Protein AF-A0A7C1VP87-F1 (afdb_monomer_lite)

Sequence (593 aa):
MINNTTRQPWRQPDTRELQARLAALPGNQGNTYEANDWTFLDTRQKSHTISFENAAIALHTYSEWLQAQNIDPVSLIKQLFLSLAEQAAITNYLKTYRGLLLTVVAMAHNNVAKLTRKTLPEVLRFRLTHSVSASNVYPKRTLSGHGALTSPHLTRLHVVCEELGLPWFGRDVSNRSITNALRKLIPELTDAELTYRDWMQGKSYNLLTLDQGQYYVEHCLNVFEEHAPLALALRQTQLETVQIARSLSIEPSSVSQFIGRILEGNGPESINTKLPNSAHRIHKAVVDHFQSAYRKTRFEHELLQEEALREIANTLGLPQSTENVDRLRVIVWDWFQQGRQEETERLLDECQVSVPWSLFEQTLESLRRRCDDKPLSLPTPEFFAALGIKRAHNGGPGPVSQFISFVTKAGVTGVVALTGWRSSEFGFPWNSIQQSSNKDKLDNYAFPHRYQVDWYVFKTNGRIRTLREITFSTVTLIDRLRHLNGSSNEQPCLYRSTADKKDPFQSEGAIESAVTAPWPHYVQHYPSFRLLDNLEAWHALAKTEASQELLTMNQHREKERLLALRPAQEWDTIIVDENLRETWRHVRAELPR

Radius of gyration: 31.12 Å; chains: 1; bounding box: 70×67×100 Å

Foldseek 3Di:
DDPPPPQDAQPPDDLVVLQVLQVPFAQWPPDRLPDQKTWGADPVRDIDIHGLVQQCQACVVLVVLCVVSVDDRSNVLSQLLSLLRSPDHPVLSVLLSFLSSLLVSQCSVVVQLADALVCLLSSLLSSQQWGRDPRYIDGHPKGDAPVSNVRPPVVSSCVSCVVSSRNRYDPRDDPVSNLVSLQPNVCVSQVNPDGSVCRNVVNMDDDPDCLQVVLVLVVLVVLLLVCLLLLLLLLVLQVCLVVLCVVVVHDSVVLNQQLLVLLQVDDLCVRDVPDSVVSNSSSVSSLVSSLVSSLVSQLLSLQLDLVLLLVLCVLQVHPSDLLSSLLSNQLVVCCVVPVPPVVSQVSQCLGPHRGDPVSSVVSSVVSSVVSSPPDDDRHHPVNLVVLVQDQDPDPDDGSSLVSLLLSLLSLLLNLCVQQVAAQLFQLDFQVQKDKDADPDPVRCSSPRIWIWGQTWDQDPVGTDTDIHTDDPVSNVSLQSSQSSLVHDRRGRSSHHADPPDPDRSRRNVVNVCSNPVCLVSSLVPSVLLVLVVLLVLLVVLVVCVVVVHDDDPVSVVSVVVSCVVDNPVCSVPDDDDVSSVVSSVVSVSPPDD

pLDDT: mean 87.75, std 10.83, range [29.2, 97.81]

Structure (mmCIF, N/CA/C/O backbone):
data_AF-A0A7C1VP87-F1
#
_entry.id   AF-A0A7C1VP87-F1
#
loop_
_atom_site.group_PDB
_atom_site.id
_atom_site.type_symbol
_atom_site.label_atom_id
_atom_site.label_alt_id
_atom_site.label_comp_id
_atom_site.label_asym_id
_atom_site.label_entity_id
_atom_site.label_seq_id
_atom_site.pdbx_PDB_ins_code
_atom_site.Cartn_x
_atom_site.Cartn_y
_atom_site.Cartn_z
_atom_site.occupancy
_atom_site.B_iso_or_equiv
_atom_site.auth_seq_id
_atom_site.auth_comp_id
_atom_site.auth_asym_id
_atom_site.auth_atom_id
_atom_site.pdbx_PDB_model_num
ATOM 1 N N . MET A 1 1 ? 30.402 -21.104 -64.266 1.00 34.38 1 MET A N 1
ATOM 2 C CA . MET A 1 1 ? 30.521 -19.641 -64.100 1.00 34.38 1 MET A CA 1
ATOM 3 C C . MET A 1 1 ? 29.562 -19.227 -62.999 1.00 34.38 1 MET A C 1
ATOM 5 O O . MET A 1 1 ? 28.358 -19.229 -63.206 1.00 34.38 1 MET A O 1
ATOM 9 N N . ILE A 1 2 ? 30.098 -19.043 -61.794 1.00 31.47 2 ILE A N 1
ATOM 10 C CA . ILE A 1 2 ? 29.340 -18.706 -60.587 1.00 31.47 2 ILE A CA 1
ATOM 11 C C . ILE A 1 2 ? 29.209 -17.184 -60.574 1.00 31.47 2 ILE A C 1
ATOM 13 O O . ILE A 1 2 ? 30.217 -16.483 -60.535 1.00 31.47 2 ILE A O 1
ATOM 17 N N . ASN A 1 3 ? 27.977 -16.680 -60.659 1.00 29.20 3 ASN A N 1
ATOM 18 C CA . ASN A 1 3 ? 27.688 -15.259 -60.506 1.00 29.20 3 ASN A CA 1
ATOM 19 C C . ASN A 1 3 ? 28.009 -14.838 -59.067 1.00 29.20 3 ASN A C 1
ATOM 21 O O . ASN A 1 3 ? 27.187 -14.997 -58.165 1.00 29.20 3 ASN A O 1
ATOM 25 N N . ASN A 1 4 ? 29.205 -14.280 -58.874 1.00 30.09 4 ASN A N 1
ATOM 26 C CA . ASN A 1 4 ? 29.542 -13.447 -57.729 1.00 30.09 4 ASN A CA 1
ATOM 27 C C . ASN A 1 4 ? 28.617 -12.228 -57.744 1.00 30.09 4 ASN A C 1
ATOM 29 O O . ASN A 1 4 ? 28.878 -11.234 -58.417 1.00 30.09 4 ASN A O 1
ATOM 33 N N . THR A 1 5 ? 27.508 -12.317 -57.013 1.00 34.72 5 THR A N 1
ATOM 34 C CA . THR A 1 5 ? 26.724 -11.142 -56.644 1.00 34.72 5 THR A CA 1
ATOM 35 C C . THR A 1 5 ? 27.558 -10.383 -55.621 1.00 34.72 5 THR A C 1
ATOM 37 O O . THR A 1 5 ? 27.617 -10.747 -54.447 1.00 34.72 5 THR A O 1
ATOM 40 N N . THR A 1 6 ? 28.269 -9.365 -56.089 1.00 35.66 6 THR A N 1
ATOM 41 C CA . THR A 1 6 ? 28.936 -8.357 -55.271 1.00 35.66 6 THR A CA 1
ATOM 42 C C . THR A 1 6 ? 27.899 -7.788 -54.302 1.00 35.66 6 THR A C 1
ATOM 44 O O . THR A 1 6 ? 27.017 -7.026 -54.696 1.00 35.66 6 THR A O 1
ATOM 47 N N . ARG A 1 7 ? 27.947 -8.218 -53.033 1.00 40.94 7 ARG A N 1
ATOM 48 C CA . ARG A 1 7 ? 27.179 -7.596 -51.949 1.00 40.94 7 ARG A CA 1
ATOM 49 C C . ARG A 1 7 ? 27.605 -6.133 -51.911 1.00 40.94 7 ARG A C 1
ATOM 51 O O . ARG A 1 7 ? 28.784 -5.867 -51.694 1.00 40.94 7 ARG A O 1
ATOM 58 N N . GLN A 1 8 ? 26.685 -5.204 -52.175 1.00 40.00 8 GLN A N 1
ATOM 59 C CA . GLN A 1 8 ? 26.979 -3.789 -51.964 1.00 40.00 8 GLN A CA 1
ATOM 60 C C . GLN A 1 8 ? 27.364 -3.613 -50.489 1.00 40.00 8 GLN A C 1
ATOM 62 O O . GLN A 1 8 ? 26.583 -4.020 -49.624 1.00 40.00 8 GLN A O 1
ATOM 67 N N . PRO A 1 9 ? 28.561 -3.087 -50.184 1.00 51.22 9 PRO A N 1
ATOM 68 C CA . PRO A 1 9 ? 28.916 -2.778 -48.814 1.00 51.22 9 PRO A CA 1
ATOM 69 C C . PRO A 1 9 ? 27.975 -1.687 -48.298 1.00 51.22 9 PRO A C 1
ATOM 71 O O . PRO A 1 9 ? 27.523 -0.833 -49.064 1.00 51.22 9 PRO A O 1
ATOM 74 N N . TRP A 1 10 ? 27.687 -1.749 -46.997 1.00 57.22 10 TRP A N 1
ATOM 75 C CA . TRP A 1 10 ? 27.099 -0.662 -46.217 1.00 57.22 10 TRP A CA 1
ATOM 76 C C . TRP A 1 10 ? 27.607 0.689 -46.742 1.00 57.22 10 TRP A C 1
ATOM 78 O O . TRP A 1 10 ? 28.820 0.918 -46.778 1.00 57.22 10 TRP A O 1
ATOM 88 N N . ARG A 1 11 ? 26.702 1.543 -47.243 1.00 57.75 11 ARG A N 1
ATOM 89 C CA . ARG A 1 11 ? 27.093 2.851 -47.782 1.00 57.75 11 ARG A CA 1
ATOM 90 C C . ARG A 1 11 ? 27.661 3.662 -46.629 1.00 57.75 11 ARG A C 1
ATOM 92 O O . ARG A 1 11 ? 26.906 4.012 -45.729 1.00 57.75 11 ARG A O 1
ATOM 99 N N . GLN A 1 12 ? 28.960 3.959 -46.661 1.00 59.72 12 GLN A N 1
ATOM 100 C CA . GLN A 1 12 ? 29.520 4.960 -45.760 1.00 59.72 12 GLN A CA 1
ATOM 101 C C . GLN A 1 12 ? 28.802 6.284 -46.046 1.00 59.72 12 GLN A C 1
ATOM 103 O O . GLN A 1 12 ? 28.879 6.776 -47.175 1.00 59.72 12 GLN A O 1
ATOM 108 N N . PRO A 1 13 ? 28.030 6.810 -45.089 1.00 66.62 13 PRO A N 1
ATOM 109 C CA . PRO A 1 13 ? 27.202 7.974 -45.339 1.00 66.62 13 PRO A CA 1
ATOM 110 C C . PRO A 1 13 ? 28.024 9.253 -45.312 1.00 66.62 13 PRO A C 1
ATOM 112 O O . PRO A 1 13 ? 29.036 9.347 -44.617 1.00 66.62 13 PRO A O 1
ATOM 115 N N . ASP A 1 14 ? 27.543 10.257 -46.039 1.00 81.88 14 ASP A N 1
ATOM 116 C CA . ASP A 1 14 ? 28.081 11.607 -45.958 1.00 81.88 14 ASP A CA 1
ATOM 117 C C . ASP A 1 14 ? 27.743 12.203 -44.584 1.00 81.88 14 ASP A C 1
ATOM 119 O O . ASP A 1 14 ? 26.581 12.457 -44.254 1.00 81.88 14 ASP A O 1
ATOM 123 N N . THR A 1 15 ? 28.767 12.435 -43.762 1.00 83.69 15 THR A N 1
ATOM 124 C CA . THR A 1 15 ? 28.623 13.033 -42.429 1.00 83.69 15 THR A CA 1
ATOM 125 C C . THR A 1 15 ? 27.898 14.380 -42.481 1.00 83.69 15 THR A C 1
ATOM 127 O O . THR A 1 15 ? 27.151 14.708 -41.560 1.00 83.69 15 THR A O 1
ATOM 130 N N . ARG A 1 16 ? 28.043 15.150 -43.572 1.00 87.88 16 ARG A N 1
ATOM 131 C CA . ARG A 1 16 ? 27.333 16.428 -43.745 1.00 87.88 16 ARG A CA 1
ATOM 132 C C . ARG A 1 16 ? 25.836 16.221 -43.932 1.00 87.88 16 ARG A C 1
ATOM 134 O O . ARG A 1 16 ? 25.046 16.973 -43.365 1.00 87.88 16 ARG A O 1
ATOM 141 N N . GLU A 1 17 ? 25.446 15.195 -44.682 1.00 89.69 17 GLU A N 1
ATOM 142 C CA . GLU A 1 17 ? 24.044 14.816 -44.863 1.00 89.69 17 GLU A CA 1
ATOM 143 C C . GLU A 1 17 ? 23.430 14.376 -43.528 1.00 89.69 17 GLU A C 1
ATOM 145 O O . GLU A 1 17 ? 22.364 14.855 -43.140 1.00 89.69 17 GLU A O 1
ATOM 150 N N . LEU A 1 18 ? 24.128 13.523 -42.773 1.00 90.44 18 LEU A N 1
ATOM 151 C CA . LEU A 1 18 ? 23.659 13.064 -41.464 1.00 90.44 18 LEU A CA 1
ATOM 152 C C . LEU A 1 18 ? 23.560 14.197 -40.440 1.00 90.44 18 LEU A C 1
ATOM 154 O O . LEU A 1 18 ? 22.595 14.248 -39.678 1.00 90.44 18 LEU A O 1
ATOM 158 N N . GLN A 1 19 ? 24.508 15.135 -40.453 1.00 94.69 19 GLN A N 1
ATOM 159 C CA . GLN A 1 19 ? 24.450 16.334 -39.622 1.00 94.69 19 GLN A CA 1
ATOM 160 C C . GLN A 1 19 ? 23.256 17.22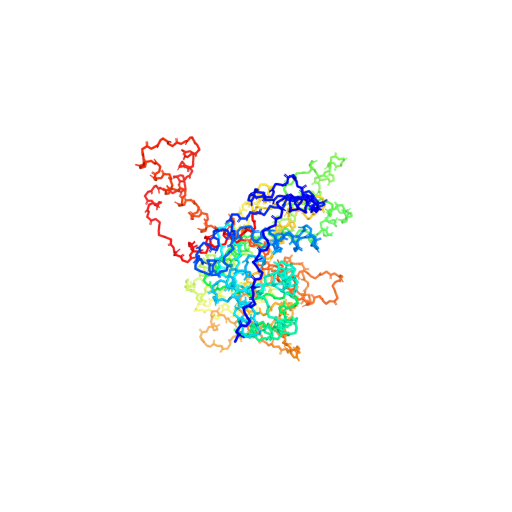6 -39.989 1.00 94.69 19 GLN A C 1
ATOM 162 O O . GLN A 1 19 ? 22.595 17.755 -39.094 1.00 94.69 19 GLN A O 1
ATOM 167 N N . ALA A 1 20 ? 22.946 17.383 -41.281 1.00 92.12 20 ALA A N 1
ATOM 168 C CA . ALA A 1 20 ? 21.778 18.139 -41.731 1.00 92.12 20 ALA A CA 1
ATOM 169 C C . ALA A 1 20 ? 20.465 17.473 -41.285 1.00 92.12 20 ALA A C 1
ATOM 171 O O . ALA A 1 20 ? 19.566 18.154 -40.790 1.00 92.12 20 ALA A O 1
ATOM 172 N N . ARG A 1 21 ? 20.378 16.139 -41.381 1.00 93.50 21 ARG A N 1
ATOM 173 C CA . ARG A 1 21 ? 19.231 15.353 -40.894 1.00 93.50 21 ARG A CA 1
ATOM 174 C C . ARG A 1 21 ? 19.055 15.475 -39.379 1.00 93.50 21 ARG A C 1
ATOM 176 O O . ARG A 1 21 ? 17.947 15.724 -38.914 1.00 93.50 21 ARG A O 1
ATOM 183 N N . LEU A 1 22 ? 20.144 15.387 -38.610 1.00 94.56 22 LEU A N 1
ATOM 184 C CA . LEU A 1 22 ? 20.134 15.614 -37.160 1.00 94.56 22 LEU A CA 1
ATOM 185 C C . LEU A 1 22 ? 19.662 17.031 -36.809 1.00 94.56 22 LEU A C 1
ATOM 187 O O . LEU A 1 22 ? 18.836 17.201 -35.914 1.00 94.56 22 LEU A O 1
ATOM 191 N N . ALA A 1 23 ? 20.154 18.042 -37.528 1.00 93.31 23 ALA A N 1
ATOM 192 C CA . ALA A 1 23 ? 19.763 19.431 -37.310 1.00 93.31 23 ALA A CA 1
ATOM 193 C C . ALA A 1 23 ? 18.275 19.683 -37.602 1.00 93.31 23 ALA A C 1
ATOM 195 O O . ALA A 1 23 ? 17.664 20.529 -36.949 1.00 93.31 23 ALA A O 1
ATOM 196 N N . ALA A 1 24 ? 17.696 18.934 -38.545 1.00 93.44 24 ALA A N 1
ATOM 197 C CA . ALA A 1 24 ? 16.284 19.006 -38.905 1.00 93.44 24 ALA A CA 1
ATOM 198 C C . ALA A 1 24 ? 15.350 18.295 -37.909 1.00 93.44 24 ALA A C 1
ATOM 200 O O . ALA A 1 24 ? 14.136 18.507 -37.965 1.00 93.44 24 ALA A O 1
ATOM 201 N N . LEU A 1 25 ? 15.873 17.464 -36.995 1.00 94.62 25 LEU A N 1
ATOM 202 C CA . LEU A 1 25 ? 15.034 16.783 -36.013 1.00 94.62 25 LEU A CA 1
ATOM 203 C C . LEU A 1 25 ? 14.387 17.784 -35.037 1.00 94.62 25 LEU A C 1
ATOM 205 O O . LEU A 1 25 ? 15.074 18.629 -34.453 1.00 94.62 25 LEU A O 1
ATOM 209 N N . PRO A 1 26 ? 13.073 17.653 -34.773 1.00 91.94 26 PRO A N 1
ATOM 210 C CA . PRO A 1 26 ? 12.382 18.467 -33.783 1.00 91.94 26 PRO A CA 1
ATOM 211 C C . PRO A 1 26 ? 13.065 18.458 -32.407 1.00 91.94 26 PRO A C 1
ATOM 213 O O . PRO A 1 26 ? 13.456 17.406 -31.897 1.00 91.94 26 PRO A O 1
ATOM 216 N N . GLY A 1 27 ? 13.177 19.640 -31.795 1.00 89.00 27 GLY A N 1
ATOM 217 C CA . GLY A 1 27 ? 13.734 19.817 -30.451 1.00 89.00 27 GLY A CA 1
ATOM 218 C C . GLY A 1 27 ? 15.261 19.857 -30.365 1.00 89.00 27 GLY A C 1
ATOM 219 O O . GLY A 1 27 ? 15.774 20.027 -29.262 1.00 89.00 27 GLY A O 1
ATOM 220 N N . ASN A 1 28 ? 15.988 19.719 -31.480 1.00 91.94 28 ASN A N 1
ATOM 221 C CA . ASN A 1 28 ? 17.454 19.734 -31.515 1.00 91.94 28 ASN A CA 1
ATOM 222 C C . ASN A 1 28 ? 18.058 20.960 -30.792 1.00 91.94 28 ASN A C 1
ATOM 224 O O . ASN A 1 28 ? 17.660 22.093 -31.054 1.00 91.94 28 ASN A O 1
ATOM 228 N N . GLN A 1 29 ? 19.039 20.731 -29.912 1.00 88.62 29 GLN A N 1
ATOM 229 C CA . GLN A 1 29 ? 19.754 21.770 -29.152 1.00 88.62 29 GLN A CA 1
ATOM 230 C C . GLN A 1 29 ? 21.209 21.920 -29.617 1.00 88.62 29 GLN A C 1
ATOM 232 O O . GLN A 1 29 ? 22.136 21.887 -28.816 1.00 88.62 29 GLN A O 1
ATOM 237 N N . GLY A 1 30 ? 21.422 22.046 -30.931 1.00 88.44 30 GLY A N 1
ATOM 238 C CA . GLY A 1 30 ? 22.771 22.200 -31.487 1.00 88.44 30 GLY A CA 1
ATOM 239 C C . GLY A 1 30 ? 23.622 20.929 -31.407 1.00 88.44 30 GLY A C 1
ATOM 240 O O . GLY A 1 30 ? 24.836 21.018 -31.253 1.00 88.44 30 GLY A O 1
ATOM 241 N N . ASN A 1 31 ? 22.998 19.750 -31.505 1.00 94.31 31 ASN A N 1
ATOM 242 C CA . ASN A 1 31 ? 23.720 18.479 -31.481 1.00 94.31 31 ASN A CA 1
ATOM 243 C C . ASN A 1 31 ? 24.666 18.347 -32.683 1.00 94.31 31 ASN A C 1
ATOM 245 O O . ASN A 1 31 ? 24.289 18.650 -33.821 1.00 94.31 31 ASN A O 1
ATOM 249 N N . THR A 1 32 ? 25.864 17.820 -32.436 1.00 93.81 32 THR A N 1
ATOM 250 C CA . THR A 1 32 ? 26.816 17.418 -33.477 1.00 93.81 32 THR A CA 1
ATOM 251 C C . THR A 1 32 ? 26.768 15.908 -33.675 1.00 93.81 32 THR A C 1
ATOM 253 O O . THR A 1 32 ? 26.668 15.139 -32.717 1.00 93.81 32 THR A O 1
ATOM 256 N N . TYR A 1 33 ? 26.809 15.457 -34.925 1.00 92.00 33 TYR A N 1
ATOM 257 C CA . TYR A 1 33 ? 26.671 14.048 -35.275 1.00 92.00 33 TYR A CA 1
ATOM 258 C C . TYR A 1 33 ? 27.805 13.205 -34.672 1.00 92.00 33 TYR A C 1
ATOM 260 O O . TYR A 1 33 ? 27.589 12.066 -34.249 1.00 92.00 33 TYR A O 1
ATOM 268 N N . GLU A 1 34 ? 29.002 13.774 -34.568 1.00 90.00 34 GLU A N 1
ATOM 269 C CA . GLU A 1 34 ? 30.174 13.137 -33.977 1.00 90.00 34 GLU A CA 1
ATOM 270 C C . GLU A 1 34 ? 30.038 12.960 -32.459 1.00 90.00 34 GLU A C 1
ATOM 272 O O . GLU A 1 34 ? 30.542 11.972 -31.927 1.00 90.00 34 GLU A O 1
ATOM 277 N N . ALA A 1 35 ? 29.312 13.840 -31.758 1.00 92.25 35 ALA A N 1
ATOM 278 C CA . ALA A 1 35 ? 29.124 13.726 -30.313 1.00 92.25 35 ALA A CA 1
ATOM 279 C C . ALA A 1 35 ? 28.362 12.449 -29.933 1.00 92.25 35 ALA A C 1
ATOM 281 O O . ALA A 1 35 ? 27.453 12.007 -30.640 1.00 92.25 35 ALA A O 1
ATOM 282 N N . ASN A 1 36 ? 28.727 11.848 -28.800 1.00 91.19 36 ASN A N 1
ATOM 283 C CA . ASN A 1 36 ? 28.037 10.666 -28.275 1.00 91.19 36 ASN A CA 1
ATOM 284 C C . ASN A 1 36 ? 26.740 11.014 -27.546 1.00 91.19 36 ASN A C 1
ATOM 286 O O . ASN A 1 36 ? 25.893 10.139 -27.418 1.00 91.19 36 ASN A O 1
ATOM 290 N N . ASP A 1 37 ? 26.547 12.267 -27.145 1.00 93.12 37 ASP A N 1
ATOM 291 C CA . ASP A 1 37 ? 25.348 12.699 -26.437 1.00 93.12 37 ASP A CA 1
ATOM 292 C C . ASP A 1 37 ? 24.553 13.690 -27.283 1.00 93.12 37 ASP A C 1
ATOM 294 O O . ASP A 1 37 ? 25.048 14.760 -27.638 1.00 93.12 37 ASP A O 1
ATOM 298 N N . TRP A 1 38 ? 23.304 13.340 -27.595 1.00 95.06 38 TRP A N 1
ATOM 299 C CA . TRP A 1 38 ? 22.364 14.213 -28.300 1.00 95.06 38 TRP A CA 1
ATOM 300 C C . TRP A 1 38 ? 21.200 14.592 -27.389 1.00 95.06 38 TRP A C 1
ATOM 302 O O . TRP A 1 38 ? 20.541 13.722 -26.820 1.00 95.06 38 TRP A O 1
ATOM 312 N N . THR A 1 39 ? 20.920 15.888 -27.273 1.00 94.62 39 THR A N 1
ATOM 313 C CA . THR A 1 39 ? 19.879 16.449 -26.408 1.00 94.62 39 THR A CA 1
ATOM 314 C C . THR A 1 39 ? 18.769 17.116 -27.216 1.00 94.62 39 THR A C 1
ATOM 316 O O . THR A 1 39 ? 19.022 17.897 -28.137 1.00 94.62 39 THR A O 1
ATOM 319 N N . PHE A 1 40 ? 17.522 16.820 -26.848 1.00 94.06 40 PHE A N 1
ATOM 320 C CA . PHE A 1 40 ? 16.319 17.344 -27.490 1.00 94.06 40 PHE A CA 1
ATOM 321 C C . PHE A 1 40 ? 15.366 17.947 -26.450 1.00 94.06 40 PHE A C 1
ATOM 323 O O . PHE A 1 40 ? 15.136 17.343 -25.404 1.00 94.06 40 PHE A O 1
ATOM 330 N N . LEU A 1 41 ? 14.774 19.107 -26.742 1.00 91.88 41 LEU A N 1
ATOM 331 C CA . LEU A 1 41 ? 13.729 19.726 -25.918 1.00 91.88 41 LEU A CA 1
ATOM 332 C C . LEU A 1 41 ? 12.350 19.478 -26.524 1.00 91.88 41 LEU A C 1
ATOM 334 O O . LEU A 1 41 ? 12.126 19.733 -27.708 1.00 91.88 41 LEU A O 1
ATOM 338 N N . ASP A 1 42 ? 11.409 19.003 -25.710 1.00 88.44 42 ASP A N 1
ATOM 339 C CA . ASP A 1 42 ? 10.010 18.913 -26.127 1.00 88.44 42 ASP A CA 1
ATOM 340 C C . ASP A 1 42 ? 9.258 20.247 -25.974 1.00 88.44 42 ASP A C 1
ATOM 342 O O . ASP A 1 42 ? 9.774 21.246 -25.469 1.00 88.44 42 ASP A O 1
ATOM 346 N N . THR A 1 43 ? 7.989 20.269 -26.391 1.00 85.94 43 THR A N 1
ATOM 347 C CA . THR A 1 43 ? 7.129 21.464 -26.330 1.00 85.94 43 THR A CA 1
ATOM 348 C C . THR A 1 43 ? 6.877 21.975 -24.907 1.00 85.94 43 THR A C 1
ATOM 350 O O . THR A 1 43 ? 6.338 23.066 -24.744 1.00 85.94 43 THR A O 1
ATOM 353 N N . ARG A 1 44 ? 7.220 21.197 -23.872 1.00 86.25 44 ARG A N 1
ATOM 354 C CA . ARG A 1 44 ? 7.113 21.558 -22.451 1.00 86.25 44 ARG A CA 1
ATOM 355 C C . ARG A 1 44 ? 8.469 21.930 -21.844 1.00 86.25 44 ARG A C 1
ATOM 357 O O . ARG A 1 44 ? 8.564 22.001 -20.623 1.00 86.25 44 ARG A O 1
ATOM 364 N N . GLN A 1 45 ? 9.498 22.152 -22.667 1.00 84.75 45 GLN A N 1
ATOM 365 C CA . GLN A 1 45 ? 10.873 22.428 -22.232 1.00 84.75 45 GLN A CA 1
ATOM 366 C C . GLN A 1 45 ? 11.498 21.286 -21.415 1.00 84.75 45 GLN A C 1
ATOM 368 O O . GLN A 1 45 ? 12.465 21.493 -20.683 1.00 84.75 45 GLN A O 1
ATOM 373 N N . LYS A 1 46 ? 10.972 20.059 -21.527 1.00 85.75 46 LYS A N 1
ATOM 374 C CA . LYS A 1 46 ? 11.601 18.896 -20.903 1.00 85.75 46 LYS A CA 1
ATOM 375 C C . LYS A 1 46 ? 12.716 18.379 -21.808 1.00 85.75 46 LYS A C 1
ATOM 377 O O . LYS A 1 46 ? 12.502 18.160 -23.000 1.00 85.75 46 LYS A O 1
ATOM 382 N N . SER A 1 47 ? 13.884 18.161 -21.210 1.00 88.88 47 SER A N 1
ATOM 383 C CA . SER A 1 47 ? 15.062 17.626 -21.889 1.00 88.88 47 SER A CA 1
ATOM 384 C C . SER A 1 47 ? 15.019 16.103 -22.018 1.00 88.88 47 SER A C 1
ATOM 386 O O . SER A 1 47 ? 14.685 15.392 -21.066 1.00 88.88 47 SER A O 1
ATOM 388 N N . HIS A 1 48 ? 15.373 15.614 -23.205 1.00 87.19 48 HIS A N 1
ATOM 389 C CA . HIS A 1 48 ? 15.539 14.207 -23.550 1.00 87.19 48 HIS A CA 1
ATOM 390 C C . HIS A 1 48 ? 16.944 14.013 -24.129 1.00 87.19 48 HIS A C 1
ATOM 392 O O . HIS A 1 48 ? 17.207 14.424 -25.258 1.00 87.19 48 HIS A O 1
ATOM 398 N N . THR A 1 49 ? 17.839 13.380 -23.369 1.00 90.88 49 THR A N 1
ATOM 399 C CA . THR A 1 49 ? 19.222 13.111 -23.795 1.00 90.88 49 THR A CA 1
ATOM 400 C C . THR A 1 49 ? 19.402 11.641 -24.172 1.00 90.88 49 THR A C 1
ATOM 402 O O . THR A 1 49 ? 18.955 10.740 -23.455 1.00 90.88 49 THR A O 1
ATOM 405 N N . ILE A 1 50 ? 20.055 11.397 -25.306 1.00 91.69 50 ILE A N 1
ATOM 406 C CA . ILE A 1 50 ? 20.421 10.076 -25.818 1.00 91.69 50 ILE A CA 1
ATOM 407 C C . ILE A 1 50 ? 21.940 9.979 -25.822 1.00 91.69 50 ILE A C 1
ATOM 409 O O . ILE A 1 50 ? 22.587 10.747 -26.527 1.00 91.69 50 ILE A O 1
ATOM 413 N N . SER A 1 51 ? 22.476 9.015 -25.072 1.00 90.94 51 SER A N 1
ATOM 414 C CA . SER A 1 51 ? 23.904 8.695 -25.074 1.00 90.94 51 SER A CA 1
ATOM 415 C C . SER A 1 51 ? 24.171 7.436 -25.894 1.00 90.94 51 SER A C 1
ATOM 417 O O . SER A 1 51 ? 23.680 6.350 -25.561 1.00 90.94 51 SER A O 1
ATOM 419 N N . PHE A 1 52 ? 24.932 7.585 -26.975 1.00 91.00 52 PHE A N 1
ATOM 420 C CA . PHE A 1 52 ? 25.377 6.511 -27.864 1.00 91.00 52 PHE A CA 1
ATOM 421 C C . PHE A 1 52 ? 26.590 5.748 -27.320 1.00 91.00 52 PHE A C 1
ATOM 423 O O . PHE A 1 52 ? 26.871 4.656 -27.809 1.00 91.00 52 PHE A O 1
ATOM 430 N N . GLU A 1 53 ? 27.238 6.246 -26.262 1.00 87.81 53 GLU A N 1
ATOM 431 C CA . GLU A 1 53 ? 28.243 5.490 -25.499 1.00 87.81 53 GLU A CA 1
ATOM 432 C C . GLU A 1 53 ? 27.657 4.154 -25.008 1.00 87.81 53 GLU A C 1
ATOM 434 O O . GLU A 1 53 ? 28.281 3.098 -25.098 1.00 87.81 53 GLU A O 1
ATOM 439 N N . ASN A 1 54 ? 26.379 4.168 -24.617 1.00 84.75 54 ASN A N 1
ATOM 440 C CA . ASN A 1 54 ? 25.653 2.977 -24.180 1.00 84.75 54 ASN A CA 1
ATOM 441 C C . ASN A 1 54 ? 25.589 1.890 -25.264 1.00 84.75 54 ASN A C 1
ATOM 443 O O . ASN A 1 54 ? 25.528 0.707 -24.936 1.00 84.75 54 ASN A O 1
ATOM 447 N N . ALA A 1 55 ? 25.583 2.267 -26.548 1.00 86.56 55 ALA A N 1
ATOM 448 C CA . ALA A 1 55 ? 25.591 1.305 -27.643 1.00 86.56 55 ALA A CA 1
ATOM 449 C C . ALA A 1 55 ? 26.953 0.611 -27.770 1.00 86.56 55 ALA A C 1
ATOM 451 O O . ALA A 1 55 ? 26.991 -0.601 -27.982 1.00 86.56 55 ALA A O 1
ATOM 452 N N . ALA A 1 56 ? 28.049 1.355 -27.591 1.00 84.81 56 ALA A N 1
ATOM 453 C CA . ALA A 1 56 ? 29.395 0.791 -27.563 1.00 84.81 56 ALA A CA 1
ATOM 454 C C . ALA A 1 56 ? 29.544 -0.195 -26.398 1.00 84.81 56 ALA A C 1
ATOM 456 O O . ALA A 1 56 ? 29.926 -1.344 -26.613 1.00 84.81 56 ALA A O 1
ATOM 457 N N . ILE A 1 57 ? 29.147 0.215 -25.189 1.00 85.12 57 ILE A N 1
ATOM 458 C CA . ILE A 1 57 ? 29.234 -0.619 -23.983 1.00 85.12 57 ILE A CA 1
ATOM 459 C C . ILE A 1 57 ? 28.399 -1.898 -24.135 1.00 85.12 57 ILE A C 1
ATOM 461 O O . ILE A 1 57 ? 28.905 -2.997 -23.916 1.00 85.12 57 ILE A O 1
ATOM 465 N N . ALA A 1 58 ? 27.134 -1.776 -24.551 1.00 85.25 58 ALA A N 1
ATOM 466 C CA . ALA A 1 58 ? 26.222 -2.917 -24.647 1.00 85.25 58 ALA A CA 1
ATOM 467 C C . ALA A 1 58 ? 26.625 -3.936 -25.725 1.00 85.25 58 ALA A C 1
ATOM 469 O O . ALA A 1 58 ? 26.310 -5.121 -25.601 1.00 85.25 58 ALA A O 1
ATOM 470 N N . LEU A 1 59 ? 27.286 -3.489 -26.797 1.00 86.00 59 LEU A N 1
ATOM 471 C CA . LEU A 1 59 ? 27.683 -4.352 -27.910 1.00 86.00 59 LEU A CA 1
ATOM 472 C C . LEU A 1 59 ? 29.139 -4.832 -27.825 1.00 86.00 59 LEU A C 1
ATOM 474 O O . LEU A 1 59 ? 29.489 -5.776 -28.530 1.00 86.00 59 LEU A O 1
ATOM 478 N N . HIS A 1 60 ? 29.965 -4.264 -26.939 1.00 83.62 60 HIS A N 1
ATOM 479 C CA . HIS A 1 60 ? 31.363 -4.671 -26.745 1.00 83.62 60 HIS A CA 1
ATOM 480 C C . HIS A 1 60 ? 31.506 -6.169 -26.426 1.00 83.62 60 HIS A C 1
ATOM 482 O O . HIS A 1 60 ? 32.419 -6.830 -26.918 1.00 83.62 60 HIS A O 1
ATOM 488 N N . THR A 1 61 ? 30.572 -6.735 -25.653 1.00 82.31 61 THR A N 1
ATOM 489 C CA . THR A 1 61 ? 30.538 -8.169 -25.309 1.00 82.31 61 THR A CA 1
ATOM 490 C C . THR A 1 61 ? 30.296 -9.082 -26.521 1.00 82.31 61 THR A C 1
ATOM 492 O O . THR A 1 61 ? 30.537 -10.281 -26.437 1.00 82.31 61 THR A O 1
ATOM 495 N N . TYR A 1 62 ? 29.860 -8.533 -27.659 1.00 86.44 62 TYR A N 1
ATOM 496 C CA . TYR A 1 62 ? 29.511 -9.271 -28.877 1.00 86.44 62 TYR A CA 1
ATOM 497 C C . TYR A 1 62 ? 30.408 -8.885 -30.067 1.00 86.44 62 TYR A C 1
ATOM 499 O O . TYR A 1 62 ? 29.945 -8.758 -31.204 1.00 86.44 62 TYR A O 1
ATOM 507 N N . SER A 1 63 ? 31.702 -8.687 -29.807 1.00 79.44 63 SER A N 1
ATOM 508 C CA . SER A 1 63 ? 32.690 -8.234 -30.795 1.00 79.44 63 SER A CA 1
ATOM 509 C C . SER A 1 63 ? 32.787 -9.139 -32.031 1.00 79.44 63 SER A C 1
ATOM 511 O O . SER A 1 63 ? 32.863 -8.624 -33.144 1.00 79.44 63 SER A O 1
ATOM 513 N N . GLU A 1 64 ? 32.701 -10.462 -31.875 1.00 82.81 64 GLU A N 1
ATOM 514 C CA . GLU A 1 64 ? 32.718 -11.417 -32.998 1.00 82.81 64 GLU A CA 1
ATOM 515 C C . GLU A 1 64 ? 31.517 -11.237 -33.937 1.00 82.81 64 GLU A C 1
ATOM 517 O O . GLU A 1 64 ? 31.662 -11.258 -35.162 1.00 82.81 64 GLU A O 1
ATOM 522 N N . TRP A 1 65 ? 30.328 -10.998 -33.374 1.00 86.25 65 TRP A N 1
ATOM 523 C CA . TRP A 1 65 ? 29.120 -10.747 -34.159 1.00 86.25 65 TRP A CA 1
ATOM 524 C C . TRP A 1 65 ? 29.243 -9.435 -34.940 1.00 86.25 65 TRP A C 1
ATOM 526 O O . TRP A 1 65 ? 28.929 -9.398 -36.128 1.00 86.25 65 TRP A O 1
ATOM 536 N N . LEU A 1 66 ? 29.766 -8.377 -34.307 1.00 80.25 66 LEU A N 1
ATOM 537 C CA . LEU A 1 66 ? 30.015 -7.087 -34.960 1.00 80.25 66 LEU A CA 1
ATOM 538 C C . LEU A 1 66 ? 31.050 -7.193 -36.088 1.00 80.25 66 LEU A C 1
ATOM 540 O O . LEU A 1 66 ? 30.821 -6.678 -37.184 1.00 80.25 66 LEU A O 1
ATOM 544 N N . GLN A 1 67 ? 32.160 -7.897 -35.847 1.00 79.62 67 GLN A N 1
ATOM 545 C CA . GLN A 1 67 ? 33.202 -8.136 -36.850 1.00 79.62 67 GLN A CA 1
ATOM 546 C C . GLN A 1 67 ? 32.648 -8.893 -38.062 1.00 79.62 67 GLN A C 1
ATOM 548 O O . GLN A 1 67 ? 32.934 -8.520 -39.198 1.00 79.62 67 GLN A O 1
ATOM 553 N N . ALA A 1 68 ? 31.786 -9.890 -37.839 1.00 77.62 68 ALA A N 1
ATOM 554 C CA . ALA A 1 68 ? 31.121 -10.624 -38.914 1.00 77.62 68 ALA A CA 1
ATOM 555 C C . ALA A 1 68 ? 30.172 -9.749 -39.758 1.00 77.62 68 ALA A C 1
ATOM 557 O O . ALA A 1 68 ? 29.925 -10.065 -40.925 1.00 77.62 68 ALA A O 1
ATOM 558 N N . GLN A 1 69 ? 29.643 -8.657 -39.194 1.00 73.88 69 GLN A N 1
ATOM 559 C CA . GLN A 1 69 ? 28.825 -7.684 -39.925 1.00 73.88 69 GLN A CA 1
ATOM 560 C C . GLN A 1 69 ? 29.652 -6.581 -40.608 1.00 73.88 69 GLN A C 1
ATOM 562 O O . GLN A 1 69 ? 29.129 -5.936 -41.513 1.00 73.88 69 GLN A O 1
ATOM 567 N N . ASN A 1 70 ? 30.925 -6.391 -40.231 1.00 74.19 70 ASN A N 1
ATOM 568 C CA . ASN A 1 70 ? 31.836 -5.361 -40.750 1.00 74.19 70 ASN A CA 1
ATOM 569 C C . ASN A 1 70 ? 31.304 -3.917 -40.595 1.00 74.19 70 ASN A C 1
ATOM 571 O O . ASN A 1 70 ? 31.368 -3.121 -41.533 1.00 74.19 70 ASN A O 1
ATOM 575 N N . ILE A 1 71 ? 30.725 -3.586 -39.431 1.00 73.12 71 ILE A N 1
ATOM 576 C CA . ILE A 1 71 ? 30.093 -2.281 -39.169 1.00 73.12 71 ILE A CA 1
ATOM 577 C C . ILE A 1 71 ? 30.502 -1.733 -37.789 1.00 73.12 71 ILE A C 1
ATOM 579 O O . ILE A 1 71 ? 30.524 -2.476 -36.809 1.00 73.12 71 ILE A O 1
ATOM 583 N N . ASP A 1 72 ? 30.761 -0.422 -37.707 1.00 83.19 72 ASP A N 1
ATOM 584 C CA . ASP A 1 72 ? 30.930 0.297 -36.437 1.00 83.19 72 ASP A CA 1
ATOM 585 C C . ASP A 1 72 ? 29.583 0.421 -35.686 1.00 83.19 72 ASP A C 1
ATOM 587 O O . ASP A 1 72 ? 28.639 1.022 -36.219 1.00 83.19 72 ASP A O 1
ATOM 591 N N . PRO A 1 73 ? 29.455 -0.123 -34.458 1.00 81.31 73 PRO A N 1
ATOM 592 C CA . PRO A 1 73 ? 28.181 -0.185 -33.741 1.00 81.31 73 PRO A CA 1
ATOM 593 C C . PRO A 1 73 ? 27.592 1.194 -33.431 1.00 81.31 73 PRO A C 1
ATOM 595 O O . PRO A 1 73 ? 26.377 1.376 -33.532 1.00 81.31 73 PRO A O 1
ATOM 598 N N . VAL A 1 74 ? 28.424 2.180 -33.083 1.00 88.31 74 VAL A N 1
ATOM 599 C CA . VAL A 1 74 ? 27.955 3.525 -32.715 1.00 88.31 74 VAL A CA 1
ATOM 600 C C . VAL A 1 74 ? 27.402 4.247 -33.939 1.00 88.31 74 VAL A C 1
ATOM 602 O O . VAL A 1 74 ? 26.263 4.723 -33.918 1.00 88.31 74 VAL A O 1
ATOM 605 N N . SER A 1 75 ? 28.165 4.275 -35.032 1.00 87.75 75 SER A N 1
ATOM 606 C CA . SER A 1 75 ? 27.755 4.905 -36.290 1.00 87.75 75 SER A CA 1
ATOM 607 C C . SER A 1 75 ? 26.488 4.275 -36.859 1.00 87.75 75 SER A C 1
ATOM 609 O O . SER A 1 75 ? 25.603 4.985 -37.341 1.00 87.75 75 SER A O 1
ATOM 611 N N . LEU A 1 76 ? 26.357 2.951 -36.765 1.00 86.81 76 LEU A N 1
ATOM 612 C CA . LEU A 1 76 ? 25.165 2.240 -37.213 1.00 86.81 76 LEU A CA 1
ATOM 613 C C . LEU A 1 76 ? 23.922 2.625 -36.415 1.00 86.81 76 LEU A C 1
ATOM 615 O O . LEU A 1 76 ? 22.882 2.946 -36.994 1.00 86.81 76 LEU A O 1
ATOM 619 N N . ILE A 1 77 ? 24.018 2.591 -35.084 1.00 91.50 77 ILE A N 1
ATOM 620 C CA . ILE A 1 77 ? 22.889 2.913 -34.211 1.00 91.50 77 ILE A CA 1
ATOM 621 C C . ILE A 1 77 ? 22.469 4.373 -34.398 1.00 91.50 77 ILE A C 1
ATOM 623 O O . ILE A 1 77 ? 21.268 4.635 -34.454 1.00 91.50 77 ILE A O 1
ATOM 627 N N . LYS A 1 78 ? 23.415 5.306 -34.583 1.00 93.25 78 LYS A N 1
ATOM 628 C CA . LYS A 1 78 ? 23.125 6.712 -34.916 1.00 93.25 78 LYS A CA 1
ATOM 629 C C . LYS A 1 78 ? 22.298 6.840 -36.200 1.00 93.25 78 LYS A C 1
ATOM 631 O O . LYS A 1 78 ? 21.273 7.517 -36.199 1.00 93.25 78 LYS A O 1
ATOM 636 N N . GLN A 1 79 ? 22.679 6.154 -37.276 1.00 91.12 79 GLN A N 1
ATOM 637 C CA . GLN A 1 79 ? 21.972 6.227 -38.565 1.00 91.12 79 GLN A CA 1
ATOM 638 C C . GLN A 1 79 ? 20.584 5.585 -38.542 1.00 91.12 79 GLN A C 1
ATOM 640 O O . GLN A 1 79 ? 19.618 6.151 -39.068 1.00 91.12 79 GLN A O 1
ATOM 645 N N . LEU A 1 80 ? 20.477 4.407 -37.921 1.00 92.56 80 LEU A N 1
ATOM 646 C CA . LEU A 1 80 ? 19.199 3.729 -37.721 1.00 92.56 80 LEU A CA 1
ATOM 647 C C . LEU A 1 80 ? 18.275 4.591 -36.859 1.00 92.56 80 LEU A C 1
ATOM 649 O O . LEU A 1 80 ? 17.102 4.753 -37.189 1.00 92.56 80 LEU A O 1
ATOM 653 N N . PHE A 1 81 ? 18.805 5.185 -35.787 1.00 94.94 81 PHE A N 1
ATOM 654 C CA . PHE A 1 81 ? 18.050 6.089 -34.932 1.00 94.94 81 PHE A CA 1
ATOM 655 C C . PHE A 1 81 ? 17.561 7.323 -35.696 1.00 94.94 81 PHE A C 1
ATOM 657 O O . PHE A 1 81 ? 16.368 7.593 -35.633 1.00 94.94 81 PHE A O 1
ATOM 664 N N . LEU A 1 82 ? 18.421 8.026 -36.445 1.00 94.00 82 LEU A N 1
ATOM 665 C CA . LEU A 1 82 ? 18.027 9.205 -37.233 1.00 94.00 82 LEU A CA 1
ATOM 666 C C . LEU A 1 82 ? 16.849 8.891 -38.165 1.00 94.00 82 LEU A C 1
ATOM 668 O O . LEU A 1 82 ? 15.824 9.566 -38.121 1.00 94.00 82 LEU A O 1
ATOM 672 N N . SER A 1 83 ? 16.952 7.802 -38.926 1.00 92.75 83 SER A N 1
ATOM 673 C CA . SER A 1 83 ? 15.923 7.394 -39.896 1.00 92.75 83 SER A CA 1
ATOM 674 C C . SER A 1 83 ? 14.602 6.955 -39.241 1.00 92.75 83 SER A C 1
ATOM 676 O O . SER A 1 83 ? 13.526 7.045 -39.838 1.00 92.75 83 SER A O 1
ATOM 678 N N . LEU A 1 84 ? 14.657 6.473 -37.995 1.00 93.00 84 LEU A N 1
ATOM 679 C CA . LEU A 1 84 ? 13.468 6.180 -37.193 1.00 93.00 84 LEU A CA 1
ATOM 680 C C . LEU A 1 84 ? 12.885 7.442 -36.538 1.00 93.00 84 LEU A C 1
ATOM 682 O O . LEU A 1 84 ? 11.664 7.566 -36.437 1.00 93.00 84 LEU A O 1
ATOM 686 N N . ALA A 1 85 ? 13.741 8.360 -36.087 1.00 92.56 85 ALA A N 1
ATOM 687 C CA . ALA A 1 85 ? 13.372 9.569 -35.358 1.00 92.56 85 ALA A CA 1
ATOM 688 C C . ALA A 1 85 ? 12.684 10.609 -36.251 1.00 92.56 85 ALA A C 1
ATOM 690 O O . ALA A 1 85 ? 11.771 11.281 -35.784 1.00 92.56 85 ALA A O 1
ATOM 691 N N . GLU A 1 86 ? 13.035 10.680 -37.538 1.00 89.88 86 GLU A N 1
ATOM 692 C CA . GLU A 1 86 ? 12.415 11.580 -38.530 1.00 89.88 86 GLU A CA 1
ATOM 693 C C . GLU A 1 86 ? 10.889 11.448 -38.636 1.00 89.88 86 GLU A C 1
ATOM 695 O O . GLU A 1 86 ? 10.207 12.383 -39.045 1.00 89.88 86 GLU A O 1
ATOM 700 N N . GLN A 1 87 ? 10.341 10.291 -38.260 1.00 83.75 87 GLN A N 1
ATOM 701 C CA . GLN A 1 87 ? 8.903 10.010 -38.296 1.00 83.75 87 GLN A CA 1
ATOM 702 C C . GLN A 1 87 ? 8.296 9.832 -36.897 1.00 83.75 87 GLN A C 1
ATOM 704 O O . GLN A 1 87 ? 7.138 9.433 -36.765 1.00 83.75 87 GLN A O 1
ATOM 709 N N . ALA A 1 88 ? 9.067 10.093 -35.840 1.00 86.06 88 ALA A N 1
ATOM 710 C CA . ALA A 1 88 ? 8.638 9.940 -34.459 1.00 86.06 88 ALA A CA 1
ATOM 711 C C . ALA A 1 88 ? 8.412 11.304 -33.794 1.00 86.06 88 ALA A C 1
ATOM 713 O O . ALA A 1 88 ? 9.072 12.292 -34.089 1.00 86.06 88 ALA A O 1
ATOM 714 N N . ALA A 1 89 ? 7.496 11.354 -32.827 1.00 88.00 89 ALA A N 1
ATOM 715 C CA . ALA A 1 89 ? 7.411 12.500 -31.927 1.00 88.00 89 ALA A CA 1
ATOM 716 C C . ALA A 1 89 ? 8.622 12.527 -30.977 1.00 88.00 89 ALA A C 1
ATOM 718 O O . ALA A 1 89 ? 9.072 11.468 -30.532 1.00 88.00 89 ALA A O 1
ATOM 719 N N . ILE A 1 90 ? 9.071 13.726 -30.582 1.00 89.44 90 ILE A N 1
ATOM 720 C CA . ILE A 1 90 ? 10.191 13.941 -29.637 1.00 89.44 90 ILE A CA 1
ATOM 721 C C . ILE A 1 90 ? 10.020 13.098 -28.365 1.00 89.44 90 ILE A C 1
ATOM 723 O O . ILE A 1 90 ? 10.953 12.452 -27.895 1.00 89.44 90 ILE A O 1
ATOM 727 N N . THR A 1 91 ? 8.789 13.016 -27.850 1.00 87.19 91 THR A N 1
ATOM 728 C CA . THR A 1 91 ? 8.436 12.241 -26.648 1.00 87.19 91 THR A CA 1
ATOM 729 C C . THR A 1 91 ? 8.698 10.733 -26.773 1.00 87.19 91 THR A C 1
ATOM 731 O O . THR A 1 91 ? 8.730 10.029 -25.762 1.00 87.19 91 THR A O 1
ATOM 734 N N . ASN A 1 92 ? 8.910 10.226 -27.991 1.00 88.31 92 ASN A N 1
ATOM 735 C CA . ASN A 1 92 ? 9.205 8.827 -28.288 1.00 88.31 92 ASN A CA 1
ATOM 736 C C . ASN A 1 92 ? 10.669 8.574 -28.679 1.00 88.31 92 ASN A C 1
ATOM 738 O O . ASN A 1 92 ? 11.027 7.409 -28.863 1.00 88.31 92 ASN A O 1
ATOM 742 N N . TYR A 1 93 ? 11.528 9.594 -28.778 1.00 92.12 93 TYR A N 1
ATOM 743 C CA . TYR A 1 93 ? 12.928 9.421 -29.191 1.00 92.12 93 TYR A CA 1
ATOM 744 C C . TYR A 1 93 ? 13.680 8.457 -28.274 1.00 92.12 93 TYR A C 1
ATOM 746 O O . TYR A 1 93 ? 14.232 7.461 -28.738 1.00 92.12 93 TYR A O 1
ATOM 754 N N . LEU A 1 94 ? 13.609 8.668 -26.958 1.00 89.00 94 LEU A N 1
ATOM 755 C CA . LEU A 1 94 ? 14.291 7.801 -25.996 1.00 89.00 94 LEU A CA 1
ATOM 756 C C . LEU A 1 94 ? 13.773 6.352 -26.040 1.00 89.00 94 LEU A C 1
ATOM 758 O O . LEU A 1 94 ? 14.556 5.407 -25.948 1.00 89.00 94 LEU A O 1
ATOM 762 N N . LYS A 1 95 ? 12.458 6.160 -26.212 1.00 87.88 95 LYS A N 1
ATOM 763 C CA . LYS A 1 95 ? 11.853 4.822 -26.355 1.00 87.88 95 LYS A CA 1
ATOM 764 C C . LYS A 1 95 ? 12.327 4.134 -27.635 1.00 87.88 95 LYS A C 1
ATOM 766 O O . LYS A 1 95 ? 12.670 2.958 -27.600 1.00 87.88 95 LYS A O 1
ATOM 771 N N . THR A 1 96 ? 12.383 4.883 -28.733 1.00 91.62 96 THR A N 1
ATOM 772 C CA . THR A 1 96 ? 12.854 4.416 -30.042 1.00 91.62 96 THR A CA 1
ATOM 773 C C . THR A 1 96 ? 14.317 3.998 -29.976 1.00 91.62 96 THR A C 1
ATOM 775 O O . THR A 1 96 ? 14.651 2.891 -30.387 1.00 91.62 96 THR A O 1
ATOM 778 N N . TYR A 1 97 ? 15.177 4.828 -29.384 1.00 92.25 97 TYR A N 1
ATOM 779 C CA . TYR A 1 97 ? 16.588 4.507 -29.178 1.00 92.25 97 TYR A CA 1
ATOM 780 C C . TYR A 1 97 ? 16.774 3.230 -28.348 1.00 92.25 97 TYR A C 1
ATOM 782 O O . TYR A 1 97 ? 17.437 2.290 -28.787 1.00 92.25 97 TYR A O 1
ATOM 790 N N . ARG A 1 98 ? 16.129 3.148 -27.176 1.00 90.50 98 ARG A N 1
ATOM 791 C CA . ARG A 1 98 ? 16.240 1.976 -26.291 1.00 90.50 98 ARG A CA 1
ATOM 792 C C . ARG A 1 98 ? 15.743 0.699 -26.964 1.00 90.50 98 ARG A C 1
ATOM 794 O O . ARG A 1 98 ? 16.386 -0.338 -26.851 1.00 90.50 98 ARG A O 1
ATOM 801 N N . GLY A 1 99 ? 14.618 0.761 -27.673 1.00 91.06 99 GLY A N 1
ATOM 802 C CA . GLY A 1 99 ? 14.076 -0.399 -28.372 1.00 91.06 99 GLY A CA 1
ATOM 803 C C . GLY A 1 99 ? 14.910 -0.841 -29.573 1.00 91.06 99 GLY A C 1
ATOM 804 O O . GLY A 1 99 ? 14.998 -2.044 -29.827 1.00 91.06 99 GLY A O 1
ATOM 805 N N . LEU A 1 100 ? 15.538 0.103 -30.282 1.00 93.38 100 LEU A N 1
ATOM 806 C CA . LEU A 1 100 ? 16.509 -0.179 -31.338 1.00 93.38 100 LEU A CA 1
ATOM 807 C C . LEU A 1 100 ? 17.719 -0.916 -30.758 1.00 93.38 100 LEU A C 1
ATOM 809 O O . LEU A 1 100 ? 18.006 -2.029 -31.194 1.00 93.38 100 LEU A O 1
ATOM 813 N N . LEU A 1 101 ? 18.370 -0.341 -29.741 1.00 92.44 101 LEU A N 1
ATOM 814 C CA . LEU A 1 101 ? 19.544 -0.941 -29.106 1.00 92.44 101 LEU A CA 1
ATOM 815 C C . LEU A 1 101 ? 19.234 -2.350 -28.586 1.00 92.44 101 LEU A C 1
ATOM 817 O O . LEU A 1 101 ? 19.969 -3.290 -28.873 1.00 92.44 101 LEU A O 1
ATOM 821 N N . LEU A 1 102 ? 18.092 -2.523 -27.914 1.00 92.62 102 LEU A N 1
ATOM 822 C CA . LEU A 1 102 ? 17.660 -3.826 -27.411 1.00 92.62 102 LEU A CA 1
ATOM 823 C C . LEU A 1 102 ? 17.431 -4.849 -28.533 1.00 92.62 102 LEU A C 1
ATOM 825 O O . LEU A 1 102 ? 17.668 -6.034 -28.332 1.00 92.62 102 LEU A O 1
ATOM 829 N N . THR A 1 103 ? 16.984 -4.413 -29.715 1.00 93.31 103 THR A N 1
ATOM 830 C CA . THR A 1 103 ? 16.807 -5.301 -30.875 1.00 93.31 103 THR A CA 1
ATOM 831 C C . THR A 1 103 ? 18.151 -5.773 -31.421 1.00 93.31 103 THR A C 1
ATOM 833 O O . THR A 1 103 ? 18.308 -6.961 -31.686 1.00 93.31 103 THR A O 1
ATOM 836 N N . VAL A 1 104 ? 19.125 -4.869 -31.554 1.00 91.56 104 VAL A N 1
ATOM 837 C CA . VAL A 1 104 ? 20.464 -5.216 -32.056 1.00 91.56 104 VAL A CA 1
ATOM 838 C C . VAL A 1 104 ? 21.192 -6.124 -31.068 1.00 91.56 104 VAL A C 1
ATOM 840 O O . VAL A 1 104 ? 21.716 -7.160 -31.467 1.00 91.56 104 VAL A O 1
ATOM 843 N N . VAL A 1 105 ? 21.136 -5.809 -29.771 1.00 92.50 105 VAL A N 1
ATOM 844 C CA . VAL A 1 105 ? 21.708 -6.665 -28.722 1.00 92.50 105 VAL A CA 1
ATOM 845 C C . VAL A 1 105 ? 21.021 -8.032 -28.688 1.00 92.50 105 VAL A C 1
ATOM 847 O O . VAL A 1 105 ? 21.704 -9.041 -28.581 1.00 92.50 105 VAL A O 1
ATOM 850 N N . ALA A 1 106 ? 19.695 -8.105 -28.851 1.00 93.94 106 ALA A N 1
ATOM 851 C CA . ALA A 1 106 ? 18.982 -9.381 -28.931 1.00 93.94 106 ALA A CA 1
ATOM 852 C C . ALA A 1 106 ? 19.442 -10.237 -30.120 1.00 93.94 106 ALA A C 1
ATOM 854 O O . ALA A 1 106 ? 19.579 -11.453 -29.990 1.00 93.94 106 ALA A O 1
ATOM 855 N N . MET A 1 107 ? 19.665 -9.616 -31.281 1.00 92.81 107 MET A N 1
ATOM 856 C CA . MET A 1 107 ? 20.193 -10.313 -32.453 1.00 92.81 107 MET A CA 1
ATOM 857 C C . MET A 1 107 ? 21.617 -10.813 -32.202 1.00 92.81 107 MET A C 1
ATOM 859 O O . MET A 1 107 ? 21.892 -11.977 -32.477 1.00 92.81 107 MET A O 1
ATOM 863 N N . ALA A 1 108 ? 22.484 -9.984 -31.620 1.00 91.06 108 ALA A N 1
ATOM 864 C CA . ALA A 1 108 ? 23.854 -10.361 -31.282 1.00 91.06 108 ALA A CA 1
ATOM 865 C C . ALA A 1 108 ? 23.910 -11.495 -30.241 1.00 91.06 108 ALA A C 1
ATOM 867 O O . ALA A 1 108 ? 24.593 -12.493 -30.452 1.00 91.06 108 ALA A O 1
ATOM 868 N N . HIS A 1 109 ? 23.114 -11.395 -29.173 1.00 92.19 109 HIS A N 1
ATOM 869 C CA . HIS A 1 109 ? 23.029 -12.388 -28.100 1.00 92.19 109 HIS A CA 1
ATOM 870 C C . HIS A 1 109 ? 22.603 -13.773 -28.599 1.00 92.19 109 HIS A C 1
ATOM 872 O O . HIS A 1 109 ? 23.146 -14.783 -28.167 1.00 92.19 109 HIS A O 1
ATOM 878 N N . ASN A 1 110 ? 21.657 -13.825 -29.541 1.00 91.88 110 ASN A N 1
ATOM 879 C CA . ASN A 1 110 ? 21.181 -15.080 -30.130 1.00 91.88 110 ASN A CA 1
ATOM 880 C C . ASN A 1 110 ? 21.973 -15.486 -31.393 1.00 91.88 110 ASN A C 1
ATOM 882 O O . ASN A 1 110 ? 21.554 -16.387 -32.116 1.00 91.88 110 ASN A O 1
ATOM 886 N N . ASN A 1 111 ? 23.087 -14.806 -31.698 1.00 89.94 111 ASN A N 1
ATOM 887 C CA . ASN A 1 111 ? 23.896 -15.002 -32.906 1.00 89.94 111 ASN A CA 1
ATOM 888 C C . ASN A 1 111 ? 23.075 -14.984 -34.218 1.00 89.94 111 ASN A C 1
ATOM 890 O O . ASN A 1 111 ? 23.289 -15.755 -35.156 1.00 89.94 111 ASN A O 1
ATOM 894 N N . VAL A 1 112 ? 22.086 -14.090 -34.288 1.00 91.38 112 VAL A N 1
ATOM 895 C CA . VAL A 1 112 ? 21.165 -13.941 -35.417 1.00 91.38 112 VAL A CA 1
ATOM 896 C C . VAL A 1 112 ? 21.701 -12.874 -36.366 1.00 91.38 112 VAL A C 1
ATOM 898 O O . VAL A 1 112 ? 21.548 -11.682 -36.128 1.00 91.38 112 VAL A O 1
ATOM 901 N N . ALA A 1 113 ? 22.292 -13.290 -37.486 1.00 87.06 113 ALA A N 1
ATOM 902 C CA . ALA A 1 113 ? 22.702 -12.362 -38.549 1.00 87.06 113 ALA A CA 1
ATOM 903 C C . ALA A 1 113 ? 21.508 -11.817 -39.360 1.00 87.06 113 ALA A C 1
ATOM 905 O O . ALA A 1 113 ? 21.555 -10.714 -39.899 1.00 87.06 113 ALA A O 1
ATOM 906 N N . LYS A 1 114 ? 20.428 -12.604 -39.464 1.00 91.19 114 LYS A N 1
ATOM 907 C CA . LYS A 1 114 ? 19.202 -12.237 -40.180 1.00 91.19 114 LYS A CA 1
ATOM 908 C C . LYS A 1 114 ? 17.964 -12.710 -39.426 1.00 91.19 114 LYS A C 1
ATOM 910 O O . LYS A 1 114 ? 17.781 -13.906 -39.191 1.00 91.19 114 LYS A O 1
ATOM 915 N N . LEU A 1 115 ? 17.092 -11.773 -39.078 1.00 93.06 115 LEU A N 1
ATOM 916 C CA . LEU A 1 115 ? 15.811 -12.032 -38.443 1.00 93.06 115 LEU A CA 1
ATOM 917 C C . LEU A 1 115 ? 14.852 -12.673 -39.448 1.00 93.06 115 LEU A C 1
ATOM 919 O O . LEU A 1 115 ? 14.515 -12.080 -40.468 1.00 93.06 115 LEU A O 1
ATOM 923 N N . THR A 1 116 ? 14.392 -13.880 -39.149 1.00 93.88 116 THR A N 1
ATOM 924 C CA . THR A 1 116 ? 13.429 -14.640 -39.960 1.00 93.88 116 THR A CA 1
ATOM 925 C C . THR A 1 116 ? 12.272 -15.077 -39.078 1.00 93.88 116 THR A C 1
ATOM 927 O O . THR A 1 116 ? 12.334 -14.960 -37.854 1.00 93.88 116 THR A O 1
ATOM 930 N N . ARG A 1 117 ? 11.224 -15.666 -39.652 1.00 91.56 117 ARG A N 1
ATOM 931 C CA . ARG A 1 117 ? 10.119 -16.248 -38.881 1.00 91.56 117 ARG A CA 1
ATOM 932 C C . ARG A 1 117 ? 10.587 -17.303 -37.869 1.00 91.56 117 ARG A C 1
ATOM 934 O O . ARG A 1 117 ? 9.916 -17.475 -36.854 1.00 91.56 117 ARG A O 1
ATOM 941 N N . LYS A 1 118 ? 11.711 -17.986 -38.130 1.00 92.00 118 LYS A N 1
ATOM 942 C CA . LYS A 1 118 ? 12.294 -18.997 -37.233 1.00 92.00 118 LYS A CA 1
ATOM 943 C C . LYS A 1 118 ? 12.994 -18.369 -36.024 1.00 92.00 118 LYS A C 1
ATOM 945 O O . LYS A 1 118 ? 12.787 -18.850 -34.921 1.00 92.00 118 LYS A O 1
ATOM 950 N N . THR A 1 119 ? 13.773 -17.306 -36.226 1.00 93.81 119 THR A N 1
ATOM 951 C CA . THR A 1 119 ? 14.558 -16.633 -35.166 1.00 93.81 119 THR A CA 1
ATOM 952 C C . THR A 1 119 ? 13.785 -15.516 -34.454 1.00 93.81 119 THR A C 1
ATOM 954 O O . THR A 1 119 ? 14.175 -15.050 -33.387 1.00 93.81 119 THR A O 1
ATOM 957 N N . LEU A 1 120 ? 12.644 -15.098 -35.012 1.00 94.62 120 LEU A N 1
ATOM 958 C CA . LEU A 1 120 ? 11.775 -14.065 -34.448 1.00 94.62 120 LEU A CA 1
ATOM 959 C C . LEU A 1 120 ? 11.355 -14.327 -32.988 1.00 94.62 120 LEU A C 1
ATOM 961 O O . LEU A 1 120 ? 11.386 -13.370 -32.213 1.00 94.62 120 LEU A O 1
ATOM 965 N N . PRO A 1 121 ? 10.973 -15.553 -32.568 1.00 95.69 121 PRO A N 1
ATOM 966 C CA . PRO A 1 121 ? 10.581 -15.795 -31.184 1.00 95.69 121 PRO A CA 1
ATOM 967 C C . PRO A 1 121 ? 11.699 -15.537 -30.165 1.00 95.69 121 PRO A C 1
ATOM 969 O O . PRO A 1 121 ? 11.416 -15.003 -29.099 1.00 95.69 121 PRO A O 1
ATOM 972 N N . GLU A 1 122 ? 12.952 -15.859 -30.489 1.00 95.12 122 GLU A N 1
ATOM 973 C CA . GLU A 1 122 ? 14.111 -15.668 -29.600 1.00 95.12 122 GLU A CA 1
ATOM 974 C C . GLU A 1 122 ? 14.407 -14.178 -29.393 1.00 95.12 122 GLU A C 1
ATOM 976 O O . GLU A 1 122 ? 14.521 -13.700 -28.264 1.00 95.12 122 GLU A O 1
ATOM 981 N N . VAL A 1 123 ? 14.405 -13.408 -30.485 1.00 94.81 123 VAL A N 1
ATOM 982 C CA . VAL A 1 123 ? 14.598 -11.952 -30.434 1.00 94.81 123 VAL A CA 1
ATOM 983 C C . VAL A 1 123 ? 13.436 -11.260 -29.716 1.00 94.81 123 VAL A C 1
ATOM 985 O O . VAL A 1 123 ? 13.657 -10.348 -28.918 1.00 94.81 123 VAL A O 1
ATOM 988 N N . LEU A 1 124 ? 12.190 -11.692 -29.948 1.00 95.19 124 LEU A N 1
ATOM 989 C CA . LEU A 1 124 ? 11.031 -11.157 -29.228 1.00 95.19 124 LEU A CA 1
ATOM 990 C C . LEU A 1 124 ? 11.060 -11.518 -27.742 1.00 95.19 124 LEU A C 1
ATOM 992 O O . LEU A 1 124 ? 10.754 -10.649 -26.931 1.00 95.19 124 LEU A O 1
ATOM 996 N N . ARG A 1 125 ? 11.453 -12.747 -27.379 1.00 95.25 125 ARG A N 1
ATOM 997 C CA . ARG A 1 125 ? 11.640 -13.164 -25.981 1.00 95.25 125 ARG A CA 1
ATOM 998 C C . ARG A 1 125 ? 12.642 -12.249 -25.291 1.00 95.25 125 ARG A C 1
ATOM 1000 O O . ARG A 1 125 ? 12.312 -11.682 -24.259 1.00 95.25 125 ARG A O 1
ATOM 1007 N N . PHE A 1 126 ? 13.809 -12.035 -25.894 1.00 94.25 126 PHE A N 1
ATOM 1008 C CA . PHE A 1 126 ? 14.829 -11.158 -25.327 1.00 94.25 126 PHE A CA 1
ATOM 1009 C C . PHE A 1 126 ? 14.307 -9.729 -25.130 1.00 94.25 126 PHE A C 1
ATOM 1011 O O . PHE A 1 126 ? 14.421 -9.169 -24.043 1.00 94.25 126 PHE A O 1
ATOM 1018 N N . ARG A 1 127 ? 13.653 -9.143 -26.144 1.00 92.94 127 ARG A N 1
ATOM 1019 C CA . ARG A 1 127 ? 13.066 -7.795 -26.028 1.00 92.94 127 ARG A CA 1
ATOM 1020 C C . ARG A 1 127 ? 11.957 -7.711 -24.973 1.00 92.94 127 ARG A C 1
ATOM 1022 O O . ARG A 1 127 ? 11.765 -6.655 -24.375 1.00 92.94 127 ARG A O 1
ATOM 1029 N N . LEU A 1 128 ? 11.218 -8.797 -24.761 1.00 91.38 128 LEU A N 1
ATOM 1030 C CA . LEU A 1 128 ? 10.190 -8.893 -23.730 1.00 91.38 128 LEU A CA 1
ATOM 1031 C C . LEU A 1 128 ? 10.801 -8.954 -22.325 1.00 91.38 128 LEU A C 1
ATOM 1033 O O . LEU A 1 128 ? 10.277 -8.295 -21.431 1.00 91.38 128 LEU A O 1
ATOM 1037 N N . THR A 1 129 ? 11.906 -9.680 -22.146 1.00 89.94 129 THR A N 1
ATOM 1038 C CA . THR A 1 129 ? 12.494 -9.985 -20.832 1.00 89.94 129 THR A CA 1
ATOM 1039 C C . THR A 1 129 ? 13.718 -9.150 -20.467 1.00 89.94 129 THR A C 1
ATOM 1041 O O . THR A 1 129 ? 14.312 -9.405 -19.432 1.00 89.94 129 THR A O 1
ATOM 1044 N N . HIS A 1 130 ? 14.128 -8.167 -21.271 1.00 90.44 130 HIS A N 1
ATOM 1045 C CA . HIS A 1 130 ? 15.308 -7.339 -20.987 1.00 90.44 130 HIS A CA 1
ATOM 1046 C C . HIS A 1 130 ? 15.008 -5.834 -21.039 1.00 90.44 130 HIS A C 1
ATOM 1048 O O . HIS A 1 130 ? 13.956 -5.366 -21.491 1.00 90.44 130 HIS A O 1
ATOM 1054 N N . SER A 1 131 ? 15.941 -5.036 -20.527 1.00 88.06 131 SER A N 1
ATOM 1055 C CA . SER A 1 131 ? 15.913 -3.574 -20.564 1.00 88.06 131 SER A CA 1
ATOM 1056 C C . SER A 1 131 ? 17.281 -2.997 -20.879 1.00 88.06 131 SER A C 1
ATOM 1058 O O . SER A 1 131 ? 18.288 -3.687 -20.791 1.00 88.06 131 SER A O 1
ATOM 1060 N N . VAL A 1 132 ? 17.298 -1.700 -21.169 1.00 84.00 132 VAL A N 1
ATOM 1061 C CA . VAL A 1 132 ? 18.512 -0.902 -21.344 1.00 84.00 132 VAL A CA 1
ATOM 1062 C C . VAL A 1 132 ? 18.613 0.079 -20.172 1.00 84.00 132 VAL A C 1
ATOM 1064 O O . VAL A 1 132 ? 17.697 0.889 -19.985 1.00 84.00 132 VAL A O 1
ATOM 1067 N N . SER A 1 133 ? 19.697 0.014 -19.394 1.00 76.75 133 SER A N 1
ATOM 1068 C CA . SER A 1 133 ? 20.077 1.041 -18.411 1.00 76.75 133 SER A CA 1
ATOM 1069 C C . SER A 1 133 ? 21.094 2.021 -19.014 1.00 76.75 133 SER A C 1
ATOM 1071 O O . SER A 1 133 ? 21.445 1.929 -20.189 1.00 76.75 133 SER A O 1
ATOM 1073 N N . ALA A 1 134 ? 21.568 2.980 -18.213 1.00 65.00 134 ALA A N 1
ATOM 1074 C CA . ALA A 1 134 ? 22.669 3.859 -18.607 1.00 65.00 134 ALA A CA 1
ATOM 1075 C C . ALA A 1 134 ? 24.021 3.128 -18.725 1.00 65.00 134 ALA A C 1
ATOM 1077 O O . ALA A 1 134 ? 24.948 3.691 -19.283 1.00 65.00 134 ALA A O 1
ATOM 1078 N N . SER A 1 135 ? 24.148 1.906 -18.197 1.00 60.75 135 SER A N 1
ATOM 1079 C CA . SER A 1 135 ? 25.422 1.183 -18.129 1.00 60.75 135 SER A CA 1
ATOM 1080 C C . SER A 1 135 ? 25.430 -0.155 -18.867 1.00 60.75 135 SER A C 1
ATOM 1082 O O . SER A 1 135 ? 26.502 -0.577 -19.283 1.00 60.75 135 SER A O 1
ATOM 1084 N N . ASN A 1 136 ? 24.290 -0.843 -19.043 1.00 77.00 136 ASN A N 1
ATOM 1085 C CA . ASN A 1 136 ? 24.231 -2.089 -19.822 1.00 77.00 136 ASN A CA 1
ATOM 1086 C C . ASN A 1 136 ? 22.792 -2.538 -20.168 1.00 77.00 136 ASN A C 1
ATOM 1088 O O . ASN A 1 136 ? 21.799 -1.958 -19.716 1.00 77.00 136 ASN A O 1
ATOM 1092 N N . VAL A 1 137 ? 22.680 -3.620 -20.942 1.00 84.62 137 VAL A N 1
ATOM 1093 C CA . VAL A 1 137 ? 21.463 -4.426 -21.083 1.00 84.62 137 VAL A CA 1
ATOM 1094 C C . VAL A 1 137 ? 21.382 -5.439 -19.944 1.00 84.62 137 VAL A C 1
ATOM 1096 O O . VAL A 1 137 ? 22.359 -6.120 -19.647 1.00 84.62 137 VAL A O 1
ATOM 1099 N N . TYR A 1 138 ? 20.216 -5.550 -19.311 1.00 82.88 138 TYR A N 1
ATOM 1100 C CA . TYR A 1 138 ? 20.003 -6.440 -18.168 1.00 82.88 138 TYR A CA 1
ATOM 1101 C C . TYR A 1 138 ? 18.646 -7.158 -18.255 1.00 82.88 138 TYR A C 1
ATOM 1103 O O . TYR A 1 138 ? 17.704 -6.610 -18.848 1.00 82.88 138 TYR A O 1
ATOM 1111 N N . PRO A 1 139 ? 18.528 -8.379 -17.699 1.00 83.38 139 PRO A N 1
ATOM 1112 C CA . PRO A 1 139 ? 17.263 -9.100 -17.628 1.00 83.38 139 PRO A CA 1
ATOM 1113 C C . PRO A 1 139 ? 16.296 -8.420 -16.650 1.00 83.38 139 PRO A C 1
ATOM 1115 O O . PRO A 1 139 ? 16.685 -7.935 -15.592 1.00 83.38 139 PRO A O 1
ATOM 1118 N N . LYS A 1 140 ? 15.013 -8.402 -17.003 1.00 77.00 140 LYS A N 1
ATOM 1119 C CA . LYS A 1 140 ? 13.894 -7.955 -16.174 1.00 77.00 140 LYS A CA 1
ATOM 1120 C C . LYS A 1 140 ? 13.154 -9.161 -15.610 1.00 77.00 140 LYS A C 1
ATOM 1122 O O . LYS A 1 140 ? 12.937 -10.142 -16.317 1.00 77.00 140 LYS A O 1
ATOM 1127 N N . ARG A 1 141 ? 12.658 -9.025 -14.378 1.00 65.38 141 ARG A N 1
ATOM 1128 C CA . ARG A 1 141 ? 11.691 -9.965 -13.779 1.00 65.38 141 ARG A CA 1
ATOM 1129 C C . ARG A 1 141 ? 10.262 -9.766 -14.306 1.00 65.38 141 ARG A C 1
ATOM 1131 O O . ARG A 1 141 ? 9.401 -10.605 -14.082 1.00 65.38 141 ARG A O 1
ATOM 1138 N N . THR A 1 142 ? 10.016 -8.666 -15.021 1.00 72.31 142 THR A N 1
ATOM 1139 C CA . THR A 1 142 ? 8.710 -8.298 -15.575 1.00 72.31 142 THR A CA 1
ATOM 1140 C C . THR A 1 142 ? 8.736 -8.258 -17.098 1.00 72.31 142 THR A C 1
ATOM 1142 O O . THR A 1 142 ? 9.759 -7.972 -17.730 1.00 72.31 142 THR A O 1
ATOM 1145 N N . LEU A 1 143 ? 7.583 -8.527 -17.708 1.00 82.75 143 LEU A N 1
ATOM 1146 C CA . LEU A 1 143 ? 7.423 -8.430 -19.155 1.00 82.75 143 LEU A CA 1
ATOM 1147 C C . LEU A 1 143 ? 7.314 -6.975 -19.602 1.00 82.75 143 LEU A C 1
ATOM 1149 O O . LEU A 1 143 ? 6.489 -6.208 -19.104 1.00 82.75 143 LEU A O 1
ATOM 1153 N N . SER A 1 144 ? 8.088 -6.611 -20.624 1.00 83.88 144 SER A N 1
ATOM 1154 C CA . SER A 1 144 ? 7.962 -5.307 -21.273 1.00 83.88 144 SER A CA 1
ATOM 1155 C C . SER A 1 144 ? 6.543 -5.110 -21.811 1.00 83.88 144 SER A C 1
ATOM 1157 O O . SER A 1 144 ? 6.040 -5.920 -22.590 1.00 83.88 144 SER A O 1
ATOM 1159 N N . GLY A 1 145 ? 5.901 -4.011 -21.413 1.00 81.69 145 GLY A N 1
ATOM 1160 C CA . GLY A 1 145 ? 4.551 -3.674 -21.862 1.00 81.69 145 GLY A CA 1
ATOM 1161 C C . GLY A 1 145 ? 4.466 -3.431 -23.372 1.00 81.69 145 GLY A C 1
ATOM 1162 O O . GLY A 1 145 ? 5.458 -3.078 -24.020 1.00 81.69 145 GLY A O 1
ATOM 1163 N N . HIS A 1 146 ? 3.257 -3.564 -23.926 1.00 84.94 146 HIS A N 1
ATOM 1164 C CA . HIS A 1 146 ? 2.990 -3.448 -25.364 1.00 84.94 146 HIS A CA 1
ATOM 1165 C C . HIS A 1 146 ? 3.637 -2.212 -26.005 1.00 84.94 146 HIS A C 1
ATOM 1167 O O . HIS A 1 146 ? 4.410 -2.350 -26.950 1.00 84.94 146 HIS A O 1
ATOM 1173 N N . GLY A 1 147 ? 3.416 -1.020 -25.440 1.00 79.62 147 GLY A N 1
ATOM 1174 C CA . GLY A 1 147 ? 3.947 0.228 -26.002 1.00 79.62 147 GLY A CA 1
ATOM 1175 C C . GLY A 1 147 ? 5.481 0.322 -26.027 1.00 79.62 147 GLY A C 1
ATOM 1176 O O . GLY A 1 147 ? 6.047 0.975 -26.907 1.00 79.62 147 GLY A O 1
ATOM 1177 N N . ALA A 1 148 ? 6.166 -0.333 -25.083 1.00 79.06 148 ALA A N 1
ATOM 1178 C CA . ALA A 1 148 ? 7.627 -0.371 -25.044 1.00 79.06 148 ALA A CA 1
ATOM 1179 C C . ALA A 1 148 ? 8.180 -1.335 -26.103 1.00 79.06 148 ALA A C 1
ATOM 1181 O O . ALA A 1 148 ? 9.134 -1.000 -26.801 1.00 79.06 148 ALA A O 1
ATOM 1182 N N . LEU A 1 149 ? 7.544 -2.498 -26.281 1.00 85.31 149 LEU A N 1
ATOM 1183 C CA . LEU A 1 149 ? 7.954 -3.482 -27.285 1.00 85.31 149 LEU A CA 1
ATOM 1184 C C . LEU A 1 149 ? 7.724 -2.986 -28.723 1.00 85.31 149 LEU A C 1
ATOM 1186 O O . LEU A 1 149 ? 8.488 -3.308 -29.635 1.00 85.31 149 LEU A O 1
ATOM 1190 N N . THR A 1 150 ? 6.675 -2.198 -28.948 1.00 81.25 150 THR A N 1
ATOM 1191 C CA . THR A 1 150 ? 6.331 -1.678 -30.278 1.00 81.25 150 THR A CA 1
ATOM 1192 C C . THR A 1 150 ? 7.180 -0.491 -30.721 1.00 81.25 150 THR A C 1
ATOM 1194 O O . THR A 1 150 ? 7.017 -0.037 -31.845 1.00 81.25 150 THR A O 1
ATOM 1197 N N . SER A 1 151 ? 8.078 0.023 -29.877 1.00 84.94 151 SER A N 1
ATOM 1198 C CA . SER A 1 151 ? 8.914 1.188 -30.190 1.00 84.94 151 SER A CA 1
ATOM 1199 C C . SER A 1 151 ? 10.385 0.768 -30.317 1.00 84.94 151 SER A C 1
ATOM 1201 O O . SER A 1 151 ? 10.957 0.376 -29.304 1.00 84.94 151 SER A O 1
ATOM 1203 N N . PRO A 1 152 ? 11.018 0.830 -31.505 1.00 87.56 152 PRO A N 1
ATOM 1204 C CA . PRO A 1 152 ? 10.399 0.980 -32.820 1.00 87.56 152 PRO A CA 1
ATOM 1205 C C . PRO A 1 152 ? 9.638 -0.288 -33.234 1.00 87.56 152 PRO A C 1
ATOM 1207 O O . PRO A 1 152 ? 9.921 -1.397 -32.767 1.00 87.56 152 PRO A O 1
ATOM 1210 N N . HIS A 1 153 ? 8.688 -0.138 -34.159 1.00 89.00 153 HIS A N 1
ATOM 1211 C CA . HIS A 1 153 ? 8.012 -1.286 -34.753 1.00 89.00 153 HIS A CA 1
ATOM 1212 C C . HIS A 1 153 ? 9.019 -2.057 -35.610 1.00 89.00 153 HIS A C 1
ATOM 1214 O O . HIS A 1 153 ? 9.666 -1.468 -36.475 1.00 89.00 153 HIS A O 1
ATOM 1220 N N . LEU A 1 154 ? 9.125 -3.379 -35.424 1.00 90.50 154 LEU A N 1
ATOM 1221 C CA . LEU A 1 154 ? 10.080 -4.204 -36.180 1.00 90.50 154 LEU A CA 1
ATOM 1222 C C . LEU A 1 154 ? 9.865 -4.120 -37.697 1.00 90.50 154 LEU A C 1
ATOM 1224 O O . LEU A 1 154 ? 10.827 -4.180 -38.450 1.00 90.50 154 LEU A O 1
ATOM 1228 N N . THR A 1 155 ? 8.626 -3.930 -38.156 1.00 90.12 155 THR A N 1
ATOM 1229 C CA . THR A 1 155 ? 8.334 -3.709 -39.579 1.00 90.12 155 THR A CA 1
ATOM 1230 C C . THR A 1 155 ? 8.861 -2.371 -40.088 1.00 90.12 155 THR A C 1
ATOM 1232 O O . THR A 1 155 ? 9.274 -2.288 -41.236 1.00 90.12 155 THR A O 1
ATOM 1235 N N . ARG A 1 156 ? 8.879 -1.322 -39.255 1.00 90.38 156 ARG A N 1
ATOM 1236 C CA . ARG A 1 156 ? 9.483 -0.036 -39.629 1.00 90.38 156 ARG A CA 1
ATOM 1237 C C . ARG A 1 156 ? 11.003 -0.133 -39.626 1.00 90.38 156 ARG A C 1
ATOM 1239 O O . ARG A 1 156 ? 11.632 0.363 -40.551 1.00 90.38 156 ARG A O 1
ATOM 1246 N N . LEU A 1 157 ? 11.573 -0.811 -38.630 1.00 91.88 157 LEU A N 1
ATOM 1247 C CA . LEU A 1 157 ? 13.006 -1.089 -38.588 1.00 91.88 157 LEU A CA 1
ATOM 1248 C C . LEU A 1 157 ? 13.453 -1.903 -39.812 1.00 91.88 157 LEU A C 1
ATOM 1250 O O . LEU A 1 157 ? 14.476 -1.578 -40.392 1.00 91.88 157 LEU A O 1
ATOM 1254 N N . HIS A 1 158 ? 12.657 -2.880 -40.258 1.00 92.06 158 HIS A N 1
ATOM 1255 C CA . HIS A 1 158 ? 12.901 -3.611 -41.505 1.00 92.06 158 HIS A CA 1
ATOM 1256 C C . HIS A 1 158 ? 13.024 -2.665 -42.708 1.00 92.06 158 HIS A C 1
ATOM 1258 O O . HIS A 1 158 ? 14.024 -2.731 -43.413 1.00 92.06 158 HIS A O 1
ATOM 1264 N N . VAL A 1 159 ? 12.066 -1.751 -42.898 1.00 90.50 159 VAL A N 1
ATOM 1265 C CA . VAL A 1 159 ? 12.100 -0.775 -44.004 1.00 90.50 159 VAL A CA 1
ATOM 1266 C C . VAL A 1 159 ? 13.350 0.105 -43.935 1.00 90.50 159 VAL A C 1
ATOM 1268 O O . VAL A 1 159 ? 14.052 0.239 -44.928 1.00 90.50 159 VAL A O 1
ATOM 1271 N N . VAL A 1 160 ? 13.675 0.643 -42.755 1.00 91.56 160 VAL A N 1
ATOM 1272 C CA . VAL A 1 160 ? 14.877 1.474 -42.563 1.00 91.56 160 VAL A CA 1
ATOM 1273 C C . VAL A 1 160 ? 16.159 0.676 -42.836 1.00 91.56 160 VAL A C 1
ATOM 1275 O O . VAL A 1 160 ? 17.093 1.185 -43.449 1.00 91.56 160 VAL A O 1
ATOM 1278 N N . CYS A 1 161 ? 16.220 -0.589 -42.417 1.00 90.06 161 CYS A N 1
ATOM 1279 C CA . CYS A 1 161 ? 17.347 -1.459 -42.734 1.00 90.06 161 CYS A CA 1
ATOM 1280 C C . CYS A 1 161 ? 17.463 -1.707 -44.246 1.00 90.06 161 CYS A C 1
ATOM 1282 O O . CYS A 1 161 ? 18.572 -1.641 -44.766 1.00 90.06 161 CYS A O 1
ATOM 1284 N N . GLU A 1 162 ? 16.358 -1.943 -44.963 1.00 89.25 162 GLU A N 1
ATOM 1285 C CA . GLU A 1 162 ? 16.376 -2.092 -46.427 1.00 89.25 162 GLU A CA 1
ATOM 1286 C C . GLU A 1 162 ? 16.839 -0.807 -47.134 1.00 89.25 162 GLU A C 1
ATOM 1288 O O . GLU A 1 162 ? 17.682 -0.888 -48.028 1.00 89.25 162 GLU A O 1
ATOM 1293 N N . GLU A 1 163 ? 16.364 0.367 -46.702 1.00 88.25 163 GLU A N 1
ATOM 1294 C CA . GLU A 1 163 ? 16.786 1.684 -47.215 1.00 88.25 163 GLU A CA 1
ATOM 1295 C C . GLU A 1 163 ? 18.303 1.906 -47.056 1.00 88.25 163 GLU A C 1
ATOM 1297 O O . GLU A 1 163 ? 18.952 2.457 -47.946 1.00 88.25 163 GLU A O 1
ATOM 1302 N N . LEU A 1 164 ? 18.885 1.421 -45.954 1.00 85.94 164 LEU A N 1
ATOM 1303 C CA . LEU A 1 164 ? 20.324 1.487 -45.672 1.00 85.94 164 LEU A CA 1
ATOM 1304 C C . LEU A 1 164 ? 21.133 0.321 -46.274 1.00 85.94 164 LEU A C 1
ATOM 1306 O O . LEU A 1 164 ? 22.346 0.242 -46.071 1.00 85.94 164 LEU A O 1
ATOM 1310 N N . GLY A 1 165 ? 20.493 -0.596 -47.006 1.00 84.94 165 GLY A N 1
ATOM 1311 C CA . GLY A 1 165 ? 21.155 -1.751 -47.620 1.00 84.94 165 GLY A CA 1
ATOM 1312 C C . GLY A 1 165 ? 21.570 -2.851 -46.632 1.00 84.94 165 GLY A C 1
ATOM 1313 O O . GLY A 1 165 ? 22.453 -3.649 -46.940 1.00 84.94 165 GLY A O 1
ATOM 1314 N N . LEU A 1 166 ? 20.947 -2.916 -45.453 1.00 85.88 166 LEU A N 1
ATOM 1315 C CA . LEU A 1 166 ? 21.204 -3.904 -44.403 1.00 85.88 166 LEU A CA 1
ATOM 1316 C C . LEU A 1 166 ? 20.218 -5.085 -44.515 1.00 85.88 166 LEU A C 1
ATOM 1318 O O . LEU A 1 166 ? 19.050 -4.952 -44.142 1.00 85.88 166 LEU A O 1
ATOM 1322 N N . PRO A 1 167 ? 20.649 -6.287 -44.951 1.00 84.69 167 PRO A N 1
ATOM 1323 C CA . PRO A 1 167 ? 19.767 -7.442 -45.164 1.00 84.69 167 PRO A CA 1
ATOM 1324 C C . PRO A 1 167 ? 19.417 -8.190 -43.861 1.00 84.69 167 PRO A C 1
ATOM 1326 O O . PRO A 1 167 ? 19.312 -9.420 -43.845 1.00 84.69 167 PRO A O 1
ATOM 1329 N N . TRP A 1 168 ? 19.252 -7.456 -42.761 1.00 88.75 168 TRP A N 1
ATOM 1330 C CA . TRP A 1 168 ? 19.038 -7.976 -41.408 1.00 88.75 168 TRP A CA 1
ATOM 1331 C C . TRP A 1 168 ? 17.655 -8.573 -41.183 1.00 88.75 168 TRP A C 1
ATOM 1333 O O . TRP A 1 168 ? 17.469 -9.332 -40.240 1.00 88.75 168 TRP A O 1
ATOM 1343 N N . PHE A 1 169 ? 16.687 -8.275 -42.044 1.00 90.31 169 PHE A N 1
ATOM 1344 C CA . PHE A 1 169 ? 15.319 -8.762 -41.923 1.00 90.31 169 PHE A CA 1
ATOM 1345 C C . PHE A 1 169 ? 14.951 -9.628 -43.131 1.00 90.31 169 PHE A C 1
ATOM 1347 O O . PHE A 1 169 ? 15.301 -9.357 -44.280 1.00 90.31 169 PHE A O 1
ATOM 1354 N N . GLY A 1 170 ? 14.290 -10.748 -42.862 1.00 88.56 170 GLY A N 1
ATOM 1355 C CA . GLY A 1 170 ? 13.671 -11.593 -43.868 1.00 88.56 170 GLY A CA 1
ATOM 1356 C C . GLY A 1 170 ? 12.313 -11.043 -44.293 1.00 88.56 170 GLY A C 1
ATOM 1357 O O . GLY A 1 170 ? 11.562 -10.499 -43.485 1.00 88.56 170 GLY A O 1
ATOM 1358 N N . ARG A 1 171 ? 11.958 -11.255 -45.566 1.00 85.88 171 ARG A N 1
ATOM 1359 C CA . ARG A 1 171 ? 10.638 -10.894 -46.122 1.00 85.88 171 ARG A CA 1
ATOM 1360 C C . ARG A 1 171 ? 9.472 -11.612 -45.432 1.00 85.88 171 ARG A C 1
ATOM 1362 O O . ARG A 1 171 ? 8.324 -11.206 -45.564 1.00 85.88 171 ARG A O 1
ATOM 1369 N N . ASP A 1 172 ? 9.762 -12.688 -44.710 1.00 87.50 172 ASP A N 1
ATOM 1370 C CA . ASP A 1 172 ? 8.818 -13.483 -43.930 1.00 87.50 172 ASP A CA 1
ATOM 1371 C C . ASP A 1 172 ? 8.485 -12.874 -42.553 1.00 87.50 172 ASP A C 1
ATOM 1373 O O . ASP A 1 172 ? 7.566 -13.352 -41.878 1.00 87.50 172 ASP A O 1
ATOM 1377 N N . VAL A 1 173 ? 9.177 -11.804 -42.144 1.00 90.06 173 VAL A N 1
ATOM 1378 C CA . VAL A 1 173 ? 8.874 -11.035 -40.931 1.00 90.06 173 VAL A CA 1
ATOM 1379 C C . VAL A 1 173 ? 7.794 -9.993 -41.240 1.00 90.06 173 VAL A C 1
ATOM 1381 O O . VAL A 1 173 ? 8.040 -8.960 -41.854 1.00 90.06 173 VAL A O 1
ATOM 1384 N N . SER A 1 174 ? 6.572 -10.258 -40.781 1.00 90.19 174 SER A N 1
ATOM 1385 C CA . SER A 1 174 ? 5.393 -9.401 -40.954 1.00 90.19 174 SER A CA 1
ATOM 1386 C C . SER A 1 174 ? 4.703 -9.119 -39.618 1.00 90.19 174 SER A C 1
ATOM 1388 O O . SER A 1 174 ? 4.898 -9.841 -38.639 1.00 90.19 174 SER A O 1
ATOM 1390 N N . ASN A 1 175 ? 3.803 -8.131 -39.578 1.00 90.56 175 ASN A N 1
ATOM 1391 C CA . ASN A 1 175 ? 2.961 -7.894 -38.395 1.00 90.56 175 ASN A CA 1
ATOM 1392 C C . ASN A 1 175 ? 2.214 -9.165 -37.960 1.00 90.56 175 ASN A C 1
ATOM 1394 O O . ASN A 1 175 ? 2.152 -9.473 -36.774 1.00 90.56 175 ASN A O 1
ATOM 1398 N N . ARG A 1 176 ? 1.729 -9.968 -38.916 1.00 92.12 176 ARG A N 1
ATOM 1399 C CA . ARG A 1 176 ? 1.047 -11.235 -38.624 1.00 92.12 176 ARG A CA 1
ATOM 1400 C C . ARG A 1 176 ? 1.974 -12.260 -37.968 1.00 92.12 176 ARG A C 1
ATOM 1402 O O . ARG A 1 176 ? 1.550 -12.940 -37.035 1.00 92.12 176 ARG A O 1
ATOM 1409 N N . SER A 1 177 ? 3.220 -12.396 -38.433 1.00 92.69 177 SER A N 1
ATOM 1410 C CA . SER A 1 177 ? 4.176 -13.329 -37.819 1.00 92.69 177 SER A CA 1
ATOM 1411 C C . SER A 1 177 ? 4.604 -12.865 -36.426 1.00 92.69 177 SER A C 1
ATOM 1413 O O . SER A 1 177 ? 4.695 -13.700 -35.531 1.00 92.69 177 SER A O 1
ATOM 1415 N N . ILE A 1 178 ? 4.777 -11.553 -36.223 1.00 93.12 178 ILE A N 1
ATOM 1416 C CA . ILE A 1 178 ? 5.062 -10.947 -34.913 1.00 93.12 178 ILE A CA 1
ATOM 1417 C C . ILE A 1 178 ? 3.908 -11.215 -33.941 1.00 93.12 178 ILE A C 1
ATOM 1419 O O . ILE A 1 178 ? 4.130 -11.777 -32.872 1.00 93.12 178 ILE A O 1
ATOM 1423 N N . THR A 1 179 ? 2.664 -10.908 -34.325 1.00 93.75 179 THR A N 1
ATOM 1424 C CA . THR A 1 179 ? 1.476 -11.172 -33.496 1.00 93.75 179 THR A CA 1
ATOM 1425 C C . THR A 1 179 ? 1.347 -12.650 -33.136 1.00 93.75 179 THR A C 1
ATOM 1427 O O . THR A 1 179 ? 1.073 -12.979 -31.985 1.00 93.75 179 THR A O 1
ATOM 1430 N N . ASN A 1 180 ? 1.560 -13.558 -34.090 1.00 94.25 180 ASN A N 1
ATOM 1431 C CA . ASN A 1 180 ? 1.477 -14.994 -33.827 1.00 94.25 180 ASN A CA 1
ATOM 1432 C C . ASN A 1 180 ? 2.577 -15.489 -32.880 1.00 94.25 180 ASN A C 1
ATOM 1434 O O . ASN A 1 180 ? 2.308 -16.373 -32.070 1.00 94.25 180 ASN A O 1
ATOM 1438 N N . ALA A 1 181 ? 3.789 -14.935 -32.968 1.00 95.00 181 ALA A N 1
ATOM 1439 C CA . ALA A 1 181 ? 4.862 -15.244 -32.029 1.00 95.00 181 ALA A CA 1
ATOM 1440 C C . ALA A 1 181 ? 4.517 -14.742 -30.617 1.00 95.00 181 ALA A C 1
ATOM 1442 O O . ALA A 1 181 ? 4.581 -15.514 -29.666 1.00 95.00 181 ALA A O 1
ATOM 1443 N N . LEU A 1 182 ? 4.045 -13.498 -30.485 1.00 94.44 182 LEU A N 1
ATOM 1444 C CA . LEU A 1 182 ? 3.654 -12.916 -29.193 1.00 94.44 182 LEU A CA 1
ATOM 1445 C C . LEU A 1 182 ? 2.469 -13.638 -28.539 1.00 94.44 182 LEU A C 1
ATOM 1447 O O . LEU A 1 182 ? 2.463 -13.820 -27.326 1.00 94.44 182 LEU A O 1
ATOM 1451 N N . ARG A 1 183 ? 1.492 -14.104 -29.330 1.00 95.12 183 ARG A N 1
ATOM 1452 C CA . ARG A 1 183 ? 0.364 -14.913 -28.832 1.00 95.12 183 ARG A CA 1
ATOM 1453 C C . ARG A 1 183 ? 0.790 -16.211 -28.155 1.00 95.12 183 ARG A C 1
ATOM 1455 O O . ARG A 1 183 ? 0.048 -16.694 -27.310 1.00 95.12 183 ARG A O 1
ATOM 1462 N N . LYS A 1 184 ? 1.941 -16.764 -28.542 1.00 94.44 184 LYS A N 1
ATOM 1463 C CA . LYS A 1 184 ? 2.521 -17.959 -27.922 1.00 94.44 184 LYS A CA 1
ATOM 1464 C C . LYS A 1 184 ? 3.437 -17.592 -26.758 1.00 94.44 184 LYS A C 1
ATOM 1466 O O . LYS A 1 184 ? 3.272 -18.131 -25.675 1.00 94.44 184 LYS A O 1
ATOM 1471 N N . LEU A 1 185 ? 4.339 -16.635 -26.980 1.00 94.38 185 LEU A N 1
ATOM 1472 C CA . LEU A 1 185 ? 5.371 -16.263 -26.014 1.00 94.38 185 LEU A CA 1
ATOM 1473 C C . LEU A 1 185 ? 4.816 -15.655 -24.728 1.00 94.38 185 LEU A C 1
ATOM 1475 O O . LEU A 1 185 ? 5.358 -15.931 -23.673 1.00 94.38 185 LEU A O 1
ATOM 1479 N N . ILE A 1 186 ? 3.779 -14.814 -24.791 1.00 91.56 186 ILE A N 1
ATOM 1480 C CA . ILE A 1 186 ? 3.300 -14.121 -23.584 1.00 91.56 186 ILE A CA 1
ATOM 1481 C C . ILE A 1 186 ? 2.734 -15.115 -22.564 1.00 91.56 186 ILE A C 1
ATOM 1483 O O . ILE A 1 186 ? 3.257 -15.124 -21.457 1.00 91.56 186 ILE A O 1
ATOM 1487 N N . PRO A 1 187 ? 1.770 -15.995 -22.913 1.00 88.50 187 PRO A N 1
ATOM 1488 C CA . PRO A 1 187 ? 1.316 -17.019 -21.975 1.00 88.50 187 PRO A CA 1
ATOM 1489 C C . PRO A 1 187 ? 2.441 -17.948 -21.509 1.00 88.50 187 PRO A C 1
ATOM 1491 O O . PRO A 1 187 ? 2.455 -18.332 -20.349 1.00 88.50 187 PRO A O 1
ATOM 1494 N N . GLU A 1 188 ? 3.384 -18.297 -22.391 1.00 90.62 188 GLU A N 1
ATOM 1495 C CA . GLU A 1 188 ? 4.532 -19.147 -22.046 1.00 90.62 188 GLU A CA 1
ATOM 1496 C C . GLU A 1 188 ? 5.459 -18.490 -21.012 1.00 90.62 188 GLU A C 1
ATOM 1498 O O . GLU A 1 188 ? 5.958 -19.163 -20.122 1.00 90.62 188 GLU A O 1
ATOM 1503 N N . LEU A 1 189 ? 5.684 -17.178 -21.111 1.00 86.31 189 LEU A N 1
ATOM 1504 C CA . LEU A 1 189 ? 6.568 -16.426 -20.215 1.00 86.31 189 LEU A CA 1
ATOM 1505 C C . LEU A 1 189 ? 5.911 -16.033 -18.885 1.00 86.31 189 LEU A C 1
ATOM 1507 O O . LEU A 1 189 ? 6.599 -15.502 -18.019 1.00 86.31 189 LEU A O 1
ATOM 1511 N N . THR A 1 190 ? 4.601 -16.237 -18.735 1.00 80.12 190 THR A N 1
ATOM 1512 C CA . THR A 1 190 ? 3.845 -15.887 -17.520 1.00 80.12 190 THR A CA 1
ATOM 1513 C C . THR A 1 190 ? 3.124 -17.070 -16.899 1.00 80.12 190 THR A C 1
ATOM 1515 O O . THR A 1 190 ? 2.154 -16.853 -16.180 1.00 80.12 190 THR A O 1
ATOM 1518 N N . ASP A 1 191 ? 3.465 -18.303 -17.271 1.00 79.62 191 ASP A N 1
ATOM 1519 C CA . ASP A 1 191 ? 2.753 -19.504 -16.813 1.00 79.62 191 ASP A CA 1
ATOM 1520 C C . ASP A 1 191 ? 1.221 -19.399 -16.990 1.00 79.62 191 ASP A C 1
ATOM 1522 O O . ASP A 1 191 ? 0.428 -19.781 -16.136 1.00 79.62 191 ASP A O 1
ATOM 1526 N N . ALA A 1 192 ? 0.799 -18.838 -18.128 1.00 79.06 192 ALA A N 1
ATOM 1527 C CA . ALA A 1 192 ? -0.587 -18.548 -18.509 1.00 79.06 192 ALA A CA 1
ATOM 1528 C C . ALA A 1 192 ? -1.355 -17.508 -17.658 1.00 79.06 192 ALA A C 1
ATOM 1530 O O . ALA A 1 192 ? -2.536 -17.278 -17.930 1.00 79.06 192 ALA A O 1
ATOM 1531 N N . GLU A 1 193 ? -0.707 -16.809 -16.719 1.00 71.69 193 GLU A N 1
ATOM 1532 C CA . GLU A 1 193 ? -1.322 -15.723 -15.929 1.00 71.69 193 GLU A CA 1
ATOM 1533 C C . GLU A 1 193 ? -1.654 -14.472 -16.762 1.00 71.69 193 GLU A C 1
ATOM 1535 O O . GLU A 1 193 ? -2.609 -13.751 -16.467 1.00 71.69 193 GLU A O 1
ATOM 1540 N N . LEU A 1 194 ? -0.899 -14.211 -17.835 1.00 81.81 194 LEU A N 1
ATOM 1541 C CA . LEU A 1 194 ? -1.143 -13.103 -18.755 1.00 81.81 194 LEU A CA 1
ATOM 1542 C C . LEU A 1 194 ? -1.443 -13.623 -20.163 1.00 81.81 194 LEU A C 1
ATOM 1544 O O . LEU A 1 194 ? -0.637 -14.308 -20.792 1.00 81.81 194 LEU A O 1
ATOM 1548 N N . THR A 1 195 ? -2.594 -13.244 -20.723 1.00 87.31 195 THR A N 1
ATOM 1549 C CA . THR A 1 195 ? -2.880 -13.516 -22.138 1.00 87.31 195 THR A CA 1
ATOM 1550 C C . THR A 1 195 ? -2.307 -12.422 -23.043 1.00 87.31 195 THR A C 1
ATOM 1552 O O . THR A 1 195 ? -2.105 -11.279 -22.636 1.00 87.31 195 THR A O 1
ATOM 1555 N N . TYR A 1 196 ? -2.123 -12.715 -24.336 1.00 87.81 196 TYR A N 1
ATOM 1556 C CA . TYR A 1 196 ? -1.758 -11.686 -25.325 1.00 87.81 196 TYR A CA 1
ATOM 1557 C C . TYR A 1 196 ? -2.752 -10.515 -25.366 1.00 87.81 196 TYR A C 1
ATOM 1559 O O . TYR A 1 196 ? -2.356 -9.372 -25.595 1.00 87.81 196 TYR A O 1
ATOM 1567 N N . ARG A 1 197 ? -4.048 -10.787 -25.153 1.00 86.75 197 ARG A N 1
ATOM 1568 C CA . ARG A 1 197 ? -5.084 -9.747 -25.144 1.00 86.75 197 ARG A CA 1
ATOM 1569 C C . ARG A 1 197 ? -4.941 -8.846 -23.921 1.00 86.75 197 ARG A C 1
ATOM 1571 O O . ARG A 1 197 ? -5.012 -7.632 -24.076 1.00 86.75 197 ARG A O 1
ATOM 1578 N N . ASP A 1 198 ? -4.704 -9.441 -22.756 1.00 79.56 198 ASP A N 1
ATOM 1579 C CA . ASP A 1 198 ? -4.450 -8.724 -21.506 1.00 79.56 198 ASP A CA 1
ATOM 1580 C C . ASP A 1 198 ? -3.219 -7.818 -21.630 1.00 79.56 198 ASP A C 1
ATOM 1582 O O . ASP A 1 198 ? -3.298 -6.617 -21.374 1.00 79.56 198 ASP A O 1
ATOM 1586 N N . TRP A 1 199 ? -2.112 -8.369 -22.128 1.00 86.31 199 TRP A N 1
ATOM 1587 C CA . TRP A 1 199 ? -0.875 -7.625 -22.353 1.00 86.31 199 TRP A CA 1
ATOM 1588 C C . TRP A 1 199 ? -1.037 -6.471 -23.354 1.00 86.31 199 TRP A C 1
ATOM 1590 O O . TRP A 1 199 ? -0.554 -5.363 -23.115 1.00 86.31 199 TRP A O 1
ATOM 1600 N N . MET A 1 200 ? -1.758 -6.688 -24.463 1.00 84.94 200 MET A N 1
ATOM 1601 C CA . MET A 1 200 ? -2.066 -5.613 -25.419 1.00 84.94 200 MET A CA 1
ATOM 1602 C C . MET A 1 200 ? -2.884 -4.483 -24.793 1.00 84.94 200 MET A C 1
ATOM 1604 O O . MET A 1 200 ? -2.709 -3.327 -25.170 1.00 84.94 200 MET A O 1
ATOM 1608 N N . GLN A 1 201 ? -3.777 -4.806 -23.857 1.00 79.69 201 GLN A N 1
ATOM 1609 C CA . GLN A 1 201 ? -4.590 -3.826 -23.133 1.00 79.69 201 GLN A CA 1
ATOM 1610 C C . GLN A 1 201 ? -3.803 -3.086 -22.042 1.00 79.69 201 GLN A C 1
ATOM 1612 O O . GLN A 1 201 ? -4.366 -2.230 -21.367 1.00 79.69 201 GLN A O 1
ATOM 1617 N N . GLY A 1 202 ? -2.508 -3.377 -21.892 1.00 67.94 202 GLY A N 1
ATOM 1618 C CA . GLY A 1 202 ? -1.632 -2.718 -20.931 1.00 67.94 202 GLY A CA 1
ATOM 1619 C C . GLY A 1 202 ? -1.584 -3.393 -19.565 1.00 67.94 202 GLY A C 1
ATOM 1620 O O . GLY A 1 202 ? -0.930 -2.852 -18.679 1.00 67.94 202 GLY A O 1
ATOM 1621 N N . LYS A 1 203 ? -2.208 -4.568 -19.388 1.00 66.81 203 LYS A N 1
ATOM 1622 C CA . LYS A 1 203 ? -2.004 -5.356 -18.168 1.00 66.81 203 LYS A CA 1
ATOM 1623 C C . LYS A 1 203 ? -0.561 -5.856 -18.128 1.00 66.81 203 LYS A C 1
ATOM 1625 O O . LYS A 1 203 ? -0.023 -6.308 -19.143 1.00 66.81 203 LYS A O 1
ATOM 1630 N N . SER A 1 204 ? 0.064 -5.768 -16.962 1.00 64.06 204 SER A N 1
ATOM 1631 C CA . SER A 1 204 ? 1.431 -6.226 -16.735 1.00 64.06 204 SER A CA 1
ATOM 1632 C C . SER A 1 204 ? 1.453 -7.524 -15.935 1.00 64.06 204 SER A C 1
ATOM 1634 O O . SER A 1 204 ? 0.527 -7.841 -15.191 1.00 64.06 204 SER A O 1
ATOM 1636 N N . TYR A 1 205 ? 2.540 -8.273 -16.096 1.00 62.38 205 TYR A N 1
ATOM 1637 C CA . TYR A 1 205 ? 2.903 -9.371 -15.209 1.00 62.38 205 TYR A CA 1
ATOM 1638 C C . TYR A 1 205 ? 4.024 -8.864 -14.302 1.00 62.38 205 TYR A C 1
ATOM 1640 O O . TYR A 1 205 ? 5.207 -8.971 -14.631 1.00 62.38 205 TYR A O 1
ATOM 1648 N N . ASN A 1 206 ? 3.617 -8.196 -13.222 1.00 56.84 206 ASN A N 1
ATOM 1649 C CA . ASN A 1 206 ? 4.506 -7.644 -12.209 1.00 56.84 206 ASN A CA 1
ATOM 1650 C C . ASN A 1 206 ? 4.294 -8.425 -10.915 1.00 56.84 206 ASN A C 1
ATOM 1652 O O . ASN A 1 206 ? 3.469 -8.046 -10.085 1.00 56.84 206 ASN A O 1
ATOM 1656 N N . LEU A 1 207 ? 5.017 -9.529 -10.759 1.00 57.81 207 LEU A N 1
ATOM 1657 C CA . LEU A 1 207 ? 5.091 -10.205 -9.474 1.00 57.81 207 LEU A CA 1
ATOM 1658 C C . LEU A 1 207 ? 6.138 -9.483 -8.626 1.00 57.81 207 LEU A C 1
ATOM 1660 O O . LEU A 1 207 ? 7.334 -9.576 -8.895 1.00 57.81 207 LEU A O 1
ATOM 1664 N N . LEU A 1 208 ? 5.692 -8.769 -7.592 1.00 55.16 208 LEU A N 1
ATOM 1665 C CA . LEU A 1 208 ? 6.523 -8.616 -6.402 1.00 55.16 208 LEU A CA 1
ATOM 1666 C C . LEU A 1 208 ? 6.617 -10.020 -5.803 1.00 55.16 208 LEU A C 1
ATOM 1668 O O . LEU A 1 208 ? 5.652 -10.506 -5.216 1.00 55.16 208 LEU A O 1
ATOM 1672 N N . THR A 1 209 ? 7.727 -10.718 -6.052 1.00 59.09 209 THR A N 1
ATOM 1673 C CA . THR A 1 209 ? 7.958 -12.031 -5.439 1.00 59.09 209 THR A CA 1
ATOM 1674 C C . THR A 1 209 ? 8.005 -11.865 -3.924 1.00 59.09 209 THR A C 1
ATOM 1676 O O . THR A 1 209 ? 8.335 -10.781 -3.440 1.00 59.09 209 THR A O 1
ATOM 1679 N N . LEU A 1 210 ? 7.671 -12.914 -3.166 1.00 60.81 210 LEU A N 1
ATOM 1680 C CA . LEU A 1 210 ? 7.656 -12.862 -1.696 1.00 60.81 210 LEU A CA 1
ATOM 1681 C C . LEU A 1 210 ? 8.968 -12.292 -1.128 1.00 60.81 210 LEU A C 1
ATOM 1683 O O . LEU A 1 210 ? 8.926 -11.453 -0.234 1.00 60.81 210 LEU A O 1
ATOM 1687 N N . ASP A 1 211 ? 10.102 -12.640 -1.741 1.00 62.94 211 ASP A N 1
ATOM 1688 C CA . ASP A 1 211 ? 11.445 -12.228 -1.310 1.00 62.94 211 ASP A CA 1
ATOM 1689 C C . ASP A 1 211 ? 11.654 -10.705 -1.299 1.00 62.94 211 ASP A C 1
ATOM 1691 O O . ASP A 1 211 ? 12.364 -10.180 -0.445 1.00 62.94 211 ASP A O 1
ATOM 1695 N N . GLN A 1 212 ? 11.027 -9.984 -2.236 1.00 69.00 212 GLN A N 1
ATOM 1696 C CA . GLN A 1 212 ? 11.189 -8.531 -2.402 1.00 69.00 212 GLN A CA 1
ATOM 1697 C C . GLN A 1 212 ? 9.943 -7.759 -1.952 1.00 69.00 212 GLN A C 1
ATOM 1699 O O . GLN A 1 212 ? 10.035 -6.654 -1.417 1.00 69.00 212 GLN A O 1
ATOM 1704 N N . GLY A 1 213 ? 8.764 -8.348 -2.154 1.00 79.50 213 GLY A N 1
ATOM 1705 C CA . GLY A 1 213 ? 7.474 -7.773 -1.797 1.00 79.50 213 GLY A CA 1
ATOM 1706 C C . GLY A 1 213 ? 7.241 -7.691 -0.296 1.00 79.50 213 GLY A C 1
ATOM 1707 O O . GLY A 1 213 ? 6.569 -6.758 0.139 1.00 79.50 213 GLY A O 1
ATOM 1708 N N . GLN A 1 214 ? 7.824 -8.599 0.496 1.00 86.88 214 GLN A N 1
ATOM 1709 C CA . GLN A 1 214 ? 7.636 -8.620 1.950 1.00 86.88 214 GLN A CA 1
ATOM 1710 C C . GLN A 1 214 ? 8.003 -7.287 2.610 1.00 86.88 214 GLN A C 1
ATOM 1712 O O . GLN A 1 214 ? 7.204 -6.757 3.370 1.00 86.88 214 GLN A O 1
ATOM 1717 N N . TYR A 1 215 ? 9.137 -6.684 2.244 1.00 91.44 215 TYR A N 1
ATOM 1718 C CA . TYR A 1 215 ? 9.600 -5.425 2.833 1.00 91.44 215 TYR A CA 1
ATOM 1719 C C . TYR A 1 215 ? 8.694 -4.249 2.449 1.00 91.44 215 TYR A C 1
ATOM 1721 O O . TYR A 1 215 ? 8.483 -3.329 3.236 1.00 91.44 215 TYR A O 1
ATOM 1729 N N . TYR A 1 216 ? 8.138 -4.275 1.233 1.00 92.06 216 TYR A N 1
ATOM 1730 C CA . TYR A 1 216 ? 7.178 -3.268 0.792 1.00 92.06 216 TYR A CA 1
ATOM 1731 C C . TYR A 1 216 ? 5.845 -3.389 1.541 1.00 92.06 216 TYR A C 1
ATOM 1733 O O . TYR A 1 216 ? 5.279 -2.381 1.971 1.00 92.06 216 TYR A O 1
ATOM 1741 N N . VAL A 1 217 ? 5.354 -4.617 1.714 1.00 93.06 217 VAL A N 1
ATOM 1742 C CA . VAL A 1 217 ? 4.127 -4.906 2.466 1.00 93.06 217 VAL A CA 1
ATOM 1743 C C . VAL A 1 217 ? 4.307 -4.551 3.938 1.00 93.06 217 VAL A C 1
ATOM 1745 O O . VAL A 1 217 ? 3.460 -3.851 4.486 1.00 93.06 217 VAL A O 1
ATOM 1748 N N . GLU A 1 218 ? 5.420 -4.954 4.549 1.00 94.31 218 GLU A N 1
ATOM 1749 C CA . GLU A 1 218 ? 5.791 -4.606 5.921 1.00 94.31 218 GLU A CA 1
ATOM 1750 C C . GLU A 1 218 ? 5.821 -3.086 6.106 1.00 94.31 218 GLU A C 1
ATOM 1752 O O . GLU A 1 218 ? 5.166 -2.560 7.000 1.00 94.31 218 GLU A O 1
ATOM 1757 N N . HIS A 1 219 ? 6.490 -2.355 5.206 1.00 95.19 219 HIS A N 1
ATOM 1758 C CA . HIS A 1 219 ? 6.495 -0.891 5.228 1.00 95.19 219 HIS A CA 1
ATOM 1759 C C . HIS A 1 219 ? 5.081 -0.306 5.194 1.00 95.19 219 HIS A C 1
ATOM 1761 O O . HIS A 1 219 ? 4.770 0.609 5.953 1.00 95.19 219 HIS A O 1
ATOM 1767 N N . CYS A 1 220 ? 4.214 -0.816 4.317 1.00 96.31 220 CYS A N 1
ATOM 1768 C CA . CYS A 1 220 ? 2.840 -0.330 4.205 1.00 96.31 220 CYS A CA 1
ATOM 1769 C C . CYS A 1 220 ? 2.005 -0.642 5.454 1.00 96.31 220 CYS A C 1
ATOM 1771 O O . CYS A 1 220 ? 1.244 0.218 5.893 1.00 96.31 220 CYS A O 1
ATOM 1773 N N . LEU A 1 221 ? 2.152 -1.834 6.035 1.00 95.56 221 LEU A N 1
ATOM 1774 C CA . LEU A 1 221 ? 1.468 -2.215 7.270 1.00 95.56 221 LEU A CA 1
ATOM 1775 C C . LEU A 1 221 ? 1.949 -1.372 8.454 1.00 95.56 221 LEU A C 1
ATOM 1777 O O . LEU A 1 221 ? 1.113 -0.854 9.184 1.00 95.56 221 LEU A O 1
ATOM 1781 N N . ASN A 1 222 ? 3.258 -1.140 8.582 1.00 95.56 222 ASN A N 1
ATOM 1782 C CA . ASN A 1 222 ? 3.824 -0.290 9.632 1.00 95.56 222 ASN A CA 1
ATOM 1783 C C . ASN A 1 222 ? 3.315 1.152 9.516 1.00 95.56 222 ASN A C 1
ATOM 1785 O O . ASN A 1 222 ? 2.827 1.715 10.490 1.00 95.56 222 ASN A O 1
ATOM 1789 N N . VAL A 1 223 ? 3.346 1.726 8.306 1.00 96.00 223 VAL A N 1
ATOM 1790 C CA . VAL A 1 223 ? 2.771 3.056 8.035 1.00 96.00 223 VAL A CA 1
ATOM 1791 C C . VAL A 1 223 ? 1.290 3.103 8.399 1.00 96.00 223 VAL A C 1
ATOM 1793 O O . VAL A 1 223 ? 0.823 4.098 8.950 1.00 96.00 223 VAL A O 1
ATOM 1796 N N . PHE A 1 224 ? 0.530 2.062 8.053 1.00 97.06 224 PHE A N 1
ATOM 1797 C CA . PHE A 1 224 ? -0.891 2.019 8.360 1.00 97.06 224 PHE A CA 1
ATOM 1798 C C . PHE A 1 224 ? -1.138 1.941 9.865 1.00 97.06 224 PHE A C 1
ATOM 1800 O O . PHE A 1 224 ? -1.886 2.766 10.379 1.00 97.06 224 PHE A O 1
ATOM 1807 N N . GLU A 1 225 ? -0.505 1.007 10.574 1.00 94.69 225 GLU A N 1
ATOM 1808 C CA . GLU A 1 225 ? -0.690 0.847 12.018 1.00 94.69 225 GLU A CA 1
ATOM 1809 C C . GLU A 1 225 ? -0.256 2.099 12.787 1.00 94.69 225 GLU A C 1
ATOM 1811 O O . GLU A 1 225 ? -1.023 2.592 13.611 1.00 94.69 225 GLU A O 1
ATOM 1816 N N . GLU A 1 226 ? 0.894 2.693 12.457 1.00 94.56 226 GLU A N 1
ATOM 1817 C CA . GLU A 1 226 ? 1.396 3.893 13.137 1.00 94.56 226 GLU A CA 1
ATOM 1818 C C . GLU A 1 226 ? 0.466 5.107 12.958 1.00 94.56 226 GLU A C 1
ATOM 1820 O O . GLU A 1 226 ? 0.285 5.920 13.868 1.00 94.56 226 GLU A O 1
ATOM 1825 N N . HIS A 1 227 ? -0.128 5.266 11.773 1.00 96.38 227 HIS A N 1
ATOM 1826 C CA . HIS A 1 227 ? -0.799 6.511 11.395 1.00 96.38 227 HIS A CA 1
ATOM 1827 C C . HIS A 1 227 ? -2.323 6.413 11.265 1.00 96.38 227 HIS A C 1
ATOM 1829 O O . HIS A 1 227 ? -2.988 7.454 11.169 1.00 96.38 227 HIS A O 1
ATOM 1835 N N . ALA A 1 228 ? -2.908 5.212 11.287 1.00 96.75 228 ALA A N 1
ATOM 1836 C CA . ALA A 1 228 ? -4.353 5.014 11.175 1.00 96.75 228 ALA A CA 1
ATOM 1837 C C . ALA A 1 228 ? -5.164 5.797 12.223 1.00 96.75 228 ALA A C 1
ATOM 1839 O O . ALA A 1 228 ? -6.134 6.440 11.814 1.00 96.75 228 ALA A O 1
ATOM 1840 N N . PRO A 1 229 ? -4.798 5.840 13.523 1.00 95.75 229 PRO A N 1
ATOM 1841 C CA . PRO A 1 229 ? -5.594 6.557 14.524 1.00 95.75 229 PRO A CA 1
ATOM 1842 C C . PRO A 1 229 ? -5.726 8.052 14.217 1.00 95.75 229 PRO A C 1
ATOM 1844 O O . PRO A 1 229 ? -6.824 8.613 14.280 1.00 95.75 229 PRO A O 1
ATOM 1847 N N . LEU A 1 230 ? -4.617 8.686 13.820 1.00 97.00 230 LEU A N 1
ATOM 1848 C CA . LEU A 1 230 ? -4.588 10.094 13.436 1.00 97.00 230 LEU A CA 1
ATOM 1849 C C . LEU A 1 230 ? -5.360 10.327 12.132 1.00 97.00 230 LEU A C 1
ATOM 1851 O O . LEU A 1 230 ? -6.166 11.253 12.048 1.00 97.00 230 LEU A O 1
ATOM 1855 N N . ALA A 1 231 ? -5.151 9.485 11.116 1.00 97.81 231 ALA A N 1
ATOM 1856 C CA . ALA A 1 231 ? -5.846 9.603 9.836 1.00 97.81 231 ALA A CA 1
ATOM 1857 C C . ALA A 1 231 ? -7.369 9.446 9.990 1.00 97.81 231 ALA A C 1
ATOM 1859 O O . ALA A 1 231 ? -8.125 10.210 9.386 1.00 97.81 231 ALA A O 1
ATOM 1860 N N . LEU A 1 232 ? -7.815 8.507 10.830 1.00 97.44 232 LEU A N 1
ATOM 1861 C CA . LEU A 1 232 ? -9.224 8.299 11.165 1.00 97.44 232 LEU A CA 1
ATOM 1862 C C . LEU A 1 232 ? -9.812 9.518 11.870 1.00 97.44 232 LEU A C 1
ATOM 1864 O O . LEU A 1 232 ? -10.867 9.992 11.459 1.00 97.44 232 LEU A O 1
ATOM 1868 N N . ALA A 1 233 ? -9.112 10.075 12.861 1.00 97.31 233 ALA A N 1
ATOM 1869 C CA . ALA A 1 233 ? -9.566 11.267 13.570 1.00 97.31 233 ALA A CA 1
ATOM 1870 C C . ALA A 1 233 ? -9.720 12.464 12.624 1.00 97.31 233 ALA A C 1
ATOM 1872 O O . ALA A 1 233 ? -10.780 13.084 12.571 1.00 97.31 233 ALA A O 1
ATOM 1873 N N . LEU A 1 234 ? -8.699 12.736 11.802 1.00 97.19 234 LEU A N 1
ATOM 1874 C CA . LEU A 1 234 ? -8.734 13.794 10.789 1.00 97.19 234 LEU A CA 1
ATOM 1875 C C . LEU A 1 234 ? -9.903 13.600 9.815 1.00 97.19 234 LEU A C 1
ATOM 1877 O O . LEU A 1 234 ? -10.624 14.549 9.501 1.00 97.19 234 LEU A O 1
ATOM 1881 N N . ARG A 1 235 ? -10.104 12.366 9.339 1.00 96.50 235 ARG A N 1
ATOM 1882 C CA . ARG A 1 235 ? -11.189 12.030 8.418 1.00 96.50 235 ARG A CA 1
ATOM 1883 C C . ARG A 1 235 ? -12.558 12.205 9.063 1.00 96.50 235 ARG A C 1
ATOM 1885 O O . ARG A 1 235 ? -13.440 12.790 8.438 1.00 96.50 235 ARG A O 1
ATOM 1892 N N . GLN A 1 236 ? -12.735 11.724 10.287 1.00 95.94 236 GLN A N 1
ATOM 1893 C CA . GLN A 1 236 ? -13.984 11.842 11.026 1.00 95.94 236 GLN A CA 1
ATOM 1894 C C . GLN A 1 236 ? -14.338 13.315 11.245 1.00 95.94 236 GLN A C 1
ATOM 1896 O O . GLN A 1 236 ? -15.445 13.724 10.904 1.00 95.94 236 GLN A O 1
ATOM 1901 N N . THR A 1 237 ? -13.381 14.143 11.677 1.00 96.62 237 THR A N 1
ATOM 1902 C CA . THR A 1 237 ? -13.604 15.587 11.832 1.00 96.62 237 THR A CA 1
ATOM 1903 C C . THR A 1 237 ? -14.008 16.244 10.509 1.00 96.62 237 THR A C 1
ATOM 1905 O O . THR A 1 237 ? -14.924 17.062 10.490 1.00 96.62 237 THR A O 1
ATOM 1908 N N . GLN A 1 238 ? -13.402 15.855 9.378 1.00 94.56 238 GLN A N 1
ATOM 1909 C CA . GLN A 1 238 ? -13.820 16.338 8.054 1.00 94.56 238 GLN A CA 1
ATOM 1910 C C . GLN A 1 238 ? -15.262 15.941 7.701 1.00 94.56 238 GLN A C 1
ATOM 1912 O O . GLN A 1 238 ? -16.003 16.754 7.143 1.00 94.56 238 GLN A O 1
ATOM 1917 N N . LEU A 1 239 ? -15.671 14.706 8.002 1.00 93.12 239 LEU A N 1
ATOM 1918 C CA . LEU A 1 239 ? -17.029 14.223 7.730 1.00 93.12 239 LEU A CA 1
ATOM 1919 C C . LEU A 1 239 ? -18.074 14.881 8.648 1.00 93.12 239 LEU A C 1
ATOM 1921 O O . LEU A 1 239 ? -19.206 15.096 8.221 1.00 93.12 239 LEU A O 1
ATOM 1925 N N . GLU A 1 240 ? -17.681 15.285 9.856 1.00 94.31 240 GLU A N 1
ATOM 1926 C CA . GLU A 1 240 ? -18.531 15.963 10.844 1.00 94.31 240 GLU A CA 1
ATOM 1927 C C . GLU A 1 240 ? -18.718 17.473 10.595 1.00 94.31 240 GLU A C 1
ATOM 1929 O O . GLU A 1 240 ? -19.260 18.191 11.437 1.00 94.31 240 GLU A O 1
ATOM 1934 N N . THR A 1 241 ? -18.314 17.986 9.428 1.00 94.19 241 THR A N 1
ATOM 1935 C CA . THR A 1 241 ? -18.399 19.421 9.099 1.00 94.19 241 THR A CA 1
ATOM 1936 C C . THR A 1 241 ? -19.797 20.009 9.334 1.00 94.19 241 THR A C 1
ATOM 1938 O O . THR A 1 241 ? -19.929 21.132 9.822 1.00 94.19 241 THR A O 1
ATOM 1941 N N . VAL A 1 242 ? -20.857 19.257 9.020 1.00 94.38 242 VAL A N 1
ATOM 1942 C CA . VAL A 1 242 ? -22.246 19.703 9.216 1.00 94.38 242 VAL A CA 1
ATOM 1943 C C . VAL A 1 242 ? -22.595 19.795 10.705 1.00 94.38 242 VAL A C 1
ATOM 1945 O O . VAL A 1 242 ? -23.255 20.742 11.125 1.00 94.38 242 VAL A O 1
ATOM 1948 N N . GLN A 1 243 ? -22.148 18.838 11.513 1.00 95.06 243 GLN A N 1
ATOM 1949 C CA . GLN A 1 243 ? -22.366 18.785 12.957 1.00 95.06 243 GLN A CA 1
ATOM 1950 C C . GLN A 1 243 ? -21.628 19.931 13.659 1.00 95.06 243 GLN A C 1
ATOM 1952 O O . GLN A 1 243 ? -22.225 20.622 14.484 1.00 95.06 243 GLN A O 1
ATOM 1957 N N . ILE A 1 244 ? -20.378 20.191 13.266 1.00 94.38 244 ILE A N 1
ATOM 1958 C CA . ILE A 1 244 ? -19.573 21.317 13.762 1.00 94.38 244 ILE A CA 1
ATOM 1959 C C . ILE A 1 244 ? -20.239 22.654 13.407 1.00 94.38 244 ILE A C 1
ATOM 1961 O O . ILE A 1 244 ? -20.319 23.566 14.226 1.00 94.38 244 ILE A O 1
ATOM 1965 N N . ALA A 1 245 ? -20.758 22.789 12.186 1.00 93.94 245 ALA A N 1
ATOM 1966 C CA . ALA A 1 245 ? -21.456 24.003 11.774 1.00 93.94 245 ALA A CA 1
ATOM 1967 C C . ALA A 1 245 ? -22.749 24.228 12.578 1.00 93.94 245 ALA A C 1
ATOM 1969 O O . ALA A 1 245 ? -23.020 25.349 13.015 1.00 93.94 245 ALA A O 1
ATOM 1970 N N . ARG A 1 246 ? -23.505 23.153 12.850 1.00 94.12 246 ARG A N 1
ATOM 1971 C CA . ARG A 1 246 ? -24.705 23.191 13.700 1.00 94.12 246 ARG A CA 1
ATOM 1972 C C . ARG A 1 246 ? -24.393 23.590 15.142 1.00 94.12 246 ARG A C 1
ATOM 1974 O O . ARG A 1 246 ? -25.134 24.399 15.686 1.00 94.12 246 ARG A O 1
ATOM 1981 N N . SER A 1 247 ? -23.313 23.085 15.748 1.00 93.12 247 SER A N 1
ATOM 1982 C CA . SER A 1 247 ? -22.940 23.446 17.131 1.00 93.12 247 SER A CA 1
ATOM 1983 C C . SER A 1 247 ? -22.554 24.924 17.281 1.00 93.12 247 SER A C 1
ATOM 1985 O O . SER A 1 247 ? -22.640 25.491 18.369 1.00 93.12 247 SER A O 1
ATOM 1987 N N . LEU A 1 248 ? -22.177 25.568 16.175 1.00 91.88 248 LEU A N 1
ATOM 1988 C CA . LEU A 1 248 ? -21.837 26.987 16.108 1.00 91.88 248 LEU A CA 1
ATOM 1989 C C . LEU A 1 248 ? -22.973 27.884 15.591 1.00 91.88 248 LEU A C 1
ATOM 1991 O O . LEU A 1 248 ? -22.814 29.109 15.625 1.00 91.88 248 LEU A O 1
ATOM 1995 N N . SER A 1 249 ? -24.085 27.300 15.131 1.00 92.94 249 SER A N 1
ATOM 1996 C CA . SER A 1 249 ? -25.187 27.982 14.437 1.00 92.94 249 SER A CA 1
ATOM 1997 C C . SER A 1 249 ? -24.729 28.777 13.204 1.00 92.94 249 SER A C 1
ATOM 1999 O O . SER A 1 249 ? -25.107 29.935 13.027 1.00 92.94 249 SER A O 1
ATOM 2001 N N . ILE A 1 250 ? -23.883 28.171 12.363 1.00 91.75 250 ILE A N 1
ATOM 2002 C CA . ILE A 1 250 ? -23.373 28.764 11.114 1.00 91.75 250 ILE A CA 1
ATOM 2003 C C . ILE A 1 250 ? -23.577 27.831 9.916 1.00 91.75 250 ILE A C 1
ATOM 2005 O O . ILE A 1 250 ? -23.840 26.640 10.068 1.00 91.75 250 ILE A O 1
ATOM 2009 N N . GLU A 1 251 ? -23.400 28.369 8.709 1.00 91.19 251 GLU A N 1
ATOM 2010 C CA . GLU A 1 251 ? -23.463 27.594 7.467 1.00 91.19 251 GLU A CA 1
ATOM 2011 C C . GLU A 1 251 ? -22.293 26.591 7.340 1.00 91.19 251 GLU A C 1
ATOM 2013 O O . GLU A 1 251 ? -21.134 26.979 7.544 1.00 91.19 251 GLU A O 1
ATOM 2018 N N . PRO A 1 252 ? -22.531 25.330 6.916 1.00 92.19 252 PRO A N 1
ATOM 2019 C CA . PRO A 1 252 ? -21.481 24.318 6.728 1.00 92.19 252 PRO A CA 1
ATOM 2020 C C . PRO A 1 252 ? -20.363 24.713 5.759 1.00 92.19 252 PRO A C 1
ATOM 2022 O O . PRO A 1 252 ? -19.226 24.257 5.904 1.00 92.19 252 PRO A O 1
ATOM 2025 N N . SER A 1 253 ? -20.657 25.584 4.791 1.00 90.50 253 SER A N 1
ATOM 2026 C CA . SER A 1 253 ? -19.667 26.138 3.860 1.00 90.50 253 SER A CA 1
ATOM 2027 C C . SER A 1 253 ? -18.590 26.954 4.581 1.00 90.50 253 SER A C 1
ATOM 2029 O O . SER A 1 253 ? -17.418 26.888 4.209 1.00 90.50 253 SER A O 1
ATOM 2031 N N . SER A 1 254 ? -18.963 27.646 5.664 1.00 88.62 254 SER A N 1
ATOM 2032 C CA . SER A 1 254 ? -18.043 28.452 6.474 1.00 88.62 254 SER A CA 1
ATOM 2033 C C . SER A 1 254 ? -17.015 27.578 7.189 1.00 88.62 254 SER A C 1
ATOM 2035 O O . SER A 1 254 ? -15.841 27.927 7.250 1.00 88.62 254 SER A O 1
ATOM 2037 N N . VAL A 1 255 ? -17.430 26.413 7.695 1.00 91.06 255 VAL A N 1
ATOM 2038 C CA . VAL A 1 255 ? -16.518 25.445 8.326 1.00 91.06 255 VAL A CA 1
ATOM 2039 C C . VAL A 1 255 ? -15.686 24.724 7.265 1.00 91.06 255 VAL A C 1
ATOM 2041 O O . VAL A 1 255 ? -14.465 24.650 7.394 1.00 91.06 255 VAL A O 1
ATOM 2044 N N . SER A 1 256 ? -16.323 24.269 6.178 1.00 90.19 256 SER A N 1
ATOM 2045 C CA . SER A 1 256 ? -15.672 23.572 5.052 1.00 90.19 256 SER A CA 1
ATOM 2046 C C . SER A 1 256 ? -14.476 24.341 4.486 1.00 90.19 256 SER A C 1
ATOM 2048 O O . SER A 1 256 ? -13.463 23.742 4.130 1.00 90.19 256 SER A O 1
ATOM 2050 N N . GLN A 1 257 ? -14.571 25.672 4.423 1.00 87.31 257 GLN A N 1
ATOM 2051 C CA . GLN A 1 257 ? -13.509 26.531 3.903 1.00 87.31 257 GLN A CA 1
ATOM 2052 C C . GLN A 1 257 ? -12.221 26.473 4.743 1.00 87.31 257 GLN A C 1
ATOM 2054 O O . GLN A 1 257 ? -11.123 26.643 4.208 1.00 87.31 257 GLN A O 1
ATOM 2059 N N . PHE A 1 258 ? -12.343 26.250 6.053 1.00 89.25 258 PHE A N 1
ATOM 2060 C CA . PHE A 1 258 ? -11.244 26.417 7.005 1.00 89.25 258 PHE A CA 1
ATOM 2061 C C . PHE A 1 258 ? -10.792 25.119 7.668 1.00 89.25 258 PHE A C 1
ATOM 2063 O O . PHE A 1 258 ? -9.638 25.039 8.088 1.00 89.25 258 PHE A O 1
ATOM 2070 N N . ILE A 1 259 ? -11.651 24.099 7.722 1.00 91.81 259 ILE A N 1
ATOM 2071 C CA . ILE A 1 259 ? -11.396 22.845 8.438 1.00 91.81 259 ILE A CA 1
ATOM 2072 C C . ILE A 1 259 ? -10.074 22.191 8.030 1.00 91.81 259 ILE A C 1
ATOM 2074 O O . ILE A 1 259 ? -9.291 21.812 8.892 1.00 91.81 259 ILE A O 1
ATOM 2078 N N . GLY A 1 260 ? -9.763 22.151 6.729 1.00 89.56 260 GLY A N 1
ATOM 2079 C CA . GLY A 1 260 ? -8.496 21.604 6.241 1.00 89.56 260 GLY A CA 1
ATOM 2080 C C . GLY A 1 260 ? -7.279 22.350 6.791 1.00 89.56 260 GLY A C 1
ATOM 2081 O O . GLY A 1 260 ? -6.342 21.717 7.255 1.00 89.56 260 GLY A O 1
ATOM 2082 N N . ARG A 1 261 ? -7.320 23.690 6.822 1.00 88.50 261 ARG A N 1
ATOM 2083 C CA . ARG A 1 261 ? -6.216 24.510 7.347 1.00 88.50 261 ARG A CA 1
ATOM 2084 C C . ARG A 1 261 ? -6.071 24.373 8.859 1.00 88.50 261 ARG A C 1
ATOM 2086 O O . ARG A 1 261 ? -4.947 24.286 9.335 1.00 88.50 261 ARG A O 1
ATOM 2093 N N . ILE A 1 262 ? -7.177 24.320 9.600 1.00 92.56 262 ILE A N 1
ATOM 2094 C CA . ILE A 1 262 ? -7.144 24.106 11.056 1.00 92.56 262 ILE A CA 1
ATOM 2095 C C . ILE A 1 262 ? -6.490 22.757 11.366 1.00 92.56 262 ILE A C 1
ATOM 2097 O O . ILE A 1 262 ? -5.571 22.683 12.173 1.00 92.56 262 ILE A O 1
ATOM 2101 N N . LEU A 1 263 ? -6.905 21.702 10.659 1.00 93.62 263 LEU A N 1
ATOM 2102 C CA . LEU A 1 263 ? -6.358 20.355 10.825 1.00 93.62 263 LEU A CA 1
ATOM 2103 C C . LEU A 1 263 ? -4.908 20.207 10.329 1.00 93.62 263 LEU A C 1
ATOM 2105 O O . LEU A 1 263 ? -4.262 19.219 10.650 1.00 93.62 263 LEU A O 1
ATOM 2109 N N . GLU A 1 264 ? -4.387 21.177 9.573 1.00 90.25 264 GLU A N 1
ATOM 2110 C CA . GLU A 1 264 ? -2.961 21.299 9.222 1.00 90.25 264 GLU A CA 1
ATOM 2111 C C . GLU A 1 264 ? -2.123 21.957 10.344 1.00 90.25 264 GLU A C 1
ATOM 2113 O O . GLU A 1 264 ? -0.933 22.198 10.149 1.00 90.25 264 GLU A O 1
ATOM 2118 N N . GLY A 1 265 ? -2.734 22.300 11.486 1.00 88.94 265 GLY A N 1
ATOM 2119 C CA . GLY A 1 265 ? -2.063 22.958 12.612 1.00 88.94 265 GLY A CA 1
ATOM 2120 C C . GLY A 1 265 ? -2.020 24.487 12.516 1.00 88.94 265 GLY A C 1
ATOM 2121 O O . GLY A 1 265 ? -1.324 25.134 13.295 1.00 88.94 265 GLY A O 1
ATOM 2122 N N . ASN A 1 266 ? -2.744 25.090 11.566 1.00 87.12 266 ASN A N 1
ATOM 2123 C CA . ASN A 1 266 ? -2.742 26.541 11.388 1.00 87.12 266 ASN A CA 1
ATOM 2124 C C . ASN A 1 266 ? -3.616 27.238 12.444 1.00 87.12 266 ASN A C 1
ATOM 2126 O O . ASN A 1 266 ? -4.792 26.910 12.603 1.00 87.12 266 ASN A O 1
ATOM 2130 N N . GLY A 1 267 ? -3.061 28.258 13.106 1.00 86.12 267 GLY A N 1
ATOM 2131 C CA . GLY A 1 267 ? -3.768 29.035 14.125 1.00 86.12 267 GLY A CA 1
A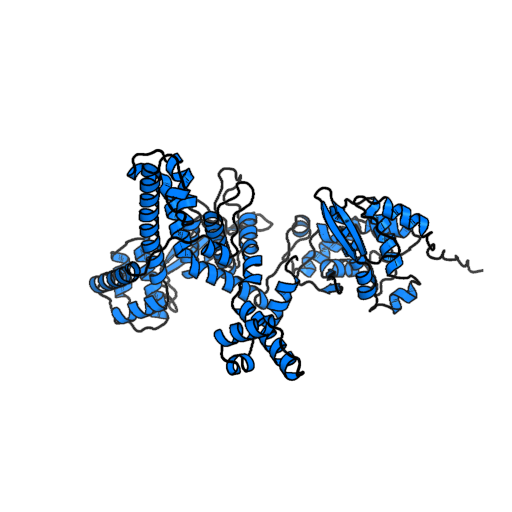TOM 2132 C C . GLY A 1 267 ? -4.879 29.943 13.568 1.00 86.12 267 GLY A C 1
ATOM 2133 O O . GLY A 1 267 ? -4.897 30.250 12.370 1.00 86.12 267 GLY A O 1
ATOM 2134 N N . PRO A 1 268 ? -5.786 30.444 14.428 1.00 84.25 268 PRO A N 1
ATOM 2135 C CA . PRO A 1 268 ? -6.977 31.209 14.030 1.00 84.25 268 PRO A CA 1
ATOM 2136 C C . PRO A 1 268 ? -6.664 32.465 13.202 1.00 84.25 268 PRO A C 1
ATOM 2138 O O . PRO A 1 268 ? -7.409 32.795 12.277 1.00 84.25 268 PRO A O 1
ATOM 2141 N N . GLU A 1 269 ? -5.540 33.130 13.472 1.00 81.12 269 GLU A N 1
ATOM 2142 C CA . GLU A 1 269 ? -5.114 34.352 12.773 1.00 81.12 269 GLU A CA 1
ATOM 2143 C C . GLU A 1 269 ? -4.771 34.114 11.296 1.00 81.12 269 GLU A C 1
ATOM 2145 O O . GLU A 1 269 ? -5.041 34.950 10.436 1.00 81.12 269 GLU A O 1
ATOM 2150 N N . SER A 1 270 ? -4.232 32.937 10.981 1.00 75.69 270 SER A N 1
ATOM 2151 C CA . SER A 1 270 ? -3.834 32.560 9.619 1.00 75.69 270 SER A CA 1
ATOM 2152 C C . SER A 1 270 ? -5.011 32.122 8.732 1.00 75.69 270 SER A C 1
ATOM 2154 O O . SER A 1 270 ? -4.876 31.966 7.514 1.00 75.69 270 SER A O 1
ATOM 2156 N N . ILE A 1 271 ? -6.182 31.914 9.339 1.00 75.38 271 ILE A N 1
ATOM 2157 C CA . ILE A 1 271 ? -7.362 31.336 8.695 1.00 75.38 271 ILE A CA 1
ATOM 2158 C C . ILE A 1 271 ? -8.276 32.434 8.148 1.00 75.38 271 ILE A C 1
ATOM 2160 O O . ILE A 1 271 ? -8.699 32.356 6.992 1.00 75.38 271 ILE A O 1
ATOM 2164 N N . ASN A 1 272 ? -8.562 33.469 8.944 1.00 72.94 272 ASN A N 1
ATOM 2165 C CA . ASN A 1 272 ? -9.340 34.625 8.501 1.00 72.94 272 ASN A CA 1
ATOM 2166 C C . ASN A 1 272 ? -8.970 35.890 9.290 1.00 72.94 272 ASN A C 1
ATOM 2168 O O . ASN A 1 272 ? -9.410 36.088 10.421 1.00 72.94 272 ASN A O 1
ATOM 2172 N N . THR A 1 273 ? -8.226 36.785 8.642 1.00 65.75 273 THR A N 1
ATOM 2173 C CA . THR A 1 273 ? -7.775 38.060 9.221 1.00 65.75 273 THR A CA 1
ATOM 2174 C C . THR A 1 273 ? -8.882 39.112 9.330 1.00 65.75 273 THR A C 1
ATOM 2176 O O . THR A 1 273 ? -8.730 40.081 10.066 1.00 65.75 273 THR A O 1
ATOM 2179 N N . LYS A 1 274 ? -10.005 38.945 8.616 1.00 71.94 274 LYS A N 1
ATOM 2180 C CA . LYS A 1 274 ? -11.089 39.942 8.550 1.00 71.94 274 LYS A CA 1
ATOM 2181 C C . LYS A 1 274 ? -12.141 39.774 9.652 1.00 71.94 274 LYS A C 1
ATOM 2183 O O . LYS A 1 274 ? -12.806 40.744 9.996 1.00 71.94 274 LYS A O 1
ATOM 2188 N N . LEU A 1 275 ? -12.315 38.561 10.188 1.00 74.25 275 LEU A N 1
ATOM 2189 C CA . LEU A 1 275 ? -13.311 38.236 11.223 1.00 74.25 275 LEU A CA 1
ATOM 2190 C C . LEU A 1 275 ? -12.699 37.323 12.305 1.00 74.25 275 LEU A C 1
ATOM 2192 O O . LEU A 1 275 ? -13.005 36.126 12.351 1.00 74.25 275 LEU A O 1
ATOM 2196 N N . PRO A 1 276 ? -11.845 37.870 13.190 1.00 76.75 276 PRO A N 1
ATOM 2197 C CA . PRO A 1 276 ? -11.058 37.075 14.131 1.00 76.75 276 PRO A CA 1
ATOM 2198 C C . PRO A 1 276 ? -11.929 36.280 15.110 1.00 76.75 276 PRO A C 1
ATOM 2200 O O . PRO A 1 276 ? -11.665 35.102 15.333 1.00 76.75 276 PRO A O 1
ATOM 2203 N N . ASN A 1 277 ? -13.012 36.852 15.643 1.00 83.31 277 ASN A N 1
ATOM 2204 C CA . ASN A 1 277 ? -13.860 36.160 16.626 1.00 83.31 277 ASN A CA 1
ATOM 2205 C C . ASN A 1 277 ? -14.534 34.906 16.045 1.00 83.31 277 ASN A C 1
ATOM 2207 O O . ASN A 1 277 ? -14.581 33.861 16.694 1.00 83.31 277 ASN A O 1
ATOM 2211 N N . SER A 1 278 ? -15.021 34.983 14.805 1.00 83.00 278 SER A N 1
ATOM 2212 C CA . SER A 1 278 ? -15.610 33.835 14.109 1.00 83.00 278 SER A CA 1
ATOM 2213 C C . SER A 1 278 ? -14.554 32.775 13.795 1.00 83.00 278 SER A C 1
ATOM 2215 O O . SER A 1 278 ? -14.811 31.588 13.984 1.00 83.00 278 SER A O 1
ATOM 2217 N N . ALA A 1 279 ? -13.351 33.195 13.389 1.00 85.94 279 ALA A N 1
ATOM 2218 C CA . ALA A 1 279 ? -12.228 32.293 13.139 1.00 85.94 279 ALA A CA 1
ATOM 2219 C C . ALA A 1 279 ? -11.821 31.518 14.402 1.00 85.94 279 ALA A C 1
ATOM 2221 O O . ALA A 1 279 ? -11.658 30.304 14.339 1.00 85.94 279 ALA A O 1
ATOM 2222 N N . HIS A 1 280 ? -11.743 32.186 15.557 1.00 90.69 280 HIS A N 1
ATOM 2223 C CA . HIS A 1 280 ? -11.435 31.546 16.840 1.00 90.69 280 HIS A CA 1
ATOM 2224 C C . HIS A 1 280 ? -12.512 30.542 17.265 1.00 90.69 280 HIS A C 1
ATOM 2226 O O . HIS A 1 280 ? -12.180 29.451 17.726 1.00 90.69 280 HIS A O 1
ATOM 2232 N N . ARG A 1 281 ? -13.798 30.872 17.082 1.00 92.00 281 ARG A N 1
ATOM 2233 C CA . ARG A 1 281 ? -14.910 29.956 17.395 1.00 92.00 281 ARG A CA 1
ATOM 2234 C C . ARG A 1 281 ? -14.880 28.699 16.526 1.00 92.00 281 ARG A C 1
ATOM 2236 O O . ARG A 1 281 ? -15.002 27.602 17.062 1.00 92.00 281 ARG A O 1
ATOM 2243 N N . ILE A 1 282 ? -14.687 28.857 15.213 1.00 92.06 282 ILE A N 1
ATOM 2244 C CA . ILE A 1 282 ? -14.570 27.728 14.277 1.00 92.06 282 ILE A CA 1
ATOM 2245 C C . ILE A 1 282 ? -13.331 26.896 14.607 1.00 92.06 282 ILE A C 1
ATOM 2247 O O . ILE A 1 282 ? -13.434 25.679 14.713 1.00 92.06 282 ILE A O 1
ATOM 2251 N N . HIS A 1 283 ? -12.184 27.546 14.818 1.00 94.12 283 HIS A N 1
ATOM 2252 C CA . HIS A 1 283 ? -10.942 26.876 15.188 1.00 94.12 283 HIS A CA 1
ATOM 2253 C C . HIS A 1 283 ? -11.123 26.030 16.448 1.00 94.12 283 HIS A C 1
ATOM 2255 O O . HIS A 1 283 ? -10.832 24.840 16.425 1.00 94.12 283 HIS A O 1
ATOM 2261 N N . LYS A 1 284 ? -11.653 26.618 17.528 1.00 94.38 284 LYS A N 1
ATOM 2262 C CA . LYS A 1 284 ? -11.899 25.900 18.781 1.00 94.38 284 LYS A CA 1
ATOM 2263 C C . LYS A 1 284 ? -12.820 24.696 18.573 1.00 94.38 284 LYS A C 1
ATOM 2265 O O . LYS A 1 284 ? -12.448 23.599 18.956 1.00 94.38 284 LYS A O 1
ATOM 2270 N N . ALA A 1 285 ? -13.962 24.874 17.909 1.00 95.00 285 ALA A N 1
ATOM 2271 C CA . ALA A 1 285 ? -14.899 23.773 17.687 1.00 95.00 285 ALA A CA 1
ATOM 2272 C C . ALA A 1 285 ? -14.287 22.633 16.856 1.00 95.00 285 ALA A C 1
ATOM 2274 O O . ALA A 1 285 ? -14.455 21.468 17.197 1.00 95.00 285 ALA A O 1
ATOM 2275 N N . VAL A 1 286 ? -13.545 22.952 15.791 1.00 95.62 286 VAL A N 1
ATOM 2276 C CA . VAL A 1 286 ? -12.856 21.936 14.978 1.00 95.62 286 VAL A CA 1
ATOM 2277 C C . VAL A 1 286 ? -11.799 21.199 15.803 1.00 95.62 286 VAL A C 1
ATOM 2279 O O . VAL A 1 286 ? -11.715 19.977 15.711 1.00 95.62 286 VAL A O 1
ATOM 2282 N N . VAL A 1 287 ? -11.018 21.912 16.622 1.00 95.31 287 VAL A N 1
ATOM 2283 C CA . VAL A 1 287 ? -10.013 21.304 17.508 1.00 95.31 287 VAL A CA 1
ATOM 2284 C C . VAL A 1 287 ? -10.662 20.404 18.553 1.00 95.31 287 VAL A C 1
ATOM 2286 O O . VAL A 1 287 ? -10.200 19.282 18.735 1.00 95.31 287 VAL A O 1
ATOM 2289 N N . ASP A 1 288 ? -11.741 20.849 19.195 1.00 94.31 288 ASP A N 1
ATOM 2290 C CA . ASP A 1 288 ? -12.453 20.072 20.213 1.00 94.31 288 ASP A CA 1
ATOM 2291 C C . ASP A 1 288 ? -13.018 18.768 19.608 1.00 94.31 288 ASP A C 1
ATOM 2293 O O . ASP A 1 288 ? -12.842 17.684 20.173 1.00 94.31 288 ASP A O 1
ATOM 2297 N N . HIS A 1 289 ? -13.618 18.844 18.411 1.00 95.50 289 HIS A N 1
ATOM 2298 C CA . HIS A 1 289 ? -14.080 17.664 17.669 1.00 95.50 289 HIS A CA 1
ATOM 2299 C C . HIS A 1 289 ? -12.926 16.740 17.265 1.00 95.50 289 HIS A C 1
ATOM 2301 O O . HIS A 1 289 ? -13.027 15.524 17.430 1.00 95.50 289 HIS A O 1
ATOM 2307 N N . PHE A 1 290 ? -11.814 17.293 16.774 1.00 96.44 290 PHE A N 1
ATOM 2308 C CA . PHE A 1 290 ? -10.623 16.511 16.443 1.00 96.44 290 PHE A CA 1
ATOM 2309 C C . PHE A 1 290 ? -10.057 15.787 17.663 1.00 96.44 290 PHE A C 1
ATOM 2311 O O . PHE A 1 290 ? -9.783 14.595 17.588 1.00 96.44 290 PHE A O 1
ATOM 2318 N N . GLN A 1 291 ? -9.907 16.470 18.797 1.00 94.94 291 GLN A N 1
ATOM 2319 C CA . GLN A 1 291 ? -9.382 15.871 20.022 1.00 94.94 291 GLN A CA 1
ATOM 2320 C C . GLN A 1 291 ? -10.296 14.759 20.541 1.00 94.94 291 GLN A C 1
ATOM 2322 O O . GLN A 1 291 ? -9.802 13.716 20.965 1.00 94.94 291 GLN A O 1
ATOM 2327 N N . SER A 1 292 ? -11.616 14.952 20.475 1.00 93.94 292 SER A N 1
ATOM 2328 C CA . SER A 1 292 ? -12.587 13.915 20.832 1.00 93.94 292 SER A CA 1
ATOM 2329 C C . SER A 1 292 ? -12.470 12.691 19.920 1.00 93.94 292 SER A C 1
ATOM 2331 O O . SER A 1 292 ? -12.341 11.569 20.416 1.00 93.94 292 SER A O 1
ATOM 2333 N N . ALA A 1 293 ? -12.431 12.903 18.600 1.00 95.00 293 ALA A N 1
ATOM 2334 C CA . ALA A 1 293 ? -12.252 11.830 17.628 1.00 95.00 293 ALA A CA 1
ATOM 2335 C C . ALA A 1 293 ? -10.908 11.112 17.820 1.00 95.00 293 ALA A C 1
ATOM 2337 O O . ALA A 1 293 ? -10.861 9.887 17.810 1.00 95.00 293 ALA A O 1
ATOM 2338 N N . TYR A 1 294 ? -9.826 11.854 18.065 1.00 95.50 294 TYR A N 1
ATOM 2339 C CA . TYR A 1 294 ? -8.492 11.281 18.202 1.00 95.50 294 TYR A CA 1
ATOM 2340 C C . TYR A 1 294 ? -8.317 10.473 19.485 1.00 95.50 294 TYR A C 1
ATOM 2342 O O . TYR A 1 294 ? -7.706 9.411 19.447 1.00 95.50 294 TYR A O 1
ATOM 2350 N N . ARG A 1 295 ? -8.907 10.906 20.606 1.00 94.38 295 ARG A N 1
ATOM 2351 C CA . ARG A 1 295 ? -8.972 10.085 21.827 1.00 94.38 295 ARG A CA 1
ATOM 2352 C C . ARG A 1 295 ? -9.654 8.749 21.560 1.00 94.38 295 ARG A C 1
ATOM 2354 O O . ARG A 1 295 ? -9.112 7.707 21.917 1.00 94.38 295 ARG A O 1
ATOM 2361 N N . LYS A 1 296 ? -10.806 8.786 20.882 1.00 92.88 296 LYS A N 1
ATOM 2362 C CA . LYS A 1 296 ? -11.574 7.589 20.533 1.00 92.88 296 LYS A CA 1
ATOM 2363 C C . LYS A 1 296 ? -10.762 6.636 19.651 1.00 92.88 296 LYS A C 1
ATOM 2365 O O . LYS A 1 296 ? -10.570 5.487 20.031 1.00 92.88 296 LYS A O 1
ATOM 2370 N N . THR A 1 297 ? -10.243 7.108 18.518 1.00 93.88 297 THR A N 1
ATOM 2371 C CA . THR A 1 297 ? -9.522 6.249 17.563 1.00 93.88 297 THR A CA 1
ATOM 2372 C C . THR A 1 297 ? -8.196 5.739 18.124 1.00 93.88 297 THR A C 1
ATOM 2374 O O . THR A 1 297 ? -7.801 4.611 17.840 1.00 93.88 297 THR A O 1
ATOM 2377 N N . ARG A 1 298 ? -7.508 6.540 18.949 1.00 92.81 298 ARG A N 1
ATOM 2378 C CA . ARG A 1 298 ? -6.295 6.126 19.668 1.00 92.81 298 ARG A CA 1
ATOM 2379 C C . ARG A 1 298 ? -6.592 5.007 20.657 1.00 92.81 298 ARG A C 1
ATOM 2381 O O . ARG A 1 298 ? -5.857 4.029 20.683 1.00 92.81 298 ARG A O 1
ATOM 2388 N N . PHE A 1 299 ? -7.658 5.141 21.441 1.00 93.06 299 PHE A N 1
ATOM 2389 C CA . PHE A 1 299 ? -8.074 4.113 22.390 1.00 93.06 299 PHE A CA 1
ATOM 2390 C C . PHE A 1 299 ? -8.457 2.805 21.685 1.00 93.06 299 PHE A C 1
ATOM 2392 O O . PHE A 1 299 ? -7.940 1.753 22.045 1.00 93.06 299 PHE A O 1
ATOM 2399 N N . GLU A 1 300 ? -9.283 2.871 20.635 1.00 92.06 300 GLU A N 1
ATOM 2400 C CA . GLU A 1 300 ? -9.659 1.701 19.821 1.00 92.06 300 GLU A CA 1
ATOM 2401 C C . GLU A 1 300 ? -8.444 1.004 19.193 1.00 92.06 300 GLU A C 1
ATOM 2403 O O . GLU A 1 300 ? -8.418 -0.218 19.060 1.00 92.06 300 GLU A O 1
ATOM 2408 N N . HIS A 1 301 ? -7.426 1.770 18.800 1.00 92.56 301 HIS A N 1
ATOM 2409 C CA . HIS A 1 301 ? -6.185 1.219 18.274 1.00 92.56 301 HIS A CA 1
ATOM 2410 C C . HIS A 1 301 ? -5.330 0.562 19.360 1.00 92.56 301 HIS A C 1
ATOM 2412 O O . HIS A 1 301 ? -4.916 -0.578 19.167 1.00 92.56 301 HIS A O 1
ATOM 2418 N N . GLU A 1 302 ? -5.101 1.241 20.489 1.00 91.69 302 GLU A N 1
ATOM 2419 C CA . GLU A 1 302 ? -4.318 0.716 21.618 1.00 91.69 302 GLU A CA 1
ATOM 2420 C C . GLU A 1 302 ? -4.896 -0.613 22.118 1.00 91.69 302 GLU A C 1
ATOM 2422 O O . GLU A 1 302 ? -4.160 -1.560 22.357 1.00 91.69 302 GLU A O 1
ATOM 2427 N N . LEU A 1 303 ? -6.224 -0.716 22.198 1.00 90.81 303 LEU A N 1
ATOM 2428 C CA . LEU A 1 303 ? -6.936 -1.916 22.640 1.00 90.81 303 LEU A CA 1
ATOM 2429 C C . LEU A 1 303 ? -6.685 -3.166 21.796 1.00 90.81 303 LEU A C 1
ATOM 2431 O O . LEU A 1 303 ? -6.928 -4.275 22.263 1.00 90.81 303 LEU A O 1
ATOM 2435 N N . LEU A 1 304 ? -6.252 -2.996 20.550 1.00 91.31 304 LEU A N 1
ATOM 2436 C CA . LEU A 1 304 ? -5.953 -4.105 19.652 1.00 91.31 304 LEU A CA 1
ATOM 2437 C C . LEU A 1 304 ? -4.458 -4.448 19.626 1.00 91.31 304 LEU A C 1
ATOM 2439 O O . LEU A 1 304 ? -4.097 -5.478 19.045 1.00 91.31 304 LEU A O 1
ATOM 2443 N N . GLN A 1 305 ? -3.616 -3.624 20.263 1.00 92.56 305 GLN A N 1
ATOM 2444 C CA . GLN A 1 305 ? -2.181 -3.857 20.371 1.00 92.56 305 GLN A CA 1
ATOM 2445 C C . GLN A 1 305 ? -1.881 -5.006 21.325 1.00 92.56 305 GLN A C 1
ATOM 2447 O O . GLN A 1 305 ? -2.543 -5.201 22.347 1.00 92.56 305 GLN A O 1
ATOM 2452 N N . GLU A 1 306 ? -0.863 -5.783 20.973 1.00 93.38 306 GLU A N 1
ATOM 2453 C CA . GLU A 1 306 ? -0.484 -6.975 21.720 1.00 93.38 306 GLU A CA 1
ATOM 2454 C C . GLU A 1 306 ? -0.079 -6.640 23.160 1.00 93.38 306 GLU A C 1
ATOM 2456 O O . GLU A 1 306 ? -0.506 -7.321 24.090 1.00 93.38 306 GLU A O 1
ATOM 2461 N N . GLU A 1 307 ? 0.675 -5.563 23.366 1.00 93.25 307 GLU A N 1
ATOM 2462 C CA . GLU A 1 307 ? 1.141 -5.122 24.680 1.00 93.25 307 GLU A CA 1
ATOM 2463 C C . GLU A 1 307 ? -0.029 -4.780 25.608 1.00 93.25 307 GLU A C 1
ATOM 2465 O O . GLU A 1 307 ? -0.067 -5.228 26.757 1.00 93.25 307 GLU A O 1
ATOM 2470 N N . ALA A 1 308 ? -1.018 -4.040 25.100 1.00 93.44 308 ALA A N 1
ATOM 2471 C CA . ALA A 1 308 ? -2.207 -3.676 25.863 1.00 93.44 308 ALA A CA 1
ATOM 2472 C C . ALA A 1 308 ? -3.064 -4.905 26.185 1.00 93.44 308 ALA A C 1
ATOM 2474 O O . ALA A 1 308 ? -3.539 -5.053 27.308 1.00 93.44 308 ALA A O 1
ATOM 2475 N N . LEU A 1 309 ? -3.228 -5.826 25.233 1.00 95.69 309 LEU A N 1
ATOM 2476 C CA . LEU A 1 309 ? -3.983 -7.062 25.443 1.00 95.69 309 LEU A CA 1
ATOM 2477 C C . LEU A 1 309 ? -3.301 -8.006 26.438 1.00 95.69 309 LEU A C 1
ATOM 2479 O O . LEU A 1 309 ? -3.991 -8.656 27.219 1.00 95.69 309 LEU A O 1
ATOM 2483 N N . ARG A 1 310 ? -1.964 -8.061 26.458 1.00 96.38 310 ARG A N 1
ATOM 2484 C CA . ARG A 1 310 ? -1.197 -8.792 27.481 1.00 96.38 310 ARG A CA 1
ATOM 2485 C C . ARG A 1 310 ? -1.390 -8.183 28.868 1.00 96.38 310 ARG A C 1
ATOM 2487 O O . ARG A 1 310 ? -1.528 -8.925 29.842 1.00 96.38 310 ARG A O 1
ATOM 2494 N N . GLU A 1 311 ? -1.436 -6.855 28.964 1.00 94.44 311 GLU A N 1
ATOM 2495 C CA . GLU A 1 311 ? -1.762 -6.168 30.216 1.00 94.44 311 GLU A CA 1
ATOM 2496 C C . GLU A 1 311 ? -3.194 -6.487 30.667 1.00 94.44 311 GLU A C 1
ATOM 2498 O O . GLU A 1 311 ? -3.395 -6.888 31.813 1.00 94.44 311 GLU A O 1
ATOM 2503 N N . ILE A 1 312 ? -4.171 -6.390 29.758 1.00 95.00 312 ILE A N 1
ATOM 2504 C CA . ILE A 1 312 ? -5.573 -6.731 30.028 1.00 95.00 312 ILE A CA 1
ATOM 2505 C C . ILE A 1 312 ? -5.674 -8.183 30.501 1.00 95.00 312 ILE A C 1
ATOM 2507 O O . ILE A 1 312 ? -6.259 -8.429 31.550 1.00 95.00 312 ILE A O 1
ATOM 2511 N N . ALA A 1 313 ? -5.062 -9.137 29.793 1.00 96.12 313 ALA A N 1
ATOM 2512 C CA . ALA A 1 313 ? -5.057 -10.545 30.183 1.00 96.12 313 ALA A CA 1
ATOM 2513 C C . ALA A 1 313 ? -4.585 -10.722 31.631 1.00 96.12 313 ALA A C 1
ATOM 2515 O O . ALA A 1 313 ? -5.263 -11.367 32.428 1.00 96.12 313 ALA A O 1
ATOM 2516 N N . ASN A 1 314 ? -3.479 -10.071 31.996 1.00 95.38 314 ASN A N 1
ATOM 2517 C CA . ASN A 1 314 ? -2.943 -10.114 33.351 1.00 95.38 314 ASN A CA 1
ATOM 2518 C C . ASN A 1 314 ? -3.921 -9.557 34.395 1.00 95.38 314 ASN A C 1
ATOM 2520 O O . ASN A 1 314 ? -4.137 -10.183 35.430 1.00 95.38 314 ASN A O 1
ATOM 2524 N N . THR A 1 315 ? -4.529 -8.397 34.129 1.00 95.06 315 THR A N 1
ATOM 2525 C CA . THR A 1 315 ? -5.509 -7.776 35.036 1.00 95.06 315 THR A CA 1
ATOM 2526 C C . THR A 1 315 ? -6.761 -8.636 35.210 1.00 95.06 315 THR A C 1
ATOM 2528 O O . THR A 1 315 ? -7.318 -8.687 36.304 1.00 95.06 315 THR A O 1
ATOM 2531 N N . LEU A 1 316 ? -7.176 -9.347 34.159 1.00 95.62 316 LEU A N 1
ATOM 2532 C CA . LEU A 1 316 ? -8.313 -10.270 34.187 1.00 95.62 316 LEU A CA 1
ATOM 2533 C C . LEU A 1 316 ? -7.969 -11.642 34.798 1.00 95.62 316 LEU A C 1
ATOM 2535 O O . LEU A 1 316 ? -8.847 -12.495 34.899 1.00 95.62 316 LEU A O 1
ATOM 2539 N N . GLY A 1 317 ? -6.716 -11.873 35.208 1.00 94.75 317 GLY A N 1
ATOM 2540 C CA . GLY A 1 317 ? -6.270 -13.150 35.773 1.00 94.75 317 GLY A CA 1
ATOM 2541 C C . GLY A 1 317 ? -6.065 -14.261 34.736 1.00 94.75 317 GLY A C 1
ATOM 2542 O O . GLY A 1 317 ? -6.041 -15.438 35.094 1.00 94.75 317 GLY A O 1
ATOM 2543 N N . LEU A 1 318 ? -5.915 -13.906 33.459 1.00 95.56 318 LEU A N 1
ATOM 2544 C CA . LEU A 1 318 ? -5.657 -14.832 32.361 1.00 95.56 318 LEU A CA 1
ATOM 2545 C C . LEU A 1 318 ? -4.147 -14.962 32.090 1.00 95.56 318 LEU A C 1
ATOM 2547 O O . LEU A 1 318 ? -3.418 -13.966 32.132 1.00 95.56 318 LEU A O 1
ATOM 2551 N N . PRO A 1 319 ? -3.653 -16.163 31.738 1.00 94.88 319 PRO A N 1
ATOM 2552 C CA . PRO A 1 319 ? -2.292 -16.324 31.237 1.00 94.88 319 PRO A CA 1
ATOM 2553 C C . PRO A 1 319 ? -2.042 -15.457 29.996 1.00 94.88 319 PRO A C 1
ATOM 2555 O O . PRO A 1 319 ? -2.873 -15.420 29.092 1.00 94.88 319 PRO A O 1
ATOM 2558 N N . GLN A 1 320 ? -0.867 -14.833 29.895 1.00 94.69 320 GLN A N 1
ATOM 2559 C CA . GLN A 1 320 ? -0.459 -14.022 28.734 1.00 94.69 320 GLN A CA 1
ATOM 2560 C C . GLN A 1 320 ? -0.024 -14.882 27.525 1.00 94.69 320 GLN A C 1
ATOM 2562 O O . GLN A 1 320 ? 0.966 -14.577 26.851 1.00 94.69 320 GLN A O 1
ATOM 2567 N N . SER A 1 321 ? -0.719 -15.995 27.280 1.00 94.69 321 SER A N 1
ATOM 2568 C CA . SER A 1 321 ? -0.485 -16.834 26.105 1.00 94.69 321 SER A CA 1
ATOM 2569 C C . SER A 1 321 ? -1.047 -16.163 24.851 1.00 94.69 321 SER A C 1
ATOM 2571 O O . SER A 1 321 ? -1.960 -15.336 24.934 1.00 94.69 321 SER A O 1
ATOM 2573 N N . THR A 1 322 ? -0.513 -16.520 23.683 1.00 93.94 322 THR A N 1
ATOM 2574 C CA . THR A 1 322 ? -0.956 -15.959 22.399 1.00 93.94 322 THR A CA 1
ATOM 2575 C C . THR A 1 322 ? -2.447 -16.205 22.165 1.00 93.94 322 THR A C 1
ATOM 2577 O O . THR A 1 322 ? -3.157 -15.305 21.735 1.00 93.94 322 THR A O 1
ATOM 2580 N N . GLU A 1 323 ? -2.960 -17.373 22.552 1.00 94.12 323 GLU A N 1
ATOM 2581 C CA . GLU A 1 323 ? -4.369 -17.733 22.386 1.00 94.12 323 GLU A CA 1
ATOM 2582 C C . GLU A 1 323 ? -5.301 -16.849 23.223 1.00 94.12 323 GLU A C 1
ATOM 2584 O O . GLU A 1 323 ? -6.361 -16.451 22.748 1.00 94.12 323 GLU A O 1
ATOM 2589 N N . ASN A 1 324 ? -4.912 -16.518 24.461 1.00 95.38 324 ASN A N 1
ATOM 2590 C CA . ASN A 1 324 ? -5.693 -15.621 25.316 1.00 95.38 324 ASN A CA 1
ATOM 2591 C C . ASN A 1 324 ? -5.652 -14.182 24.799 1.00 95.38 324 ASN A C 1
ATOM 2593 O O . ASN A 1 324 ? -6.669 -13.493 24.826 1.00 95.38 324 ASN A O 1
ATOM 2597 N N . VAL A 1 325 ? -4.497 -13.736 24.303 1.00 96.00 325 VAL A N 1
ATOM 2598 C CA . VAL A 1 325 ? -4.346 -12.417 23.679 1.00 96.00 325 VAL A CA 1
ATOM 2599 C C . VAL A 1 325 ? -5.223 -12.307 22.428 1.00 96.00 325 VAL A C 1
ATOM 2601 O O . VAL A 1 325 ? -5.960 -11.332 22.284 1.00 96.00 325 VAL A O 1
ATOM 2604 N N . ASP A 1 326 ? -5.202 -13.314 21.555 1.00 94.94 326 ASP A N 1
ATOM 2605 C CA . ASP A 1 326 ? -6.034 -13.367 20.351 1.00 94.94 326 ASP A CA 1
ATOM 2606 C C . ASP A 1 326 ? -7.525 -13.413 20.696 1.00 94.94 326 ASP A C 1
ATOM 2608 O O . ASP A 1 326 ? -8.308 -12.636 20.141 1.00 94.94 326 ASP A O 1
ATOM 2612 N N . ARG A 1 327 ? -7.908 -14.235 21.683 1.00 95.44 327 ARG A N 1
ATOM 2613 C CA . ARG A 1 327 ? -9.288 -14.315 22.175 1.00 95.44 327 ARG A CA 1
ATOM 2614 C C . ARG A 1 327 ? -9.774 -12.967 22.693 1.00 95.44 327 ARG A C 1
ATOM 2616 O O . ARG A 1 327 ? -10.835 -12.500 22.281 1.00 95.44 327 ARG A O 1
ATOM 2623 N N . LEU A 1 328 ? -8.995 -12.315 23.557 1.00 96.31 328 LEU A N 1
ATOM 2624 C CA . LEU A 1 328 ? -9.328 -10.989 24.079 1.00 96.31 328 LEU A CA 1
ATOM 2625 C C . LEU A 1 328 ? -9.426 -9.952 22.963 1.00 96.31 328 LEU A C 1
ATOM 2627 O O . LEU A 1 328 ? -10.328 -9.120 23.001 1.00 96.31 328 LEU A O 1
ATOM 2631 N N . ARG A 1 329 ? -8.565 -10.027 21.941 1.00 95.56 329 ARG A N 1
ATOM 2632 C CA . ARG A 1 329 ? -8.633 -9.130 20.783 1.00 95.56 329 ARG A CA 1
ATOM 2633 C C . ARG A 1 329 ? -9.988 -9.222 20.080 1.00 95.56 329 ARG A C 1
ATOM 2635 O O . ARG A 1 329 ? -10.566 -8.189 19.744 1.00 95.56 329 ARG A O 1
ATOM 2642 N N . VAL A 1 330 ? -10.506 -10.438 19.889 1.00 94.69 330 VAL A N 1
ATOM 2643 C CA . VAL A 1 330 ? -11.828 -10.665 19.282 1.00 94.69 330 VAL A CA 1
ATOM 2644 C C . VAL A 1 330 ? -12.953 -10.173 20.196 1.00 94.69 330 VAL A C 1
ATOM 2646 O O . VAL A 1 330 ? -13.832 -9.457 19.723 1.00 94.69 330 VAL A O 1
ATOM 2649 N N . ILE A 1 331 ? -12.909 -10.501 21.493 1.00 95.12 331 ILE A N 1
ATOM 2650 C CA . ILE A 1 331 ? -13.927 -10.100 22.485 1.00 95.12 331 ILE A CA 1
ATOM 2651 C C . ILE A 1 331 ? -14.040 -8.577 22.574 1.00 95.12 331 ILE A C 1
ATOM 2653 O O . ILE A 1 331 ? -15.134 -8.020 22.476 1.00 95.12 331 ILE A O 1
ATOM 2657 N N . VAL A 1 332 ? -12.904 -7.899 22.742 1.00 94.50 332 VAL A N 1
ATOM 2658 C CA . VAL A 1 332 ? -12.839 -6.440 22.843 1.00 94.50 332 VAL A CA 1
ATOM 2659 C C . VAL A 1 332 ? -13.373 -5.812 21.558 1.00 94.50 332 VAL A C 1
ATOM 2661 O O . VAL A 1 332 ? -14.228 -4.934 21.619 1.00 94.50 332 VAL A O 1
ATOM 2664 N N . TRP A 1 333 ? -12.941 -6.290 20.391 1.00 92.69 333 TRP A N 1
ATOM 2665 C CA . TRP A 1 333 ? -13.428 -5.771 19.115 1.00 92.69 333 TRP A CA 1
ATOM 2666 C C . TRP A 1 333 ? -14.939 -5.951 18.914 1.00 92.69 333 TRP A C 1
ATOM 2668 O O . TRP A 1 333 ? -15.605 -4.992 18.524 1.00 92.69 333 TRP A O 1
ATOM 2678 N N . ASP A 1 334 ? -15.494 -7.138 19.188 1.00 90.62 334 ASP A N 1
ATOM 2679 C CA . ASP A 1 334 ? -16.937 -7.391 19.032 1.00 90.62 334 ASP A CA 1
ATOM 2680 C C . ASP A 1 334 ? -17.754 -6.486 19.961 1.00 90.62 334 ASP A C 1
ATOM 2682 O O . ASP A 1 334 ? -18.742 -5.882 19.533 1.00 90.62 334 ASP A O 1
ATOM 2686 N N . TRP A 1 335 ? -17.278 -6.297 21.198 1.00 92.75 335 TRP A N 1
ATOM 2687 C CA . TRP A 1 335 ? -17.867 -5.355 22.145 1.00 92.75 335 TRP A CA 1
ATOM 2688 C C . TRP A 1 335 ? -17.887 -3.921 21.599 1.00 92.75 335 TRP A C 1
ATOM 2690 O O . TRP A 1 335 ? -18.940 -3.285 21.613 1.00 92.75 335 TRP A O 1
ATOM 2700 N N . PHE A 1 336 ? -16.771 -3.421 21.057 1.00 87.50 336 PHE A N 1
ATOM 2701 C CA . PHE A 1 336 ? -16.707 -2.062 20.500 1.00 87.50 336 PHE A CA 1
ATOM 2702 C C . PHE A 1 336 ? -17.592 -1.864 19.269 1.00 87.50 336 PHE A C 1
ATOM 2704 O O . PHE A 1 336 ? -18.167 -0.790 19.095 1.00 87.50 336 PHE A O 1
ATOM 2711 N N . GLN A 1 337 ? -17.703 -2.879 18.415 1.00 84.38 337 GLN A N 1
ATOM 2712 C CA . GLN A 1 337 ? -18.465 -2.778 17.173 1.00 84.38 337 GLN A CA 1
ATOM 2713 C C . GLN A 1 337 ? -19.970 -2.944 17.388 1.00 84.38 337 GLN A C 1
ATOM 2715 O O . GLN A 1 337 ? -20.762 -2.284 16.716 1.00 84.38 337 GLN A O 1
ATOM 2720 N N . GLN A 1 338 ? -20.374 -3.840 18.291 1.00 86.00 338 GLN A N 1
ATOM 2721 C CA . GLN A 1 338 ? -21.763 -4.295 18.383 1.00 86.00 338 GLN A CA 1
ATOM 2722 C C . GLN A 1 338 ? -22.440 -3.943 19.708 1.00 86.00 338 GLN A C 1
ATOM 2724 O O . GLN A 1 338 ? -23.668 -3.908 19.757 1.00 86.00 338 GLN A O 1
ATOM 2729 N N . GLY A 1 339 ? -21.680 -3.694 20.780 1.00 87.38 339 GLY A N 1
ATOM 2730 C CA . GLY A 1 339 ? -22.226 -3.362 22.101 1.00 87.38 339 GLY A CA 1
ATOM 2731 C C . GLY A 1 339 ? -23.134 -4.446 22.697 1.00 87.38 339 GLY A C 1
ATOM 2732 O O . GLY A 1 339 ? -23.995 -4.142 23.521 1.00 87.38 339 GLY A O 1
ATOM 2733 N N . ARG A 1 340 ? -22.997 -5.706 22.258 1.00 90.75 340 ARG A N 1
ATOM 2734 C CA . ARG A 1 340 ? -23.848 -6.826 22.689 1.00 90.75 340 ARG A CA 1
ATOM 2735 C C . ARG A 1 340 ? -23.304 -7.456 23.966 1.00 90.75 340 ARG A C 1
ATOM 2737 O O . ARG A 1 340 ? -22.536 -8.410 23.904 1.00 90.75 340 ARG A O 1
ATOM 2744 N N . GLN A 1 341 ? -23.740 -6.940 25.112 1.00 92.50 341 GLN A N 1
ATOM 2745 C CA . GLN A 1 341 ? -23.259 -7.385 26.423 1.00 92.50 341 GLN A CA 1
ATOM 2746 C C . GLN A 1 341 ? -23.416 -8.899 26.634 1.00 92.50 341 GLN A C 1
ATOM 2748 O O . GLN A 1 341 ? -22.446 -9.543 27.008 1.00 92.50 341 GLN A O 1
ATOM 2753 N N . GLU A 1 342 ? -24.580 -9.479 26.320 1.00 92.75 342 GLU A N 1
ATOM 2754 C CA . GLU A 1 342 ? -24.841 -10.918 26.516 1.00 92.75 342 GLU A CA 1
ATOM 2755 C C . GLU A 1 342 ? -23.843 -11.819 25.762 1.00 92.75 342 GLU A C 1
ATOM 2757 O O . GLU A 1 342 ? -23.391 -12.836 26.283 1.00 92.75 342 GLU A O 1
ATOM 2762 N N . GLU A 1 343 ? -23.476 -11.443 24.533 1.00 91.38 343 GLU A N 1
ATOM 2763 C CA . GLU A 1 343 ? -22.494 -12.187 23.735 1.00 91.38 343 GLU A CA 1
ATOM 2764 C C . GLU A 1 343 ? -21.090 -12.035 24.326 1.00 91.38 343 GLU A C 1
ATOM 2766 O O . GLU A 1 343 ? -20.363 -13.020 24.455 1.00 91.38 343 GLU A O 1
ATOM 2771 N N . THR A 1 344 ? -20.715 -10.811 24.708 1.00 94.69 344 THR A N 1
ATOM 2772 C CA . THR A 1 344 ? -19.415 -10.525 25.318 1.00 94.69 344 THR A CA 1
ATOM 2773 C C . THR A 1 344 ? -19.252 -11.270 26.641 1.00 94.69 344 THR A C 1
ATOM 2775 O O . THR A 1 344 ? -18.223 -11.905 26.846 1.00 94.69 344 THR A O 1
ATOM 2778 N N . GLU A 1 345 ? -20.264 -11.253 27.511 1.00 95.31 345 GLU A N 1
ATOM 2779 C CA . GLU A 1 345 ? -20.281 -12.010 28.768 1.00 95.31 345 GLU A CA 1
ATOM 2780 C C . GLU A 1 345 ? -20.128 -13.509 28.512 1.00 95.31 345 GLU A C 1
ATOM 2782 O O . GLU A 1 345 ? -19.265 -14.140 29.119 1.00 95.31 345 GLU A O 1
ATOM 2787 N N . ARG A 1 346 ? -20.856 -14.067 27.533 1.00 95.00 346 ARG A N 1
ATOM 2788 C CA . ARG A 1 346 ? -20.697 -15.480 27.160 1.00 95.00 346 ARG A CA 1
ATOM 2789 C C . ARG A 1 346 ? -19.259 -15.805 26.746 1.00 95.00 346 ARG A C 1
ATOM 2791 O O . ARG A 1 346 ? -18.703 -16.811 27.177 1.00 95.00 346 ARG A O 1
ATOM 2798 N N . LEU A 1 347 ? -18.638 -14.962 25.918 1.00 94.88 347 LEU A N 1
ATOM 2799 C CA . LEU A 1 347 ? -17.255 -15.173 25.482 1.00 94.88 347 LEU A CA 1
ATOM 2800 C C . LEU A 1 347 ? -16.245 -15.015 26.631 1.00 94.88 347 LEU A C 1
ATOM 2802 O O . LEU A 1 347 ? -15.231 -15.719 26.639 1.00 94.88 347 LEU A O 1
ATOM 2806 N N . LEU A 1 348 ? -16.509 -14.120 27.584 1.00 96.06 348 LEU A N 1
ATOM 2807 C CA . LEU A 1 348 ? -15.708 -13.935 28.796 1.00 96.06 348 LEU A CA 1
ATOM 2808 C C . LEU A 1 348 ? -15.822 -15.132 29.753 1.00 96.06 348 LEU A C 1
ATOM 2810 O O . LEU A 1 348 ? -14.822 -15.520 30.358 1.00 96.06 348 LEU A O 1
ATOM 2814 N N . ASP A 1 349 ? -16.999 -15.748 29.853 1.00 94.94 349 ASP A N 1
ATOM 2815 C CA . ASP A 1 349 ? -17.237 -16.952 30.660 1.00 94.94 349 ASP A CA 1
ATOM 2816 C C . ASP A 1 349 ? -16.558 -18.200 30.091 1.00 94.94 349 ASP A C 1
ATOM 2818 O O . ASP A 1 349 ? -16.124 -19.079 30.832 1.00 94.94 349 ASP A O 1
ATOM 2822 N N . GLU A 1 350 ? -16.434 -18.266 28.769 1.00 93.81 350 GLU A N 1
ATOM 2823 C CA . GLU A 1 350 ? -15.753 -19.338 28.040 1.00 93.81 350 GLU A CA 1
ATOM 2824 C C . GLU A 1 350 ? -14.210 -19.228 28.066 1.00 93.81 350 GLU A C 1
ATOM 2826 O O . GLU A 1 350 ? -13.518 -20.082 27.504 1.00 93.81 350 GLU A O 1
ATOM 2831 N N . CYS A 1 351 ? -13.641 -18.181 28.672 1.00 93.81 351 CYS A N 1
ATOM 2832 C CA . CYS A 1 351 ? -12.196 -18.087 28.892 1.00 93.81 351 CYS A CA 1
ATOM 2833 C C . CYS A 1 351 ? -11.695 -19.192 29.845 1.00 93.81 351 CYS A C 1
ATOM 2835 O O . CYS A 1 351 ? -12.455 -19.772 30.616 1.00 93.81 351 CYS A O 1
ATOM 2837 N N . GLN A 1 352 ? -10.381 -19.459 29.842 1.00 90.25 352 GLN A N 1
ATOM 2838 C CA . GLN A 1 352 ? -9.747 -20.419 30.770 1.00 90.25 352 GLN A CA 1
ATOM 2839 C C . GLN A 1 352 ? -10.104 -20.167 32.243 1.00 90.25 352 GLN A C 1
ATOM 2841 O O . GLN A 1 352 ? -10.251 -21.108 33.022 1.00 90.25 352 GLN A O 1
ATOM 2846 N N . VAL A 1 353 ? -10.232 -18.891 32.605 1.00 91.19 353 VAL A N 1
ATOM 2847 C CA . VAL A 1 353 ? -10.802 -18.428 33.868 1.00 91.19 353 VAL A CA 1
ATOM 2848 C C . VAL A 1 353 ? -11.989 -17.545 33.499 1.00 91.19 353 VAL A C 1
ATOM 2850 O O . VAL A 1 353 ? -11.809 -16.613 32.716 1.00 91.19 353 VAL A O 1
ATOM 2853 N N . SER A 1 354 ? -13.182 -17.837 34.030 1.00 92.88 354 SER A N 1
ATOM 2854 C CA . SER A 1 354 ? -14.364 -16.988 33.810 1.00 92.88 354 SER A CA 1
ATOM 2855 C C . SER A 1 354 ? -14.079 -15.582 34.339 1.00 92.88 354 SER A C 1
ATOM 2857 O O . SER A 1 354 ? -13.630 -15.406 35.478 1.00 92.88 354 SER A O 1
ATOM 2859 N N . VAL A 1 355 ? -14.290 -14.589 33.476 1.00 95.25 355 VAL A N 1
ATOM 2860 C CA . VAL A 1 355 ? -14.004 -13.184 33.761 1.00 95.25 355 VAL A CA 1
ATOM 2861 C C . VAL A 1 355 ? -15.307 -12.455 34.095 1.00 95.25 355 VAL A C 1
ATOM 2863 O O . VAL A 1 355 ? -16.162 -12.318 33.221 1.00 95.25 355 VAL A O 1
ATOM 2866 N N . PRO A 1 356 ? -15.460 -11.899 35.312 1.00 95.25 356 PRO A N 1
ATOM 2867 C CA . PRO A 1 356 ? -16.641 -11.117 35.658 1.00 95.25 356 PRO A CA 1
ATOM 2868 C C . PRO A 1 356 ? -16.770 -9.856 34.796 1.00 95.25 356 PRO A C 1
ATOM 2870 O O . PRO A 1 356 ? -15.805 -9.098 34.654 1.00 95.25 356 PRO A O 1
ATOM 2873 N N . TRP A 1 357 ? -17.986 -9.567 34.321 1.00 95.38 357 TRP A N 1
ATOM 2874 C CA . TRP A 1 357 ? -18.292 -8.366 33.530 1.00 95.38 357 TRP A CA 1
ATOM 2875 C C . TRP A 1 357 ? -17.764 -7.073 34.167 1.00 95.38 357 TRP A C 1
ATOM 2877 O O . TRP A 1 357 ? -17.095 -6.272 33.517 1.00 95.38 357 TRP A O 1
ATOM 2887 N N . SER A 1 358 ? -17.991 -6.895 35.471 1.00 95.50 358 SER A N 1
ATOM 2888 C CA . SER A 1 358 ? -17.561 -5.694 36.194 1.00 95.50 358 SER A CA 1
ATOM 2889 C C . SER A 1 358 ? -16.045 -5.492 36.169 1.00 95.50 358 SER A C 1
ATOM 2891 O O . SER A 1 358 ? -15.579 -4.356 36.146 1.00 95.50 358 SER A O 1
ATOM 2893 N N . LEU A 1 359 ? -15.268 -6.580 36.189 1.00 95.88 359 LEU A N 1
ATOM 2894 C CA . LEU A 1 359 ? -13.810 -6.512 36.124 1.00 95.88 359 LEU A CA 1
ATOM 2895 C C . LEU A 1 359 ? -13.348 -6.153 34.709 1.00 95.88 359 LEU A C 1
ATOM 2897 O O . LEU A 1 359 ? -12.454 -5.320 34.548 1.00 95.88 359 LEU A O 1
ATOM 2901 N N . PHE A 1 360 ? -13.984 -6.737 33.691 1.00 95.75 360 PHE A N 1
ATOM 2902 C CA . PHE A 1 360 ? -13.741 -6.397 32.291 1.00 95.75 360 PHE A CA 1
ATOM 2903 C C . PHE A 1 360 ? -13.996 -4.908 32.023 1.00 95.75 360 PHE A C 1
ATOM 2905 O O . PHE A 1 360 ? -13.105 -4.205 31.547 1.00 95.75 360 PHE A O 1
ATOM 2912 N N . GLU A 1 361 ? -15.160 -4.394 32.424 1.00 94.94 361 GLU A N 1
ATOM 2913 C CA . GLU A 1 361 ? -15.535 -2.990 32.241 1.00 94.94 361 GLU A CA 1
ATOM 2914 C C . GLU A 1 361 ? -14.577 -2.030 32.970 1.00 94.94 361 GLU A C 1
ATOM 2916 O O . GLU A 1 361 ? -14.085 -1.068 32.375 1.00 94.94 361 GLU A O 1
ATOM 2921 N N . GLN A 1 362 ? -14.233 -2.322 34.231 1.00 95.94 362 GLN A N 1
ATOM 2922 C CA . GLN A 1 362 ? -13.263 -1.527 34.997 1.00 95.94 362 GLN A CA 1
ATOM 2923 C C . GLN A 1 362 ? -11.878 -1.506 34.342 1.00 95.94 362 GLN A C 1
ATOM 2925 O O . GLN A 1 362 ? -11.211 -0.468 34.338 1.00 95.94 362 GLN A O 1
ATOM 2930 N N . THR A 1 363 ? -11.449 -2.633 33.773 1.00 95.25 363 THR A N 1
ATOM 2931 C CA . THR A 1 363 ? -10.158 -2.745 33.084 1.00 95.25 363 THR A CA 1
ATOM 2932 C C . THR A 1 363 ? -10.130 -1.867 31.833 1.00 95.25 363 THR A C 1
ATOM 2934 O O . THR A 1 363 ? -9.180 -1.104 31.638 1.00 95.25 363 THR A O 1
ATOM 2937 N N . LEU A 1 364 ? -11.193 -1.905 31.021 1.00 93.94 364 LEU A N 1
ATOM 2938 C CA . LEU A 1 364 ? -11.312 -1.060 29.830 1.00 93.94 364 LEU A CA 1
ATOM 2939 C C . LEU A 1 364 ? -11.354 0.433 30.178 1.00 93.94 364 LEU A C 1
ATOM 2941 O O . LEU A 1 364 ? -10.673 1.232 29.535 1.00 93.94 364 LEU A O 1
ATOM 2945 N N . GLU A 1 365 ? -12.102 0.819 31.211 1.00 92.75 365 GLU A N 1
ATOM 2946 C CA . GLU A 1 365 ? -12.203 2.213 31.662 1.00 92.75 365 GLU A CA 1
ATOM 2947 C C . GLU A 1 365 ? -10.867 2.737 32.215 1.00 92.75 365 GLU A C 1
ATOM 2949 O O . GLU A 1 365 ? -10.463 3.866 31.934 1.00 92.75 365 GLU A O 1
ATOM 2954 N N . SER A 1 366 ? -10.132 1.902 32.950 1.00 92.31 366 SER A N 1
ATOM 2955 C CA . SER A 1 366 ? -8.784 2.231 33.422 1.00 92.31 366 SER A CA 1
ATOM 2956 C C . SER A 1 366 ? -7.807 2.469 32.265 1.00 92.31 366 SER A C 1
ATOM 2958 O O . SER A 1 366 ? -7.064 3.455 32.252 1.00 92.31 366 SER A O 1
ATOM 2960 N N . LEU A 1 367 ? -7.833 1.607 31.244 1.00 91.50 367 LEU A N 1
ATOM 2961 C CA . LEU A 1 367 ? -7.029 1.794 30.036 1.00 91.50 367 LEU A CA 1
ATOM 2962 C C . LEU A 1 367 ? -7.445 3.053 29.266 1.00 91.50 367 LEU A C 1
ATOM 2964 O O . LEU A 1 367 ? -6.577 3.787 28.792 1.00 91.50 367 LEU A O 1
ATOM 2968 N N . ARG A 1 368 ? -8.747 3.346 29.190 1.00 92.50 368 ARG A N 1
ATOM 2969 C CA . ARG A 1 368 ? -9.264 4.555 28.543 1.00 92.50 368 ARG A CA 1
ATOM 2970 C C . ARG A 1 368 ? -8.717 5.824 29.185 1.00 92.50 368 ARG A C 1
ATOM 2972 O O . ARG A 1 368 ? -8.213 6.684 28.470 1.00 92.50 368 ARG A O 1
ATOM 2979 N N . ARG A 1 369 ? -8.739 5.916 30.518 1.00 91.12 369 ARG A N 1
ATOM 2980 C CA . ARG A 1 369 ? -8.193 7.072 31.254 1.00 91.12 369 ARG A CA 1
ATOM 2981 C C . ARG A 1 369 ? -6.711 7.285 30.961 1.00 91.12 369 ARG A C 1
ATOM 2983 O O . ARG A 1 369 ? -6.321 8.382 30.583 1.00 91.12 369 ARG A O 1
ATOM 2990 N N . ARG A 1 370 ? -5.909 6.214 31.008 1.00 88.94 370 ARG A N 1
ATOM 2991 C CA . ARG A 1 370 ? -4.482 6.272 30.639 1.00 88.94 370 ARG A CA 1
ATOM 2992 C C . ARG A 1 370 ? -4.274 6.723 29.194 1.00 88.94 370 ARG A C 1
ATOM 2994 O O . ARG A 1 370 ? -3.350 7.482 28.905 1.00 88.94 370 ARG A O 1
ATOM 3001 N N . CYS A 1 371 ? -5.123 6.262 28.276 1.00 88.19 371 CYS A N 1
ATOM 3002 C CA . CYS A 1 371 ? -5.085 6.706 26.888 1.00 88.19 371 CYS A CA 1
ATOM 3003 C C . CYS A 1 371 ? -5.434 8.187 26.761 1.00 88.19 371 CYS A C 1
ATOM 3005 O O . CYS A 1 371 ? -4.803 8.870 25.961 1.00 88.19 371 CYS A O 1
ATOM 3007 N N . ASP A 1 372 ? -6.400 8.695 27.522 1.00 88.38 372 ASP A N 1
ATOM 3008 C CA . ASP A 1 372 ? -6.832 10.095 27.485 1.00 88.38 372 ASP A CA 1
ATOM 3009 C C . ASP A 1 372 ? -5.791 11.061 28.077 1.00 88.38 372 ASP A C 1
ATOM 3011 O O . ASP A 1 372 ? -5.677 12.187 27.586 1.00 88.38 372 ASP A O 1
ATOM 3015 N N . ASP A 1 373 ? -4.975 10.600 29.032 1.00 87.44 373 ASP A N 1
ATOM 3016 C CA . ASP A 1 373 ? -3.889 11.373 29.655 1.00 87.44 373 ASP A CA 1
ATOM 3017 C C . ASP A 1 373 ? -2.700 11.636 28.706 1.00 87.44 373 ASP A C 1
ATOM 3019 O O . ASP A 1 373 ? -1.931 12.581 28.909 1.00 87.44 373 ASP A O 1
ATOM 3023 N N . LYS A 1 374 ? -2.537 10.837 27.638 1.00 86.75 374 LYS A N 1
ATOM 3024 C CA . LYS A 1 374 ? -1.478 11.052 26.633 1.00 86.75 374 LYS A CA 1
ATOM 3025 C C . LYS A 1 374 ? -1.709 12.392 25.902 1.00 86.75 374 LYS A C 1
ATOM 3027 O O . LYS A 1 374 ? -2.833 12.641 25.440 1.00 86.75 374 LYS A O 1
ATOM 3032 N N . PRO A 1 375 ? -0.662 13.220 25.693 1.00 84.88 375 PRO A N 1
ATOM 3033 C CA . PRO A 1 375 ? -0.796 14.542 25.084 1.00 84.88 375 PRO A CA 1
ATOM 3034 C C . PRO A 1 375 ? -1.449 14.480 23.697 1.00 84.88 375 PRO A C 1
ATOM 3036 O O . PRO A 1 375 ? -1.291 13.513 22.947 1.00 84.88 375 PRO A O 1
ATOM 3039 N N . LEU A 1 376 ? -2.212 15.525 23.372 1.00 86.19 376 LEU A N 1
ATOM 3040 C CA . LEU A 1 376 ? -2.952 15.665 22.120 1.00 86.19 376 LEU A CA 1
ATOM 3041 C C . LEU A 1 376 ? -2.497 16.941 21.423 1.00 86.19 376 LEU A C 1
ATOM 3043 O O . LEU A 1 376 ? -2.774 18.046 21.889 1.00 86.19 376 LEU A O 1
ATOM 3047 N N . SER A 1 377 ? -1.825 16.784 20.292 1.00 84.31 377 SER A N 1
ATOM 3048 C CA . SER A 1 377 ? -1.460 17.886 19.411 1.00 84.31 377 SER A CA 1
ATOM 3049 C C . SER A 1 377 ? -2.071 17.678 18.032 1.00 84.31 377 SER A C 1
ATOM 3051 O O . SER A 1 377 ? -2.256 16.552 17.567 1.00 84.31 377 SER A O 1
ATOM 3053 N N . LEU A 1 378 ? -2.406 18.791 17.380 1.00 89.94 378 LEU A N 1
ATOM 3054 C CA . LEU A 1 378 ? -2.658 18.776 15.947 1.00 89.94 378 LEU A CA 1
ATOM 3055 C C . LEU A 1 378 ? -1.355 18.439 15.209 1.00 89.94 378 LEU A C 1
ATOM 3057 O O . LEU A 1 378 ? -0.279 18.841 15.666 1.00 89.94 378 LEU A O 1
ATOM 3061 N N . PRO A 1 379 ? -1.433 17.746 14.062 1.00 91.62 379 PRO A N 1
ATOM 3062 C CA . PRO A 1 379 ? -0.267 17.575 13.213 1.00 91.62 379 PRO A CA 1
ATOM 3063 C C . PRO A 1 379 ? 0.199 18.939 12.699 1.00 91.62 379 PRO A C 1
ATOM 3065 O O . PRO A 1 379 ? -0.613 19.817 12.399 1.00 91.62 379 PRO A O 1
ATOM 3068 N N . THR A 1 380 ? 1.513 19.110 12.597 1.00 89.12 380 THR A N 1
ATOM 3069 C CA . THR A 1 380 ? 2.125 20.349 12.110 1.00 89.12 380 THR A CA 1
ATOM 3070 C C . THR A 1 380 ? 2.528 20.224 10.637 1.00 89.12 380 THR A C 1
ATOM 3072 O O . THR A 1 380 ? 2.626 19.112 10.104 1.00 89.12 380 THR A O 1
ATOM 3075 N N . PRO A 1 381 ? 2.811 21.336 9.940 1.00 85.69 381 PRO A N 1
ATOM 3076 C CA . PRO A 1 381 ? 3.385 21.282 8.598 1.00 85.69 381 PRO A CA 1
ATOM 3077 C C . PRO A 1 381 ? 4.676 20.449 8.523 1.00 85.69 381 PRO A C 1
ATOM 3079 O O . PRO A 1 381 ? 4.886 19.725 7.548 1.00 85.69 381 PRO A O 1
ATOM 3082 N N . GLU A 1 382 ? 5.511 20.500 9.563 1.00 89.00 382 GLU A N 1
ATOM 3083 C CA . GLU A 1 382 ? 6.760 19.739 9.672 1.00 89.00 382 GLU A CA 1
ATOM 3084 C C . GLU A 1 382 ? 6.496 18.235 9.769 1.00 89.00 382 GLU A C 1
ATOM 3086 O O . GLU A 1 382 ? 7.212 17.456 9.141 1.00 89.00 382 GLU A O 1
ATOM 3091 N N . PHE A 1 383 ? 5.441 17.825 10.483 1.00 91.75 383 PHE A N 1
ATOM 3092 C CA . PHE A 1 383 ? 5.006 16.427 10.535 1.00 91.75 383 PHE A CA 1
ATOM 3093 C C . PHE A 1 383 ? 4.699 15.888 9.129 1.00 91.75 383 PHE A C 1
ATOM 3095 O O . PHE A 1 383 ? 5.222 14.848 8.733 1.00 91.75 383 PHE A O 1
ATOM 3102 N N . PHE A 1 384 ? 3.917 16.620 8.327 1.00 91.19 384 PHE A N 1
ATOM 3103 C CA . PHE A 1 384 ? 3.613 16.198 6.954 1.00 91.19 384 PHE A CA 1
ATOM 3104 C C . PHE A 1 384 ? 4.862 16.185 6.063 1.00 91.19 384 PHE A C 1
ATOM 3106 O O . PHE A 1 384 ? 5.051 15.257 5.275 1.00 91.19 384 PHE A O 1
ATOM 3113 N N . ALA A 1 385 ? 5.738 17.182 6.206 1.00 88.00 385 ALA A N 1
ATOM 3114 C CA . ALA A 1 385 ? 6.981 17.255 5.446 1.00 88.00 385 ALA A CA 1
ATOM 3115 C C . ALA A 1 385 ? 7.929 16.083 5.759 1.00 88.00 385 ALA A C 1
ATOM 3117 O O . ALA A 1 385 ? 8.561 15.558 4.841 1.00 88.00 385 ALA A O 1
ATOM 3118 N N . ALA A 1 386 ? 7.991 15.636 7.019 1.00 87.88 386 ALA A N 1
ATOM 3119 C CA . ALA A 1 386 ? 8.784 14.479 7.436 1.00 87.88 386 ALA A CA 1
ATOM 3120 C C . ALA A 1 386 ? 8.324 13.167 6.768 1.00 87.88 386 ALA A C 1
ATOM 3122 O O . ALA A 1 386 ? 9.150 12.299 6.480 1.00 87.88 386 ALA A O 1
ATOM 3123 N N . LEU A 1 387 ? 7.030 13.068 6.444 1.00 88.19 387 LEU A N 1
ATOM 3124 C CA . LEU A 1 387 ? 6.421 11.970 5.680 1.00 88.19 387 LEU A CA 1
ATOM 3125 C C . LEU A 1 387 ? 6.516 12.162 4.154 1.00 88.19 387 LEU A C 1
ATOM 3127 O O . LEU A 1 387 ? 5.861 11.460 3.387 1.00 88.19 387 LEU A O 1
ATOM 3131 N N . GLY A 1 388 ? 7.270 13.158 3.681 1.00 85.88 388 GLY A N 1
ATOM 3132 C CA . GLY A 1 388 ? 7.397 13.459 2.253 1.00 85.88 388 GLY A CA 1
ATOM 3133 C C . GLY A 1 388 ? 6.131 14.049 1.617 1.00 85.88 388 GLY A C 1
ATOM 3134 O O . GLY A 1 388 ? 6.064 14.184 0.393 1.00 85.88 388 GLY A O 1
ATOM 3135 N N . ILE A 1 389 ? 5.133 14.437 2.418 1.00 87.50 389 ILE A N 1
ATOM 3136 C CA . ILE A 1 389 ? 3.876 15.013 1.939 1.00 87.50 389 ILE A CA 1
ATOM 3137 C C . ILE A 1 389 ? 4.076 16.508 1.712 1.00 87.50 389 ILE A C 1
ATOM 3139 O O . ILE A 1 389 ? 4.311 17.284 2.638 1.00 87.50 389 ILE A O 1
ATOM 3143 N N . LYS A 1 390 ? 3.958 16.930 0.451 1.00 79.81 390 LYS A N 1
ATOM 3144 C CA . LYS A 1 390 ? 4.123 18.329 0.038 1.00 79.81 390 LYS A CA 1
ATOM 3145 C C . LYS A 1 390 ? 2.785 18.918 -0.383 1.00 79.81 390 LYS A C 1
ATOM 3147 O O . LYS A 1 390 ? 1.954 18.252 -1.000 1.00 79.81 390 LYS A O 1
ATOM 3152 N N . ARG A 1 391 ? 2.569 20.203 -0.092 1.00 72.69 391 ARG A N 1
ATOM 3153 C CA . ARG A 1 391 ? 1.374 20.909 -0.572 1.00 72.69 391 ARG A CA 1
ATOM 3154 C C . ARG A 1 391 ? 1.380 20.914 -2.103 1.00 72.69 391 ARG A C 1
ATOM 3156 O O . ARG A 1 391 ? 2.370 21.306 -2.716 1.00 72.69 391 ARG A O 1
ATOM 3163 N N . ALA A 1 392 ? 0.287 20.463 -2.713 1.00 71.56 392 ALA A N 1
ATOM 3164 C CA . ALA A 1 392 ? 0.171 20.432 -4.164 1.00 71.56 392 ALA A CA 1
ATOM 3165 C C . ALA A 1 392 ? 0.200 21.858 -4.743 1.00 71.56 392 ALA A C 1
ATOM 3167 O O . ALA A 1 392 ? -0.435 22.770 -4.205 1.00 71.56 392 ALA A O 1
ATOM 3168 N N . HIS A 1 393 ? 0.905 22.049 -5.860 1.00 56.28 393 HIS A N 1
ATOM 3169 C CA . HIS A 1 393 ? 0.807 23.283 -6.637 1.00 56.28 393 HIS A CA 1
ATOM 3170 C C . HIS A 1 393 ? -0.583 23.366 -7.300 1.00 56.28 393 HIS A C 1
ATOM 3172 O O . HIS A 1 393 ? -1.108 22.355 -7.760 1.00 56.28 393 HIS A O 1
ATOM 3178 N N . ASN A 1 394 ? -1.167 24.568 -7.369 1.00 52.28 394 ASN A N 1
ATOM 3179 C CA . ASN A 1 394 ? -2.403 24.876 -8.109 1.00 52.28 394 ASN A CA 1
ATOM 3180 C C . ASN A 1 394 ? -3.687 24.171 -7.621 1.00 52.28 394 ASN A C 1
ATOM 3182 O O . ASN A 1 394 ? -4.317 23.427 -8.366 1.00 52.28 394 ASN A O 1
ATOM 3186 N N . GLY A 1 395 ? -4.118 24.436 -6.382 1.00 61.31 395 GLY A N 1
ATOM 3187 C CA . GLY A 1 395 ? -5.468 24.062 -5.920 1.00 61.31 395 GLY A CA 1
ATOM 3188 C C . GLY A 1 395 ? -5.717 22.559 -5.732 1.00 61.31 395 GLY A C 1
ATOM 3189 O O . GLY A 1 395 ? -6.863 22.151 -5.568 1.00 61.31 395 GLY A O 1
ATOM 3190 N N . GLY A 1 396 ? -4.663 21.738 -5.752 1.00 67.25 396 GLY A N 1
ATOM 3191 C CA . GLY A 1 396 ? -4.742 20.313 -5.432 1.00 67.25 396 GLY A CA 1
ATOM 3192 C C . GLY A 1 396 ? -5.048 20.033 -3.949 1.00 67.25 396 GLY A C 1
ATOM 3193 O O . GLY A 1 396 ? -5.134 20.960 -3.138 1.00 67.25 396 GLY A O 1
ATOM 3194 N N . PRO A 1 397 ? -5.204 18.751 -3.568 1.00 78.25 397 PRO A N 1
ATOM 3195 C CA . PRO A 1 397 ? -5.549 18.366 -2.203 1.00 78.25 397 PRO A CA 1
ATOM 3196 C C . PRO A 1 397 ? -4.511 18.862 -1.186 1.00 78.25 397 PRO A C 1
ATOM 3198 O O . PRO A 1 397 ? -3.299 18.762 -1.404 1.00 78.25 397 PRO A O 1
ATOM 3201 N N . GLY A 1 398 ? -4.996 19.380 -0.055 1.00 87.69 398 GLY A N 1
ATOM 3202 C CA . GLY A 1 398 ? -4.147 19.820 1.053 1.00 87.69 398 GLY A CA 1
ATOM 3203 C C . GLY A 1 398 ? -3.407 18.656 1.736 1.00 87.69 398 GLY A C 1
ATOM 3204 O O . GLY A 1 398 ? -3.827 17.502 1.584 1.00 87.69 398 GLY A O 1
ATOM 3205 N N . PRO A 1 399 ? -2.335 18.934 2.504 1.00 91.50 399 PRO A N 1
ATOM 3206 C CA . PRO A 1 399 ? -1.540 17.929 3.216 1.00 91.50 399 PRO A CA 1
ATOM 3207 C C . PRO A 1 399 ? -2.359 16.905 4.006 1.00 91.50 399 PRO A C 1
ATOM 3209 O O . PRO A 1 399 ? -2.119 15.712 3.865 1.00 91.50 399 PRO A O 1
ATOM 3212 N N . VAL A 1 400 ? -3.395 17.333 4.739 1.00 93.19 400 VAL A N 1
ATOM 3213 C CA . VAL A 1 400 ? -4.278 16.423 5.496 1.00 93.19 400 VAL A CA 1
ATOM 3214 C C . VAL A 1 400 ? -4.958 15.398 4.584 1.00 93.19 400 VAL A C 1
ATOM 3216 O O . VAL A 1 400 ? -5.001 14.212 4.895 1.00 93.19 400 VAL A O 1
ATOM 3219 N N . SER A 1 401 ? -5.470 15.828 3.427 1.00 92.31 401 SER A N 1
ATOM 3220 C CA . SER A 1 401 ? -6.131 14.916 2.481 1.00 92.31 401 SER A CA 1
ATOM 3221 C C . SER A 1 401 ? -5.137 13.959 1.824 1.00 92.31 401 SER A C 1
ATOM 3223 O O . SER A 1 401 ? -5.457 12.792 1.604 1.00 92.31 401 SER A O 1
ATOM 3225 N N . GLN A 1 402 ? -3.926 14.439 1.526 1.00 93.31 402 GLN A N 1
ATOM 3226 C CA . GLN A 1 402 ? -2.851 13.596 1.004 1.00 93.31 402 GLN A CA 1
ATOM 3227 C C . GLN A 1 402 ? -2.397 12.562 2.038 1.00 93.31 402 GLN A C 1
ATOM 3229 O O . GLN A 1 402 ? -2.229 11.403 1.681 1.00 93.31 402 GLN A O 1
ATOM 3234 N N . PHE A 1 403 ? -2.278 12.951 3.309 1.00 95.88 403 PHE A N 1
ATOM 3235 C CA . PHE A 1 403 ? -1.946 12.058 4.417 1.00 95.88 403 PHE A CA 1
ATOM 3236 C C . PHE A 1 403 ? -2.994 10.964 4.603 1.00 95.88 403 PHE A C 1
ATOM 3238 O O . PHE A 1 403 ? -2.651 9.786 4.563 1.00 95.88 403 PHE A O 1
ATOM 3245 N N . ILE A 1 404 ? -4.278 11.329 4.695 1.00 96.25 404 ILE A N 1
ATOM 3246 C CA . ILE A 1 404 ? -5.373 10.350 4.772 1.00 96.25 404 ILE A CA 1
ATOM 3247 C C . ILE A 1 404 ? -5.310 9.400 3.572 1.00 96.25 404 ILE A C 1
ATOM 3249 O O . ILE A 1 404 ? -5.393 8.185 3.743 1.00 96.25 404 ILE A O 1
ATOM 3253 N N . SER A 1 405 ? -5.119 9.928 2.357 1.00 95.19 405 SER A N 1
ATOM 3254 C CA . SER A 1 405 ? -4.997 9.091 1.161 1.00 95.19 405 SER A CA 1
ATOM 3255 C C . SER A 1 405 ? -3.775 8.176 1.208 1.00 95.19 405 SER A C 1
ATOM 3257 O O . SER A 1 405 ? -3.873 7.052 0.729 1.00 95.19 405 SER A O 1
ATOM 3259 N N . PHE A 1 406 ? -2.637 8.638 1.717 1.00 95.88 406 PHE A N 1
ATOM 3260 C CA . PHE A 1 406 ? -1.414 7.850 1.820 1.00 95.88 406 PHE A CA 1
ATOM 3261 C C . PHE A 1 406 ? -1.601 6.677 2.786 1.00 95.88 406 PHE A C 1
ATOM 3263 O O . PHE A 1 406 ? -1.402 5.532 2.384 1.00 95.88 406 PHE A O 1
ATOM 3270 N N . VAL A 1 407 ? -2.099 6.953 3.995 1.00 97.69 407 VAL A N 1
ATOM 3271 C CA . VAL A 1 407 ? -2.407 5.932 5.009 1.00 97.69 407 VAL A CA 1
ATOM 3272 C C . VAL A 1 407 ? -3.444 4.943 4.478 1.00 97.69 407 VAL A C 1
ATOM 3274 O O . VAL A 1 407 ? -3.229 3.738 4.530 1.00 97.69 407 VAL A O 1
ATOM 3277 N N . THR A 1 408 ? -4.529 5.429 3.865 1.00 97.62 408 THR A N 1
ATOM 3278 C CA . THR A 1 408 ? -5.564 4.561 3.269 1.00 97.62 408 THR A CA 1
ATOM 3279 C C . THR A 1 408 ? -4.966 3.614 2.231 1.00 97.62 408 THR A C 1
ATOM 3281 O O . THR A 1 408 ? -5.235 2.418 2.253 1.00 97.62 408 THR A O 1
ATOM 3284 N N . LYS A 1 409 ? -4.125 4.124 1.324 1.00 96.81 409 LYS A N 1
ATOM 3285 C CA . LYS A 1 409 ? -3.499 3.299 0.284 1.00 96.81 409 LYS A CA 1
ATOM 3286 C C . LYS A 1 409 ? -2.526 2.274 0.865 1.00 96.81 409 LYS A C 1
ATOM 3288 O O . LYS A 1 409 ? -2.521 1.145 0.391 1.00 96.81 409 LYS A O 1
ATOM 3293 N N . ALA A 1 410 ? -1.773 2.633 1.905 1.00 97.25 410 ALA A N 1
ATOM 3294 C CA . ALA A 1 410 ? -0.911 1.699 2.625 1.00 97.25 410 ALA A CA 1
ATOM 3295 C C . ALA A 1 410 ? -1.720 0.546 3.253 1.00 97.25 410 ALA A C 1
ATOM 3297 O O . ALA A 1 410 ? -1.377 -0.619 3.064 1.00 97.25 410 ALA A O 1
ATOM 3298 N N . GLY A 1 411 ? -2.857 0.850 3.890 1.00 97.38 411 GLY A N 1
ATOM 3299 C CA . GLY A 1 411 ? -3.760 -0.176 4.420 1.00 97.38 411 GLY A CA 1
ATOM 3300 C C . GLY A 1 411 ? -4.364 -1.067 3.329 1.00 97.38 411 GLY A C 1
ATOM 3301 O O . GLY A 1 411 ? -4.393 -2.286 3.475 1.00 97.38 411 GLY A O 1
ATOM 3302 N N . VAL A 1 412 ? -4.786 -0.498 2.192 1.00 97.38 412 VAL A N 1
ATOM 3303 C CA . VAL A 1 412 ? -5.283 -1.291 1.049 1.00 97.38 412 VAL A CA 1
ATOM 3304 C C . VAL A 1 412 ? -4.217 -2.263 0.547 1.00 97.38 412 VAL A C 1
ATOM 3306 O O . VAL A 1 412 ? -4.539 -3.424 0.302 1.00 97.38 412 VAL A O 1
ATOM 3309 N N . THR A 1 413 ? -2.955 -1.833 0.440 1.00 95.69 413 THR A N 1
ATOM 3310 C CA . THR A 1 413 ? -1.835 -2.730 0.108 1.00 95.69 413 THR A CA 1
ATOM 3311 C C . THR A 1 413 ? -1.738 -3.891 1.097 1.00 95.69 413 THR A C 1
ATOM 3313 O O . THR A 1 413 ? -1.549 -5.027 0.668 1.00 95.69 413 THR A O 1
ATOM 3316 N N . GLY A 1 414 ? -1.949 -3.634 2.391 1.00 95.06 414 GLY A N 1
ATOM 3317 C CA . GLY A 1 414 ? -2.047 -4.665 3.425 1.00 95.06 414 GLY A CA 1
ATOM 3318 C C . GLY A 1 414 ? -3.150 -5.693 3.152 1.00 95.06 414 GLY A C 1
ATOM 3319 O O . GLY A 1 414 ? -2.868 -6.888 3.131 1.00 95.06 414 GLY A O 1
ATOM 3320 N N . VAL A 1 415 ? -4.386 -5.258 2.856 1.00 96.31 415 VAL A N 1
ATOM 3321 C CA . VAL A 1 415 ? -5.488 -6.185 2.499 1.00 96.31 415 VAL A CA 1
ATOM 3322 C C . VAL A 1 415 ? -5.130 -7.019 1.273 1.00 96.31 415 VAL A C 1
ATOM 3324 O O . VAL A 1 415 ? -5.344 -8.231 1.259 1.00 96.31 415 VAL A O 1
ATOM 3327 N N . VAL A 1 416 ? -4.593 -6.378 0.233 1.00 93.56 416 VAL A N 1
ATOM 3328 C CA . VAL A 1 416 ? -4.223 -7.058 -1.014 1.00 93.56 416 VAL A CA 1
ATOM 3329 C C . VAL A 1 416 ? -3.170 -8.132 -0.746 1.00 93.56 416 VAL A C 1
ATOM 3331 O O . VAL A 1 416 ? -3.312 -9.250 -1.236 1.00 93.56 416 VAL A O 1
ATOM 3334 N N . ALA A 1 417 ? -2.161 -7.821 0.068 1.00 91.50 417 ALA A N 1
ATOM 3335 C CA . ALA A 1 417 ? -1.101 -8.755 0.423 1.00 91.50 417 ALA A CA 1
ATOM 3336 C C . ALA A 1 417 ? -1.600 -9.926 1.284 1.00 91.50 417 ALA A C 1
ATOM 3338 O O . ALA A 1 417 ? -1.256 -11.070 1.005 1.00 91.50 417 ALA A O 1
ATOM 3339 N N . LEU A 1 418 ? -2.442 -9.657 2.289 1.00 91.94 418 LEU A N 1
ATOM 3340 C CA . LEU A 1 418 ? -2.983 -10.684 3.190 1.00 91.94 418 LEU A CA 1
ATOM 3341 C C . LEU A 1 418 ? -3.945 -11.649 2.488 1.00 91.94 418 LEU A C 1
ATOM 3343 O O . LEU A 1 418 ? -4.055 -12.808 2.877 1.00 91.94 418 LEU A O 1
ATOM 3347 N N . THR A 1 419 ? -4.660 -11.177 1.465 1.00 91.75 419 THR A N 1
ATOM 3348 C CA . THR A 1 419 ? -5.682 -11.976 0.773 1.00 91.75 419 THR A CA 1
ATOM 3349 C C . THR A 1 419 ? -5.171 -12.648 -0.498 1.00 91.75 419 THR A C 1
ATOM 3351 O O . THR A 1 419 ? -5.637 -13.734 -0.844 1.00 91.75 419 THR A O 1
ATOM 3354 N N . GLY A 1 420 ? -4.251 -12.011 -1.228 1.00 86.50 420 GLY A N 1
ATOM 3355 C CA . GLY A 1 420 ? -3.762 -12.504 -2.518 1.00 86.50 420 GLY A CA 1
ATOM 3356 C C . GLY A 1 420 ? -4.846 -12.598 -3.602 1.00 86.50 420 GLY A C 1
ATOM 3357 O O . GLY A 1 420 ? -4.729 -13.402 -4.528 1.00 86.50 420 GLY A O 1
ATOM 3358 N N . TRP A 1 421 ? -5.944 -11.841 -3.487 1.00 87.44 421 TRP A N 1
ATOM 3359 C CA . TRP A 1 421 ? -7.042 -11.886 -4.463 1.00 87.44 421 TRP A CA 1
ATOM 3360 C C . TRP A 1 421 ? -6.745 -11.051 -5.714 1.00 87.44 421 TRP A C 1
ATOM 3362 O O . TRP A 1 421 ? -5.870 -10.183 -5.724 1.00 87.44 421 TRP A O 1
ATOM 3372 N N . ARG A 1 422 ? -7.501 -11.280 -6.799 1.00 82.12 422 ARG A N 1
ATOM 3373 C CA . ARG A 1 422 ? -7.381 -10.458 -8.015 1.00 82.12 422 ARG A CA 1
ATOM 3374 C C . ARG A 1 422 ? -7.889 -9.045 -7.757 1.00 82.12 422 ARG A C 1
ATOM 3376 O O . ARG A 1 422 ? -8.867 -8.855 -7.042 1.00 82.12 422 ARG A O 1
ATOM 3383 N N . SER A 1 423 ? -7.305 -8.057 -8.436 1.00 84.00 423 SER A N 1
ATOM 3384 C CA . SER A 1 423 ? -7.669 -6.640 -8.277 1.00 84.00 423 SER A CA 1
ATOM 3385 C C . SER A 1 423 ? -9.163 -6.349 -8.489 1.00 84.00 423 SER A C 1
ATOM 3387 O O . SER A 1 423 ? -9.691 -5.426 -7.877 1.00 84.00 423 SER A O 1
ATOM 3389 N N . SER A 1 424 ? -9.860 -7.154 -9.298 1.00 82.44 424 SER A N 1
ATOM 3390 C CA . SER A 1 424 ? -11.306 -7.082 -9.557 1.00 82.44 424 SER A CA 1
ATOM 3391 C C . SER A 1 424 ? -12.189 -7.621 -8.419 1.00 82.44 424 SER A C 1
ATOM 3393 O O . SER A 1 424 ? -13.388 -7.379 -8.405 1.00 82.44 424 SER A O 1
ATOM 3395 N N . GLU A 1 425 ? -11.634 -8.400 -7.486 1.00 88.56 425 GLU A N 1
ATOM 3396 C CA . GLU A 1 425 ? -12.386 -9.034 -6.386 1.00 88.56 425 GLU A CA 1
ATOM 3397 C C . GLU A 1 425 ? -12.632 -8.063 -5.216 1.00 88.56 425 GLU A C 1
ATOM 3399 O O . GLU A 1 425 ? -13.508 -8.295 -4.395 1.00 88.56 425 GLU A O 1
ATOM 3404 N N . PHE A 1 426 ? -11.919 -6.938 -5.160 1.00 93.25 426 PHE A N 1
ATOM 3405 C CA . PHE A 1 426 ? -11.919 -5.988 -4.038 1.00 93.25 426 PHE A CA 1
ATOM 3406 C C . PHE A 1 426 ? -13.048 -4.949 -4.061 1.00 93.25 426 PHE A C 1
ATOM 3408 O O . PHE A 1 426 ? -13.030 -3.977 -3.307 1.00 93.25 426 PHE A O 1
ATOM 3415 N N . GLY A 1 427 ? -14.025 -5.124 -4.948 1.00 93.31 427 GLY A N 1
ATOM 3416 C CA . GLY A 1 427 ? -15.192 -4.255 -5.045 1.00 93.31 427 GLY A CA 1
ATOM 3417 C C . GLY A 1 427 ? -16.234 -4.458 -3.952 1.00 93.31 427 GLY A C 1
ATOM 3418 O O . GLY A 1 427 ? -17.221 -3.740 -3.958 1.00 93.31 427 GLY A O 1
ATOM 3419 N N . PHE A 1 428 ? -16.068 -5.426 -3.053 1.00 94.88 428 PHE A N 1
ATOM 3420 C CA . PHE A 1 428 ? -17.124 -5.813 -2.122 1.00 94.88 428 PHE A CA 1
ATOM 3421 C C . PHE A 1 428 ? -17.492 -4.703 -1.116 1.00 94.88 428 PHE A C 1
ATOM 3423 O O . PHE A 1 428 ? -16.626 -3.944 -0.666 1.00 94.88 428 PHE A O 1
ATOM 3430 N N . PRO A 1 429 ? -18.781 -4.595 -0.751 1.00 96.00 429 PRO A N 1
ATOM 3431 C CA . PRO A 1 429 ? -19.237 -3.749 0.340 1.00 96.00 429 PRO A CA 1
ATOM 3432 C C . PRO A 1 429 ? -19.113 -4.451 1.699 1.00 96.00 429 PRO A C 1
ATOM 3434 O O . PRO A 1 429 ? -18.998 -5.676 1.772 1.00 96.00 429 PRO A O 1
ATOM 3437 N N . TRP A 1 430 ? -19.203 -3.686 2.790 1.00 95.69 430 TRP A N 1
ATOM 3438 C CA . TRP A 1 430 ? -19.115 -4.227 4.155 1.00 95.69 430 TRP A CA 1
ATOM 3439 C C . TRP A 1 430 ? -20.159 -5.314 4.440 1.00 95.69 430 TRP A C 1
ATOM 3441 O O . TRP A 1 430 ? -19.827 -6.346 5.011 1.00 95.69 430 TRP A O 1
ATOM 3451 N N . ASN A 1 431 ? -21.397 -5.144 3.960 1.00 95.69 431 ASN A N 1
ATOM 3452 C CA . ASN A 1 431 ? -22.474 -6.130 4.137 1.00 95.69 431 ASN A CA 1
ATOM 3453 C C . ASN A 1 431 ? -22.200 -7.492 3.466 1.00 95.69 431 ASN A C 1
ATOM 3455 O O . ASN A 1 431 ? -22.962 -8.433 3.664 1.00 95.69 431 ASN A O 1
ATOM 3459 N N . SER A 1 432 ? -21.152 -7.608 2.642 1.00 96.38 432 SER A N 1
ATOM 3460 C CA . SER A 1 432 ? -20.725 -8.897 2.077 1.00 96.38 432 SER A CA 1
ATOM 3461 C C . SER A 1 432 ? -19.825 -9.698 3.020 1.00 96.38 432 SER A C 1
ATOM 3463 O O . SER A 1 432 ? -19.563 -10.865 2.741 1.00 96.38 432 SER A O 1
ATOM 3465 N N . ILE A 1 433 ? -19.352 -9.100 4.119 1.00 96.50 433 ILE A N 1
ATOM 3466 C CA . ILE A 1 433 ? -18.582 -9.793 5.151 1.00 96.50 433 ILE A CA 1
ATOM 3467 C C . ILE A 1 433 ? -19.556 -10.470 6.116 1.00 96.50 433 ILE A C 1
ATOM 3469 O O . ILE A 1 433 ? -20.352 -9.817 6.786 1.00 96.50 433 ILE A O 1
ATOM 3473 N N . GLN A 1 434 ? -19.483 -11.792 6.183 1.00 95.31 434 GLN A N 1
ATOM 3474 C CA . GLN A 1 434 ? -20.276 -12.640 7.060 1.00 95.31 434 GLN A CA 1
ATOM 3475 C C . GLN A 1 434 ? -19.422 -13.098 8.239 1.00 95.31 434 GLN A C 1
ATOM 3477 O O . GLN A 1 434 ? -18.294 -13.558 8.056 1.00 95.31 434 GLN A O 1
ATOM 3482 N N . GLN A 1 435 ? -19.985 -13.001 9.442 1.00 93.69 435 GLN A N 1
ATOM 3483 C CA . GLN A 1 435 ? -19.424 -13.553 10.672 1.00 93.69 435 GLN A CA 1
ATOM 3484 C C . GLN A 1 435 ? -20.208 -14.812 11.047 1.00 93.69 435 GLN A C 1
ATOM 3486 O O . GLN A 1 435 ? -21.439 -14.810 11.063 1.00 93.69 435 GLN A O 1
ATOM 3491 N N . SER A 1 436 ? -19.498 -15.893 11.356 1.00 93.81 436 SER A N 1
ATOM 3492 C CA . SER A 1 436 ? -20.086 -17.154 11.816 1.00 93.81 436 SER A CA 1
ATOM 3493 C C . SER A 1 436 ? -19.294 -17.725 12.991 1.00 93.81 436 SER A C 1
ATOM 3495 O O . SER A 1 436 ? -18.138 -17.367 13.195 1.00 93.81 436 SER A O 1
ATOM 3497 N N . SER A 1 437 ? -19.906 -18.597 13.794 1.00 92.50 437 SER A N 1
ATOM 3498 C CA . SER A 1 437 ? -19.208 -19.277 14.894 1.00 92.50 437 SER A CA 1
ATOM 3499 C C . SER A 1 437 ? -18.143 -20.239 14.358 1.00 92.50 437 SER A C 1
ATOM 3501 O O . SER A 1 437 ? -18.411 -21.016 13.434 1.00 92.50 437 SER A O 1
ATOM 3503 N N . ASN A 1 438 ? -16.944 -20.195 14.944 1.00 94.00 438 ASN A N 1
ATOM 3504 C CA . ASN A 1 438 ? -15.858 -21.094 14.585 1.00 94.00 438 ASN A CA 1
ATOM 3505 C C . ASN A 1 438 ? -16.093 -22.495 15.169 1.00 94.00 438 ASN A C 1
ATOM 3507 O O . ASN A 1 438 ? -16.166 -22.682 16.383 1.00 94.00 438 ASN A O 1
ATOM 3511 N N . LYS A 1 439 ? -16.200 -23.490 14.285 1.00 91.94 439 LYS A N 1
ATOM 3512 C CA . LYS A 1 439 ? -16.405 -24.900 14.651 1.00 91.94 439 LYS A CA 1
ATOM 3513 C C . LYS A 1 439 ? -15.118 -25.725 14.617 1.00 91.94 439 LYS A C 1
ATOM 3515 O O . LYS A 1 439 ? -15.166 -26.912 14.941 1.00 91.94 439 LYS A O 1
ATOM 3520 N N . ASP A 1 440 ? -14.000 -25.132 14.205 1.00 90.12 440 ASP A N 1
ATOM 3521 C CA . ASP A 1 440 ? -12.706 -25.805 14.196 1.00 90.12 440 ASP A CA 1
ATOM 3522 C C . ASP A 1 440 ? -12.159 -25.903 15.624 1.00 90.12 440 ASP A C 1
ATOM 3524 O O . ASP A 1 440 ? -11.947 -24.906 16.304 1.00 90.12 440 ASP A O 1
ATOM 3528 N N . LYS A 1 441 ? -11.943 -27.131 16.096 1.00 89.50 441 LYS A N 1
ATOM 3529 C CA . LYS A 1 441 ? -11.525 -27.399 17.476 1.00 89.50 441 LYS A CA 1
ATOM 3530 C C . LYS A 1 441 ? -10.091 -26.961 17.777 1.00 89.50 441 LYS A C 1
ATOM 3532 O O . LYS A 1 441 ? -9.724 -26.951 18.947 1.00 89.50 441 LYS A O 1
ATOM 3537 N N . LEU A 1 442 ? -9.278 -26.689 16.756 1.00 88.50 442 LEU A N 1
ATOM 3538 C CA . LEU A 1 442 ? -7.879 -26.310 16.945 1.00 88.50 442 LEU A CA 1
ATOM 3539 C C . LEU A 1 442 ? -7.729 -24.837 17.324 1.00 88.50 442 LEU A C 1
ATOM 3541 O O . LEU A 1 442 ? -6.873 -24.513 18.140 1.00 88.50 442 LEU A O 1
ATOM 3545 N N . ASP A 1 443 ? -8.555 -23.961 16.753 1.00 91.12 443 ASP A N 1
ATOM 3546 C CA . ASP A 1 443 ? -8.406 -22.511 16.896 1.00 91.12 443 ASP A CA 1
ATOM 3547 C C . ASP A 1 443 ? -9.682 -21.783 17.352 1.00 91.12 443 ASP A C 1
ATOM 3549 O O . ASP A 1 443 ? -9.637 -20.571 17.557 1.00 91.12 443 ASP A O 1
ATOM 3553 N N . ASN A 1 444 ? -10.801 -22.482 17.589 1.00 92.19 444 ASN A N 1
ATOM 3554 C CA . ASN A 1 444 ? -12.043 -21.863 18.079 1.00 92.19 444 ASN A CA 1
ATOM 3555 C C . ASN A 1 444 ? -11.902 -21.138 19.420 1.00 92.19 444 ASN A C 1
ATOM 3557 O O . ASN A 1 444 ? -12.670 -20.217 19.690 1.00 92.19 444 ASN A O 1
ATOM 3561 N N . TYR A 1 445 ? -10.950 -21.538 20.264 1.00 93.94 445 TYR A N 1
ATOM 3562 C CA . TYR A 1 445 ? -10.701 -20.851 21.524 1.00 93.94 445 TYR A CA 1
ATOM 3563 C C . TYR A 1 445 ? -10.119 -19.451 21.289 1.00 93.94 445 TYR A C 1
ATOM 3565 O O . TYR A 1 445 ? -10.670 -18.470 21.790 1.00 93.94 445 TYR A O 1
ATOM 3573 N N . ALA A 1 446 ? -9.041 -19.355 20.505 1.00 93.75 446 ALA A N 1
ATOM 3574 C CA . ALA A 1 446 ? -8.389 -18.087 20.177 1.00 93.75 446 ALA A CA 1
ATOM 3575 C C . ALA A 1 446 ? -9.261 -17.221 19.252 1.00 93.75 446 ALA A C 1
ATOM 3577 O O . ALA A 1 446 ? -9.362 -16.010 19.424 1.00 93.75 446 ALA A O 1
ATOM 3578 N N . PHE A 1 447 ? -9.949 -17.852 18.299 1.00 94.75 447 PHE A N 1
ATOM 3579 C CA . PHE A 1 447 ? -10.794 -17.196 17.309 1.00 94.75 447 PHE A CA 1
ATOM 3580 C C . PHE A 1 447 ? -12.207 -17.793 17.349 1.00 94.75 447 PHE A C 1
ATOM 3582 O O . PHE A 1 447 ? -12.513 -18.702 16.572 1.00 94.75 447 PHE A O 1
ATOM 3589 N N . PRO A 1 448 ? -13.109 -17.286 18.213 1.00 94.19 448 PRO A N 1
ATOM 3590 C CA . PRO A 1 448 ? -14.475 -17.811 18.340 1.00 94.19 448 PRO A CA 1
ATOM 3591 C C . PRO A 1 448 ? -15.343 -17.567 17.095 1.00 94.19 448 PRO A C 1
ATOM 3593 O O . PRO A 1 448 ? -16.413 -18.166 16.938 1.00 94.19 448 PRO A O 1
ATOM 3596 N N . HIS A 1 449 ? -14.882 -16.710 16.182 1.00 94.06 449 HIS A N 1
ATOM 3597 C CA . HIS A 1 449 ? -15.583 -16.344 14.961 1.00 94.06 449 HIS A CA 1
ATOM 3598 C C . HIS A 1 449 ? -14.738 -16.600 13.710 1.00 94.06 449 HIS A C 1
ATOM 3600 O O . HIS A 1 449 ? -13.528 -16.382 13.700 1.00 94.06 449 HIS A O 1
ATOM 3606 N N . ARG A 1 450 ? -15.408 -17.017 12.633 1.00 94.56 450 ARG A N 1
ATOM 3607 C CA . ARG A 1 450 ? -14.884 -17.105 11.266 1.00 94.56 450 ARG A CA 1
ATOM 3608 C C . ARG A 1 450 ? -15.497 -15.997 10.424 1.00 94.56 450 ARG A C 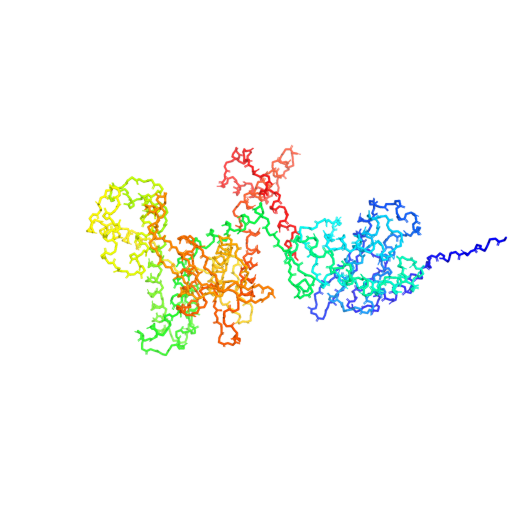1
ATOM 3610 O O . ARG A 1 450 ? -16.700 -15.737 10.528 1.00 94.56 450 ARG A O 1
ATOM 3617 N N . TYR A 1 451 ? -14.684 -15.402 9.559 1.00 95.75 451 TYR A N 1
ATOM 3618 C CA . TYR A 1 451 ? -15.090 -14.297 8.702 1.00 95.75 451 TYR A CA 1
ATOM 3619 C C . TYR A 1 451 ? -14.948 -14.679 7.237 1.00 95.75 451 TYR A C 1
ATOM 3621 O O . TYR A 1 451 ? -13.920 -15.203 6.807 1.00 95.75 451 TYR A O 1
ATOM 3629 N N . GLN A 1 452 ? -15.995 -14.427 6.460 1.00 96.69 452 GLN A N 1
ATOM 3630 C CA . GLN A 1 452 ? -16.034 -14.788 5.050 1.00 96.69 452 GLN A CA 1
ATOM 3631 C C . GLN A 1 452 ? -16.622 -13.655 4.220 1.00 96.69 452 GLN A C 1
ATOM 3633 O O . GLN A 1 452 ? -17.622 -13.057 4.595 1.00 96.69 452 GLN A O 1
ATOM 3638 N N . VAL A 1 453 ? -16.018 -13.371 3.073 1.00 96.75 453 VAL A N 1
ATOM 3639 C CA . VAL A 1 453 ? -16.522 -12.406 2.100 1.00 96.75 453 VAL A CA 1
ATOM 3640 C C . VAL A 1 453 ? -17.285 -13.157 1.021 1.00 96.75 453 VAL A C 1
ATOM 3642 O O . VAL A 1 453 ? -16.707 -13.951 0.277 1.00 96.75 453 VAL A O 1
ATOM 3645 N N . ASP A 1 454 ? -18.585 -12.907 0.933 1.00 95.44 454 ASP A N 1
ATOM 3646 C CA . ASP A 1 454 ? -19.459 -13.452 -0.102 1.00 95.44 454 ASP A CA 1
ATOM 3647 C C . ASP A 1 454 ? -19.541 -12.479 -1.284 1.00 95.44 454 ASP A C 1
ATOM 3649 O O . ASP A 1 454 ? -20.347 -11.545 -1.290 1.00 95.44 454 ASP A O 1
ATOM 3653 N N . TRP A 1 455 ? -18.670 -12.663 -2.281 1.00 93.56 455 TRP A N 1
ATOM 3654 C CA . TRP A 1 455 ? -18.539 -11.713 -3.387 1.00 93.56 455 TRP A CA 1
ATOM 3655 C C . TRP A 1 455 ? -18.218 -12.362 -4.736 1.00 93.56 455 TRP A C 1
ATOM 3657 O O . TRP A 1 455 ? -18.025 -13.568 -4.861 1.00 93.56 455 TRP A O 1
ATOM 3667 N N . TYR A 1 456 ? -18.204 -11.558 -5.798 1.00 85.56 456 TYR A N 1
ATOM 3668 C CA . TYR A 1 456 ? -17.937 -12.018 -7.153 1.00 85.56 456 TYR A CA 1
ATOM 3669 C C . TYR A 1 456 ? -16.441 -12.118 -7.458 1.00 85.56 456 TYR A C 1
ATOM 3671 O O . TYR A 1 456 ? -15.676 -11.172 -7.282 1.00 85.56 456 TYR A O 1
ATOM 3679 N N . VAL A 1 457 ? -16.065 -13.252 -8.043 1.00 75.31 457 VAL A N 1
ATOM 3680 C CA . VAL A 1 457 ? -14.779 -13.500 -8.691 1.00 75.31 457 VAL A CA 1
ATOM 3681 C C . VAL A 1 457 ? -14.950 -13.341 -10.193 1.00 75.31 457 VAL A C 1
ATOM 3683 O O . VAL A 1 457 ? -15.778 -14.004 -10.825 1.00 75.31 457 VAL A O 1
ATOM 3686 N N . PHE A 1 458 ? -14.151 -12.461 -10.782 1.00 67.44 458 PHE A N 1
ATOM 3687 C CA . PHE A 1 458 ? -14.218 -12.126 -12.199 1.00 67.44 458 PHE A CA 1
ATOM 3688 C C . PHE A 1 458 ? -13.210 -12.996 -12.956 1.00 67.44 458 PHE A C 1
ATOM 3690 O O . PHE A 1 458 ? -12.001 -12.785 -12.869 1.00 67.44 458 PHE A O 1
ATOM 3697 N N . LYS A 1 459 ? -13.701 -14.012 -13.675 1.00 63.16 459 LYS A N 1
ATOM 3698 C CA . LYS A 1 459 ? -12.889 -14.872 -14.550 1.00 63.16 459 LYS A CA 1
ATOM 3699 C C . LYS A 1 459 ? -13.149 -14.518 -16.015 1.00 63.16 459 LYS A C 1
ATOM 3701 O O . LYS A 1 459 ? -14.164 -13.915 -16.356 1.00 63.16 459 LYS A O 1
ATOM 3706 N N . THR A 1 460 ? -12.254 -14.944 -16.904 1.00 46.62 460 THR A N 1
ATOM 3707 C CA . THR A 1 460 ? -12.331 -14.709 -18.361 1.00 46.62 460 THR A CA 1
ATOM 3708 C C . THR A 1 460 ? -13.652 -15.152 -19.008 1.00 46.62 460 THR A C 1
ATOM 3710 O O . THR A 1 460 ? -14.021 -14.593 -20.037 1.00 46.62 460 THR A O 1
ATOM 3713 N N . ASN A 1 461 ? -14.393 -16.079 -18.386 1.00 45.81 461 ASN A N 1
ATOM 3714 C CA . ASN A 1 461 ? -15.667 -16.614 -18.886 1.00 45.81 461 ASN A CA 1
ATOM 3715 C C . ASN A 1 461 ? -16.919 -16.113 -18.128 1.00 45.81 461 ASN A C 1
ATOM 3717 O O . ASN A 1 461 ? -18.010 -16.617 -18.382 1.00 45.81 461 ASN A O 1
ATOM 3721 N N . GLY A 1 462 ? -16.800 -15.159 -17.192 1.00 61.12 462 GLY A N 1
ATOM 3722 C CA . GLY A 1 462 ? -17.944 -14.616 -16.443 1.00 61.12 462 GLY A CA 1
ATOM 3723 C C . GLY A 1 462 ? -17.645 -14.254 -14.984 1.00 61.12 462 GLY A C 1
ATOM 3724 O O . GLY A 1 462 ? -16.512 -14.360 -14.512 1.00 61.12 462 GLY A O 1
ATOM 3725 N N . ARG A 1 463 ? -18.683 -13.816 -14.260 1.00 73.69 463 ARG A N 1
ATOM 3726 C CA . ARG A 1 463 ? -18.628 -13.513 -12.819 1.00 73.69 463 ARG A CA 1
ATOM 3727 C C . ARG A 1 463 ? -19.175 -14.707 -12.037 1.00 73.69 463 ARG A C 1
ATOM 3729 O O . ARG A 1 463 ? -20.286 -15.147 -12.315 1.00 73.69 463 ARG A O 1
ATOM 3736 N N . ILE A 1 464 ? -18.414 -15.219 -11.074 1.00 80.69 464 ILE A N 1
ATOM 3737 C CA . ILE A 1 464 ? -18.820 -16.340 -10.215 1.00 80.69 464 ILE A CA 1
ATOM 3738 C C . ILE A 1 464 ? -18.863 -15.834 -8.780 1.00 80.69 464 ILE A C 1
ATOM 3740 O O . ILE A 1 464 ? -17.856 -15.345 -8.282 1.00 80.69 464 ILE A O 1
ATOM 3744 N N . ARG A 1 465 ? -20.008 -15.948 -8.106 1.00 88.19 465 ARG A N 1
ATOM 3745 C CA . ARG A 1 465 ? -20.104 -15.640 -6.675 1.00 88.19 465 ARG A CA 1
ATOM 3746 C C . ARG A 1 465 ? -19.351 -16.712 -5.886 1.00 88.19 465 ARG A C 1
ATOM 3748 O O . ARG A 1 465 ? -19.524 -17.899 -6.146 1.00 88.19 465 ARG A O 1
ATOM 3755 N N . THR A 1 466 ? -18.442 -16.310 -5.011 1.00 87.19 466 THR A N 1
ATOM 3756 C CA . THR A 1 466 ? -17.560 -17.196 -4.248 1.00 87.19 466 THR A CA 1
ATOM 3757 C C . THR A 1 466 ? -17.430 -16.662 -2.833 1.00 87.19 466 THR A C 1
ATOM 3759 O O . THR A 1 466 ? -17.280 -15.463 -2.621 1.00 87.19 466 THR A O 1
ATOM 3762 N N . LEU A 1 467 ? -17.449 -17.584 -1.880 1.00 92.25 467 LEU A N 1
ATOM 3763 C CA . LEU A 1 467 ? -17.216 -17.300 -0.478 1.00 92.25 467 LEU A CA 1
ATOM 3764 C C . LEU A 1 467 ? -15.713 -17.420 -0.201 1.00 92.25 467 LEU A C 1
ATOM 3766 O O . LEU A 1 467 ? -15.122 -18.474 -0.446 1.00 92.25 467 LEU A O 1
ATOM 3770 N N . ARG A 1 468 ? -15.080 -16.336 0.246 1.00 92.31 468 ARG A N 1
ATOM 3771 C CA . ARG A 1 468 ? -13.645 -16.290 0.555 1.00 92.31 468 ARG A CA 1
ATOM 3772 C C . ARG A 1 468 ? -13.439 -16.083 2.044 1.00 92.31 468 ARG A C 1
ATOM 3774 O O . ARG A 1 468 ? -13.930 -15.107 2.592 1.00 92.31 468 ARG A O 1
ATOM 3781 N N . GLU A 1 469 ? -12.692 -16.964 2.689 1.00 93.94 469 GLU A N 1
ATOM 3782 C CA . GLU A 1 469 ? -12.315 -16.766 4.086 1.00 93.94 469 GLU A CA 1
ATOM 3783 C C . GLU A 1 469 ? -11.265 -15.659 4.229 1.00 93.94 469 GLU A C 1
ATOM 3785 O O . GLU A 1 469 ? -10.374 -15.524 3.386 1.00 93.94 469 GLU A O 1
ATOM 3790 N N . ILE A 1 470 ? -11.396 -14.862 5.289 1.00 96.31 470 ILE A N 1
ATOM 3791 C CA . ILE A 1 470 ? -10.436 -13.835 5.693 1.00 96.31 470 ILE A CA 1
ATOM 3792 C C . ILE A 1 470 ? -10.172 -13.929 7.196 1.00 96.31 470 ILE A C 1
ATOM 3794 O O . ILE A 1 470 ? -11.021 -14.367 7.971 1.00 96.31 470 ILE A O 1
ATOM 3798 N N . THR A 1 471 ? -8.986 -13.499 7.615 1.00 94.62 471 THR A N 1
ATOM 3799 C CA . THR A 1 471 ? -8.605 -13.482 9.030 1.00 94.62 471 THR A CA 1
ATOM 3800 C C . THR A 1 471 ? -9.289 -12.340 9.780 1.00 94.62 471 THR A C 1
ATOM 3802 O O . THR A 1 471 ? -9.677 -11.330 9.187 1.00 94.62 471 THR A O 1
ATOM 3805 N N . PHE A 1 472 ? -9.353 -12.448 11.110 1.00 93.69 472 PHE A N 1
ATOM 3806 C CA . PHE A 1 472 ? -9.799 -11.355 11.977 1.00 93.69 472 PHE A CA 1
ATOM 3807 C C . PHE A 1 472 ? -9.010 -10.055 11.728 1.00 93.69 472 PHE A C 1
ATOM 3809 O O . PHE A 1 472 ? -9.607 -8.995 11.560 1.00 93.69 472 PHE A O 1
ATOM 3816 N N . SER A 1 473 ? -7.678 -10.139 11.614 1.00 92.94 473 SER A N 1
ATOM 3817 C CA . SER A 1 473 ? -6.821 -8.979 11.315 1.00 92.94 473 SER A CA 1
ATOM 3818 C C . SER A 1 473 ? -7.163 -8.312 9.981 1.00 92.94 473 SER A C 1
ATOM 3820 O O . SER A 1 473 ? -7.104 -7.092 9.854 1.00 92.94 473 SER A O 1
ATOM 3822 N N . THR A 1 474 ? -7.579 -9.096 8.985 1.00 96.31 474 THR A N 1
ATOM 3823 C CA . THR A 1 474 ? -8.034 -8.551 7.705 1.00 96.31 474 THR A CA 1
ATOM 3824 C C . THR A 1 474 ? -9.352 -7.796 7.883 1.00 96.31 474 THR A C 1
ATOM 3826 O O . THR A 1 474 ? -9.504 -6.705 7.341 1.00 96.31 474 THR A O 1
ATOM 3829 N N . VAL A 1 475 ? -10.293 -8.318 8.678 1.00 95.75 475 VAL A N 1
ATOM 3830 C CA . VAL A 1 475 ? -11.580 -7.651 8.957 1.00 95.75 475 VAL A CA 1
ATOM 3831 C C . VAL A 1 475 ? -11.390 -6.319 9.676 1.00 95.75 475 VAL A C 1
ATOM 3833 O O . VAL A 1 475 ? -11.986 -5.325 9.260 1.00 95.75 475 VAL A O 1
ATOM 3836 N N . THR A 1 476 ? -10.554 -6.269 10.715 1.00 94.31 476 THR A N 1
ATOM 3837 C CA . THR A 1 476 ? -10.291 -5.019 11.450 1.00 94.31 476 THR A CA 1
ATOM 3838 C C . THR A 1 476 ? -9.648 -3.968 10.547 1.00 94.31 476 THR A C 1
ATOM 3840 O O . THR A 1 476 ? -10.009 -2.790 10.597 1.00 94.31 476 THR A O 1
ATOM 3843 N N . LEU A 1 477 ? -8.748 -4.391 9.657 1.00 96.12 477 LEU A N 1
ATOM 3844 C CA . LEU A 1 477 ? -8.114 -3.507 8.689 1.00 96.12 477 LEU A CA 1
ATOM 3845 C C . LEU A 1 477 ? -9.125 -2.979 7.656 1.00 96.12 477 LEU A C 1
ATOM 3847 O O . LEU A 1 477 ? -9.150 -1.778 7.378 1.00 96.12 477 LEU A O 1
ATOM 3851 N N . ILE A 1 478 ? -10.007 -3.841 7.136 1.00 97.38 478 ILE A N 1
ATOM 3852 C CA . ILE A 1 478 ? -11.096 -3.444 6.230 1.00 97.38 478 ILE A CA 1
ATOM 3853 C C . ILE A 1 478 ? -12.038 -2.439 6.906 1.00 97.38 478 ILE A C 1
ATOM 3855 O O . ILE A 1 478 ? -12.436 -1.461 6.271 1.00 97.38 478 ILE A O 1
ATOM 3859 N N . ASP A 1 479 ? -12.383 -2.649 8.177 1.00 95.50 479 ASP A N 1
ATOM 3860 C CA . ASP A 1 479 ? -13.259 -1.741 8.919 1.00 95.50 479 ASP A CA 1
ATOM 3861 C C . ASP A 1 479 ? -12.642 -0.343 9.058 1.00 95.50 479 ASP A C 1
ATOM 3863 O O . ASP A 1 479 ? -13.271 0.668 8.730 1.00 95.50 479 ASP A O 1
ATOM 3867 N N . ARG A 1 480 ? -11.368 -0.267 9.458 1.00 96.00 480 ARG A N 1
ATOM 3868 C CA . ARG A 1 480 ? -10.630 1.004 9.525 1.00 96.00 480 ARG A CA 1
ATOM 3869 C C . ARG A 1 480 ? -10.575 1.685 8.150 1.00 96.00 480 ARG A C 1
ATOM 3871 O O . ARG A 1 480 ? -10.808 2.890 8.047 1.00 96.00 480 ARG A O 1
ATOM 3878 N N . LEU A 1 481 ? -10.336 0.931 7.074 1.00 97.56 481 LEU A N 1
ATOM 3879 C CA . LEU A 1 481 ? -10.348 1.462 5.704 1.00 97.56 481 LEU A CA 1
ATOM 3880 C C . LEU A 1 481 ? -11.722 1.991 5.282 1.00 97.56 481 LEU A C 1
ATOM 3882 O O . LEU A 1 481 ? -11.796 3.059 4.670 1.00 97.56 481 LEU A O 1
ATOM 3886 N N . ARG A 1 482 ? -12.813 1.302 5.634 1.00 96.19 482 ARG A N 1
ATOM 3887 C CA . ARG A 1 482 ? -14.187 1.764 5.376 1.00 96.19 482 ARG A CA 1
ATOM 3888 C C . ARG A 1 482 ? -14.413 3.146 5.986 1.00 96.19 482 ARG A C 1
ATOM 3890 O O . ARG A 1 482 ? -14.896 4.050 5.300 1.00 96.19 482 ARG A O 1
ATOM 3897 N N . HIS A 1 483 ? -14.006 3.326 7.241 1.00 95.19 483 HIS A N 1
ATOM 3898 C CA . HIS A 1 483 ? -14.115 4.601 7.948 1.00 95.19 483 HIS A CA 1
ATOM 3899 C C . HIS A 1 483 ? -13.222 5.693 7.33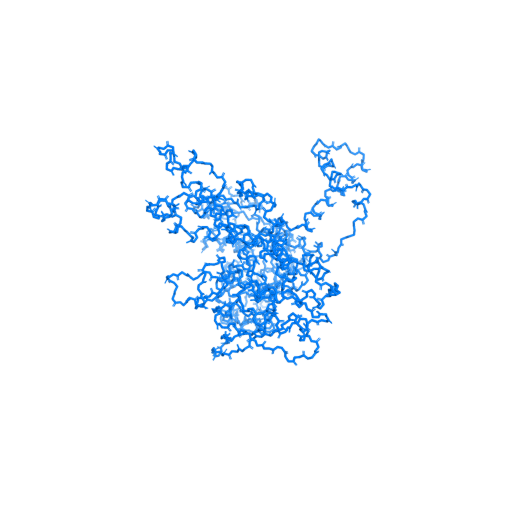6 1.00 95.19 483 HIS A C 1
ATOM 3901 O O . HIS A 1 483 ? -13.687 6.815 7.126 1.00 95.19 483 HIS A O 1
ATOM 3907 N N . LEU A 1 484 ? -11.982 5.371 6.947 1.00 96.69 484 LEU A N 1
ATOM 3908 C CA . LEU A 1 484 ? -11.103 6.302 6.223 1.00 96.69 484 LEU A CA 1
ATOM 3909 C C . LEU A 1 484 ? -11.705 6.744 4.880 1.00 96.69 484 LEU A C 1
ATOM 3911 O O . LEU A 1 484 ? -11.649 7.920 4.508 1.00 96.69 484 LEU A O 1
ATOM 3915 N N . ASN A 1 485 ? -12.350 5.830 4.159 1.00 94.38 485 ASN A N 1
ATOM 3916 C CA . ASN A 1 485 ? -13.047 6.150 2.917 1.00 94.38 485 ASN A CA 1
ATOM 3917 C C . ASN A 1 485 ? -14.335 6.957 3.160 1.00 94.38 485 ASN A C 1
ATOM 3919 O O . ASN A 1 485 ? -14.735 7.758 2.305 1.00 94.38 485 ASN A O 1
ATOM 3923 N N . GLY A 1 486 ? -14.930 6.847 4.350 1.00 92.00 486 GLY A N 1
ATOM 3924 C CA . GLY A 1 486 ? -16.259 7.376 4.657 1.00 92.00 486 GLY A CA 1
ATOM 3925 C C . GLY A 1 486 ? -17.353 6.632 3.887 1.00 92.00 486 GLY A C 1
ATOM 3926 O O . GLY A 1 486 ? -18.316 7.262 3.454 1.00 92.00 486 GLY A O 1
ATOM 3927 N N . SER A 1 487 ? -17.148 5.335 3.641 1.00 92.62 487 SER A N 1
ATOM 3928 C CA . SER A 1 487 ? -18.071 4.476 2.893 1.00 92.62 487 SER A CA 1
ATOM 3929 C C . SER A 1 487 ? -19.191 3.955 3.797 1.00 92.62 487 SER A C 1
ATOM 3931 O O . SER A 1 487 ? -18.932 3.573 4.938 1.00 92.62 487 SER A O 1
ATOM 3933 N N . SER A 1 488 ? -20.423 3.890 3.281 1.00 91.94 488 SER A N 1
ATOM 3934 C CA . SER A 1 488 ? -21.524 3.178 3.951 1.00 91.94 488 SER A CA 1
ATOM 3935 C C . SER A 1 488 ? -21.372 1.655 3.838 1.00 91.94 488 SER A C 1
ATOM 3937 O O . SER A 1 488 ? -20.470 1.149 3.166 1.00 91.94 488 SER A O 1
ATOM 3939 N N . ASN A 1 489 ? -22.282 0.905 4.464 1.00 93.00 489 ASN A N 1
ATOM 3940 C CA . ASN A 1 489 ? -22.229 -0.557 4.485 1.00 93.00 489 ASN A CA 1
ATOM 3941 C C . ASN A 1 489 ? -22.491 -1.220 3.123 1.00 93.00 489 ASN A C 1
ATOM 3943 O O . ASN A 1 489 ? -22.120 -2.375 2.919 1.00 93.00 489 ASN A O 1
ATOM 3947 N N . GLU A 1 490 ? -23.119 -0.494 2.202 1.00 94.06 490 GLU A N 1
ATOM 3948 C CA . GLU A 1 490 ? -23.498 -0.914 0.849 1.00 94.06 490 GLU A CA 1
ATOM 3949 C C . GLU A 1 490 ? -22.503 -0.425 -0.212 1.00 94.06 490 GLU A C 1
ATOM 3951 O O . GLU A 1 490 ? -22.600 -0.796 -1.382 1.00 94.06 490 GLU A O 1
ATOM 3956 N N . GLN A 1 491 ? -21.552 0.421 0.183 1.00 94.00 491 GLN A N 1
ATOM 3957 C CA . GLN A 1 491 ? -20.513 0.958 -0.686 1.00 94.00 491 GLN A CA 1
ATOM 3958 C C . GLN A 1 491 ? -19.227 0.130 -0.574 1.00 94.00 491 GLN A C 1
ATOM 3960 O O . GLN A 1 491 ? -19.001 -0.501 0.460 1.00 94.00 491 GLN A O 1
ATOM 3965 N N . PRO A 1 492 ? -18.352 0.157 -1.599 1.00 94.81 492 PRO A N 1
ATOM 3966 C CA . PRO A 1 492 ? -17.042 -0.478 -1.515 1.00 94.81 492 PRO A CA 1
ATOM 3967 C C . PRO A 1 492 ? -16.275 -0.016 -0.270 1.00 94.81 492 PRO A C 1
ATOM 3969 O O . PRO A 1 492 ? -16.154 1.186 -0.006 1.00 94.81 492 PRO A O 1
ATOM 3972 N N . CYS A 1 493 ? -15.746 -0.967 0.498 1.00 95.50 493 CYS A N 1
ATOM 3973 C CA . CYS A 1 493 ? -15.075 -0.667 1.765 1.00 95.50 493 CYS A CA 1
ATOM 3974 C C . CYS A 1 493 ? -13.615 -0.220 1.584 1.00 95.50 493 CYS A C 1
ATOM 3976 O O . CYS A 1 493 ? -13.116 0.584 2.369 1.00 95.50 493 CYS A O 1
ATOM 3978 N N . LEU A 1 494 ? -12.930 -0.701 0.540 1.00 96.06 494 LEU A N 1
ATOM 3979 C CA . LEU A 1 494 ? -11.483 -0.500 0.364 1.00 96.06 494 LEU A CA 1
ATOM 3980 C C . LEU A 1 494 ? -11.108 0.789 -0.361 1.00 96.06 494 LEU A C 1
ATOM 3982 O O . LEU A 1 494 ? -9.976 1.252 -0.257 1.00 96.06 494 LEU A O 1
ATOM 3986 N N . TYR A 1 495 ? -12.041 1.396 -1.083 1.00 94.00 495 TYR A N 1
ATOM 3987 C CA . TYR A 1 495 ? -11.792 2.641 -1.793 1.00 94.00 495 TYR A CA 1
ATOM 3988 C C . TYR A 1 495 ? -13.050 3.491 -1.853 1.00 94.00 495 TYR A C 1
ATOM 3990 O O . TYR A 1 495 ? -14.177 2.998 -1.873 1.00 94.00 495 TYR A O 1
ATOM 3998 N N . ARG A 1 496 ? -12.846 4.801 -1.953 1.00 89.50 496 ARG A N 1
ATOM 3999 C CA . ARG A 1 496 ? -13.942 5.746 -2.129 1.00 89.50 496 ARG A CA 1
ATOM 4000 C C . ARG A 1 496 ? -14.551 5.621 -3.527 1.00 89.50 496 ARG A C 1
ATOM 4002 O O . ARG A 1 496 ? -13.854 5.763 -4.535 1.00 89.50 496 ARG A O 1
ATOM 4009 N N . SER A 1 497 ? -15.864 5.416 -3.586 1.00 83.06 497 SER A N 1
ATOM 4010 C CA . SER A 1 497 ? -16.629 5.554 -4.825 1.00 83.06 497 SER A CA 1
ATOM 4011 C C . SER A 1 497 ? -17.022 7.018 -5.055 1.00 83.06 497 SER A C 1
ATOM 4013 O O . SER A 1 497 ? -17.435 7.710 -4.122 1.00 83.06 497 SER A O 1
ATOM 4015 N N . THR A 1 498 ? -16.874 7.508 -6.286 1.00 74.94 498 THR A N 1
ATOM 4016 C CA . THR A 1 498 ? -17.358 8.831 -6.708 1.00 74.94 498 THR A CA 1
ATOM 4017 C C . THR A 1 498 ? -18.670 8.671 -7.469 1.00 74.94 498 THR A C 1
ATOM 4019 O O . THR A 1 498 ? -18.856 7.680 -8.172 1.00 74.94 498 THR A O 1
ATOM 4022 N N . ALA A 1 499 ? -19.568 9.654 -7.359 1.00 68.19 499 ALA A N 1
ATOM 4023 C CA . ALA A 1 499 ? -20.887 9.608 -7.999 1.00 68.19 499 ALA A CA 1
ATOM 4024 C C . ALA A 1 499 ? -20.817 9.428 -9.530 1.00 68.19 499 ALA A C 1
ATOM 4026 O O . ALA A 1 499 ? -21.717 8.845 -10.123 1.00 68.19 499 ALA A O 1
ATOM 4027 N N . ASP A 1 500 ? -19.721 9.868 -10.152 1.00 67.38 500 ASP A N 1
ATOM 4028 C CA . ASP A 1 500 ? -19.533 9.837 -11.607 1.00 67.38 500 ASP A CA 1
ATOM 4029 C C . ASP A 1 500 ? -19.065 8.473 -12.150 1.00 67.38 500 ASP A C 1
ATOM 4031 O O . ASP A 1 500 ? -18.925 8.293 -13.363 1.00 67.38 500 ASP A O 1
ATOM 4035 N N . LYS A 1 501 ? -18.776 7.494 -11.280 1.00 76.50 501 LYS A N 1
ATOM 4036 C CA . LYS A 1 501 ? -18.368 6.157 -11.727 1.00 76.50 501 LYS A CA 1
ATOM 4037 C C . LYS A 1 501 ? -19.572 5.359 -12.220 1.00 76.50 501 LYS A C 1
ATOM 4039 O O . LYS A 1 501 ? -20.540 5.158 -11.496 1.00 76.50 501 LYS A O 1
ATOM 4044 N N . LYS A 1 502 ? -19.449 4.812 -13.434 1.00 81.00 502 LYS A N 1
ATOM 4045 C CA . LYS A 1 502 ? -20.463 3.944 -14.055 1.00 81.00 502 LYS A CA 1
ATOM 4046 C C . LYS A 1 502 ? -20.735 2.668 -13.250 1.00 81.00 502 LYS A C 1
ATOM 4048 O O . LYS A 1 502 ? -21.878 2.234 -13.177 1.00 81.00 502 LYS A O 1
ATOM 4053 N N . ASP A 1 503 ? -19.689 2.069 -12.689 1.00 86.44 503 ASP A N 1
ATOM 4054 C CA . ASP A 1 503 ? -19.790 0.938 -11.768 1.00 86.44 503 ASP A CA 1
ATOM 4055 C C . ASP A 1 503 ? -18.963 1.270 -10.515 1.00 86.44 503 ASP A C 1
ATOM 4057 O O . ASP A 1 503 ? -17.730 1.329 -10.596 1.00 86.44 503 ASP A O 1
ATOM 4061 N N . PRO A 1 504 ? -19.608 1.550 -9.368 1.00 88.56 504 PRO A N 1
ATOM 4062 C CA . PRO A 1 504 ? -18.902 1.886 -8.140 1.00 88.56 504 PRO A CA 1
ATOM 4063 C C . PRO A 1 504 ? -18.100 0.703 -7.591 1.00 88.56 504 PRO A C 1
ATOM 4065 O O . PRO A 1 504 ? -17.141 0.940 -6.867 1.00 88.56 504 PRO A O 1
ATOM 4068 N N . PHE A 1 505 ? -18.452 -0.536 -7.952 1.00 90.69 505 PHE A N 1
ATOM 4069 C CA . PHE A 1 505 ? -17.819 -1.761 -7.463 1.00 90.69 505 PHE A CA 1
ATOM 4070 C C . PHE A 1 505 ? -16.651 -2.229 -8.345 1.00 90.69 505 PHE A C 1
ATOM 4072 O O . PHE A 1 505 ? -16.010 -3.236 -8.043 1.00 90.69 505 PHE A O 1
ATOM 4079 N N . GLN A 1 506 ? -16.338 -1.499 -9.420 1.00 88.25 506 GLN A N 1
ATOM 4080 C CA . GLN A 1 506 ? -15.172 -1.769 -10.255 1.00 88.25 506 GLN A CA 1
ATOM 4081 C C . GLN A 1 506 ? -13.882 -1.314 -9.549 1.00 88.25 506 GLN A C 1
ATOM 4083 O O . GLN A 1 506 ? -13.556 -0.119 -9.495 1.00 88.25 506 GLN A O 1
ATOM 4088 N N . SER A 1 507 ? -13.142 -2.281 -9.009 1.00 90.19 507 SER A N 1
ATOM 4089 C CA . SER A 1 507 ? -12.027 -2.043 -8.092 1.00 90.19 507 SER A CA 1
ATOM 4090 C C . SER A 1 507 ? -10.654 -1.942 -8.755 1.00 90.19 507 SER A C 1
ATOM 4092 O O . SER A 1 507 ? -9.768 -1.329 -8.169 1.00 90.19 507 SER A O 1
ATOM 4094 N N . GLU A 1 508 ? -10.448 -2.465 -9.966 1.00 84.75 508 GLU A N 1
ATOM 4095 C CA . GLU A 1 508 ? -9.113 -2.696 -10.540 1.00 84.75 508 GLU A CA 1
ATOM 4096 C C . GLU A 1 508 ? -8.224 -1.449 -10.520 1.00 84.75 508 GLU A C 1
ATOM 4098 O O . GLU A 1 508 ? -7.140 -1.479 -9.946 1.00 84.75 508 GLU A O 1
ATOM 4103 N N . GLY A 1 509 ? -8.707 -0.333 -11.075 1.00 83.81 509 GLY A N 1
ATOM 4104 C CA . GLY A 1 509 ? -7.927 0.907 -11.127 1.00 83.81 509 GLY A CA 1
ATOM 4105 C C . GLY A 1 509 ? -7.727 1.563 -9.757 1.00 83.81 509 GLY A C 1
ATOM 4106 O O . GLY A 1 509 ? -6.711 2.217 -9.526 1.00 83.81 509 GLY A O 1
ATOM 4107 N N . ALA A 1 510 ? -8.674 1.383 -8.830 1.00 90.31 510 ALA A N 1
ATOM 4108 C CA . ALA A 1 510 ? -8.539 1.898 -7.469 1.00 90.31 510 ALA A CA 1
ATOM 4109 C C . ALA A 1 510 ? -7.476 1.111 -6.691 1.00 90.31 510 ALA A C 1
ATOM 4111 O O . ALA A 1 510 ? -6.623 1.718 -6.045 1.00 90.31 510 ALA A O 1
ATOM 4112 N N . ILE A 1 511 ? -7.491 -0.218 -6.814 1.00 91.69 511 ILE A N 1
ATOM 4113 C CA . ILE A 1 511 ? -6.521 -1.113 -6.184 1.00 91.69 511 ILE A CA 1
ATOM 4114 C C . ILE A 1 511 ? -5.135 -0.927 -6.795 1.00 91.69 511 ILE A C 1
ATOM 4116 O O . ILE A 1 511 ? -4.181 -0.737 -6.053 1.00 91.69 511 ILE A O 1
ATOM 4120 N N . GLU A 1 512 ? -5.016 -0.875 -8.123 1.00 85.88 512 GLU A N 1
ATOM 4121 C CA . GLU A 1 512 ? -3.737 -0.634 -8.803 1.00 85.88 512 GLU A CA 1
ATOM 4122 C C . GLU A 1 512 ? -3.114 0.708 -8.382 1.00 85.88 512 GLU A C 1
ATOM 4124 O O . GLU A 1 512 ? -1.924 0.785 -8.071 1.00 85.88 512 GLU A O 1
ATOM 4129 N N . SER A 1 513 ? -3.920 1.770 -8.279 1.00 87.06 513 SER A N 1
ATOM 4130 C CA . SER A 1 513 ? -3.445 3.062 -7.770 1.00 87.06 513 SER A CA 1
ATOM 4131 C C . SER A 1 513 ? -3.069 3.020 -6.286 1.00 87.06 513 SER A C 1
ATOM 4133 O O . SER A 1 513 ? -2.193 3.776 -5.855 1.00 87.06 513 SER A O 1
ATOM 4135 N N . ALA A 1 514 ? -3.739 2.189 -5.487 1.00 91.88 514 ALA A N 1
ATOM 4136 C CA . ALA A 1 514 ? -3.450 2.050 -4.068 1.00 91.88 514 ALA A CA 1
ATOM 4137 C C . ALA A 1 514 ? -2.124 1.324 -3.833 1.00 91.88 514 ALA A C 1
ATOM 4139 O O . ALA A 1 514 ? -1.275 1.861 -3.131 1.00 91.88 514 ALA A O 1
ATOM 4140 N N . VAL A 1 515 ? -1.902 0.188 -4.501 1.00 90.44 515 VAL A N 1
ATOM 4141 C CA . VAL A 1 515 ? -0.688 -0.631 -4.329 1.00 90.44 515 VAL A CA 1
ATOM 4142 C C . VAL A 1 515 ? 0.567 -0.022 -4.948 1.00 90.44 515 VAL A C 1
ATOM 4144 O O . VAL A 1 515 ? 1.668 -0.466 -4.660 1.00 90.44 515 VAL A O 1
ATOM 4147 N N . THR A 1 516 ? 0.430 0.980 -5.817 1.00 87.31 516 THR A N 1
ATOM 4148 C CA . THR A 1 516 ? 1.580 1.651 -6.445 1.00 87.31 516 THR A CA 1
ATOM 4149 C C . THR A 1 516 ? 1.963 2.953 -5.749 1.00 87.31 516 THR A C 1
ATOM 4151 O O . THR A 1 516 ? 3.135 3.327 -5.744 1.00 87.31 516 THR A O 1
ATOM 4154 N N . ALA A 1 517 ? 1.011 3.672 -5.144 1.00 88.69 517 ALA A N 1
ATOM 4155 C CA . ALA A 1 517 ? 1.283 5.019 -4.642 1.00 88.69 517 ALA A CA 1
ATOM 4156 C C . ALA A 1 517 ? 2.259 5.091 -3.450 1.00 88.69 517 ALA A C 1
ATOM 4158 O O . ALA A 1 517 ? 3.034 6.045 -3.421 1.00 88.69 517 ALA A O 1
ATOM 4159 N N . PRO A 1 518 ? 2.275 4.147 -2.485 1.00 91.62 518 PRO A N 1
ATOM 4160 C CA . PRO A 1 518 ? 3.256 4.175 -1.399 1.00 91.62 518 PRO A CA 1
ATOM 4161 C C . PRO A 1 518 ? 4.687 3.837 -1.842 1.00 91.62 518 PRO A C 1
ATOM 4163 O O . PRO A 1 518 ? 5.617 4.047 -1.068 1.00 91.62 518 PRO A O 1
ATOM 4166 N N . TRP A 1 519 ? 4.886 3.323 -3.064 1.00 88.88 519 TRP A N 1
ATOM 4167 C CA . TRP A 1 519 ? 6.185 2.827 -3.531 1.00 88.88 519 TRP A CA 1
ATOM 4168 C C . TRP A 1 519 ? 7.330 3.851 -3.426 1.00 88.88 519 TRP A C 1
ATOM 4170 O O . TRP A 1 519 ? 8.364 3.515 -2.848 1.00 88.88 519 TRP A O 1
ATOM 4180 N N . PRO A 1 520 ? 7.189 5.116 -3.879 1.00 87.62 520 PRO A N 1
ATOM 4181 C CA . PRO A 1 520 ? 8.271 6.094 -3.748 1.00 87.62 520 PRO A CA 1
ATOM 4182 C C . PRO A 1 520 ? 8.630 6.389 -2.288 1.00 87.62 520 PRO A C 1
ATOM 4184 O O . PRO A 1 520 ? 9.805 6.560 -1.967 1.00 87.62 520 PRO A O 1
ATOM 4187 N N . HIS A 1 521 ? 7.628 6.413 -1.401 1.00 90.62 521 HIS A N 1
ATOM 4188 C CA . HIS A 1 521 ? 7.852 6.618 0.027 1.00 90.62 521 HIS A CA 1
ATOM 4189 C C . HIS A 1 521 ? 8.586 5.423 0.639 1.00 90.62 521 HIS A C 1
ATOM 4191 O O . HIS A 1 521 ? 9.548 5.619 1.370 1.00 90.62 521 HIS A O 1
ATOM 4197 N N . TYR A 1 522 ? 8.184 4.193 0.315 1.00 91.94 522 TYR A N 1
ATOM 4198 C CA . TYR A 1 522 ? 8.884 2.980 0.744 1.00 91.94 522 TYR A CA 1
ATOM 4199 C C . TYR A 1 522 ? 10.378 3.037 0.398 1.00 91.94 522 TYR A C 1
ATOM 4201 O O . TYR A 1 522 ? 11.221 2.940 1.287 1.00 91.94 522 TYR A O 1
ATOM 4209 N N . VAL A 1 523 ? 10.712 3.310 -0.866 1.00 89.25 523 VAL A N 1
ATOM 4210 C CA . VAL A 1 523 ? 12.110 3.353 -1.322 1.00 89.25 523 VAL A CA 1
ATOM 4211 C C . VAL A 1 523 ? 12.944 4.385 -0.550 1.00 89.25 523 VAL A C 1
ATOM 4213 O O . VAL A 1 523 ? 14.131 4.170 -0.335 1.00 89.25 523 VAL A O 1
ATOM 4216 N N . GLN A 1 524 ? 12.350 5.503 -0.125 1.00 87.44 524 GLN A N 1
ATOM 4217 C CA . GLN A 1 524 ? 13.061 6.600 0.544 1.00 87.44 524 GLN A CA 1
ATOM 4218 C C . GLN A 1 524 ? 13.042 6.527 2.080 1.00 87.44 524 GLN A C 1
ATOM 4220 O O . GLN A 1 524 ? 13.933 7.077 2.733 1.00 87.44 524 GLN A O 1
ATOM 4225 N N . HIS A 1 525 ? 12.024 5.900 2.668 1.00 89.00 525 HIS A N 1
ATOM 4226 C CA . HIS A 1 525 ? 11.728 6.011 4.097 1.00 89.00 525 HIS A CA 1
ATOM 4227 C C . HIS A 1 525 ? 11.682 4.674 4.836 1.00 89.00 525 HIS A C 1
ATOM 4229 O O . HIS A 1 525 ? 11.570 4.699 6.059 1.00 89.00 525 HIS A O 1
ATOM 4235 N N . TYR A 1 526 ? 11.795 3.532 4.150 1.00 92.50 526 TYR A N 1
ATOM 4236 C CA . TYR A 1 526 ? 11.797 2.236 4.825 1.00 92.50 526 TYR A CA 1
ATOM 4237 C C . TYR A 1 526 ? 12.970 2.140 5.826 1.00 92.50 526 TYR A C 1
ATOM 4239 O O . TYR A 1 526 ? 14.125 2.333 5.423 1.00 92.50 526 TYR A O 1
ATOM 4247 N N . PRO A 1 527 ? 12.719 1.873 7.125 1.00 91.00 527 PRO A N 1
ATOM 4248 C CA . PRO A 1 527 ? 13.749 1.945 8.165 1.00 91.00 527 PRO A CA 1
ATOM 4249 C C . PRO A 1 527 ? 14.974 1.070 7.892 1.00 91.00 527 PRO A C 1
ATOM 4251 O O . PRO A 1 527 ? 16.107 1.526 8.053 1.00 91.00 527 PRO A O 1
ATOM 4254 N N . SER A 1 528 ? 14.766 -0.152 7.402 1.00 92.38 528 SER A N 1
ATOM 4255 C CA . SER A 1 528 ? 15.849 -1.097 7.113 1.00 92.38 528 SER A CA 1
ATOM 4256 C C . SER A 1 528 ? 16.728 -0.638 5.941 1.00 92.38 528 SER A C 1
ATOM 4258 O O . SER A 1 528 ? 17.930 -0.891 5.927 1.00 92.38 528 SER A O 1
ATOM 4260 N N . PHE A 1 529 ? 16.173 0.118 4.989 1.00 93.38 529 PHE A N 1
ATOM 4261 C CA . PHE A 1 529 ? 16.955 0.763 3.928 1.00 93.38 529 PHE A CA 1
ATOM 4262 C C . PHE A 1 529 ? 17.750 1.958 4.437 1.00 93.38 529 PHE A C 1
ATOM 4264 O O . PHE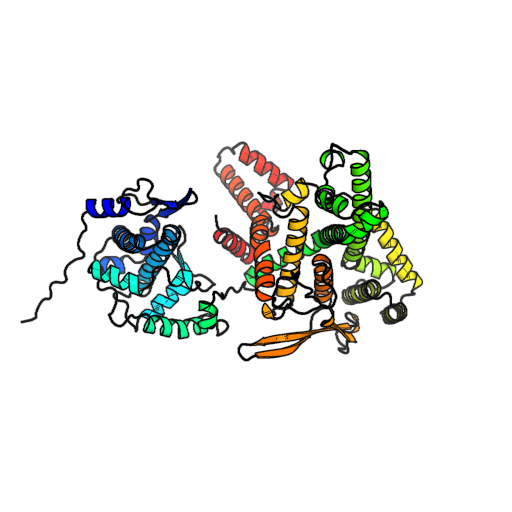 A 1 529 ? 18.900 2.125 4.052 1.00 93.38 529 PHE A O 1
ATOM 4271 N N . ARG A 1 530 ? 17.188 2.751 5.353 1.00 91.19 530 ARG A N 1
ATOM 4272 C CA . ARG A 1 530 ? 17.940 3.833 6.007 1.00 91.19 530 ARG A CA 1
ATOM 4273 C C . ARG A 1 530 ? 19.096 3.299 6.848 1.00 91.19 530 ARG A C 1
ATOM 4275 O O . ARG A 1 530 ? 20.144 3.932 6.910 1.00 91.19 530 ARG A O 1
ATOM 4282 N N . LEU A 1 531 ? 18.918 2.143 7.490 1.00 92.81 531 LEU A N 1
ATOM 4283 C CA . LEU A 1 531 ? 19.999 1.451 8.189 1.00 92.81 531 LEU A CA 1
ATOM 4284 C C . LEU A 1 531 ? 21.133 1.086 7.224 1.00 92.81 531 LEU A C 1
ATOM 4286 O O . LEU A 1 531 ? 22.290 1.332 7.546 1.00 92.81 531 LEU A O 1
ATOM 4290 N N . LEU A 1 532 ? 20.800 0.555 6.044 1.00 93.44 532 LEU A N 1
ATOM 4291 C CA . LEU A 1 532 ? 21.774 0.261 4.991 1.00 93.44 532 LEU A CA 1
ATOM 4292 C C . LEU A 1 532 ? 22.478 1.521 4.476 1.00 93.44 532 LEU A C 1
ATOM 4294 O O . LEU A 1 532 ? 23.703 1.525 4.405 1.00 93.44 532 LEU A O 1
ATOM 4298 N N . ASP A 1 533 ? 21.732 2.595 4.202 1.00 92.38 533 ASP A N 1
ATOM 4299 C CA . ASP A 1 533 ? 22.295 3.882 3.771 1.00 92.38 533 ASP A CA 1
ATOM 4300 C C . ASP A 1 533 ? 23.311 4.408 4.817 1.00 92.38 533 ASP A C 1
ATOM 4302 O O . ASP A 1 533 ? 24.414 4.837 4.477 1.00 92.38 533 ASP A O 1
ATOM 4306 N N . ASN A 1 534 ? 22.972 4.314 6.110 1.00 94.06 534 ASN A N 1
ATOM 4307 C CA . ASN A 1 534 ? 23.862 4.691 7.214 1.00 94.06 534 ASN A CA 1
ATOM 4308 C C . ASN A 1 534 ? 25.094 3.776 7.324 1.00 94.06 534 ASN A C 1
ATOM 4310 O O . ASN A 1 534 ? 26.192 4.259 7.599 1.00 94.06 534 ASN A O 1
ATOM 4314 N N . LEU A 1 535 ? 24.924 2.468 7.115 1.00 93.00 535 LEU A N 1
ATOM 4315 C CA . LEU A 1 535 ? 26.007 1.487 7.182 1.00 93.00 535 LEU A CA 1
ATOM 4316 C C . LEU A 1 535 ? 27.015 1.682 6.039 1.00 93.00 535 LEU A C 1
ATOM 4318 O O . LEU A 1 535 ? 28.223 1.634 6.261 1.00 93.00 535 LEU A O 1
ATOM 4322 N N . GLU A 1 536 ? 26.542 1.959 4.821 1.00 91.94 536 GLU A N 1
ATOM 4323 C CA . GLU A 1 536 ? 27.423 2.293 3.698 1.00 91.94 536 GLU A CA 1
ATOM 4324 C C . GLU A 1 536 ? 28.194 3.594 3.947 1.00 91.94 536 GLU A C 1
ATOM 4326 O O . GLU A 1 536 ? 29.401 3.649 3.694 1.00 91.94 536 GLU A O 1
ATOM 4331 N N . ALA A 1 537 ? 27.529 4.617 4.497 1.00 92.88 537 ALA A N 1
ATOM 4332 C CA . ALA A 1 537 ? 28.186 5.858 4.893 1.00 92.88 537 ALA A CA 1
ATOM 4333 C C . ALA A 1 537 ? 29.266 5.611 5.961 1.00 92.88 537 ALA A C 1
ATOM 4335 O O . ALA A 1 537 ? 30.381 6.119 5.829 1.00 92.88 537 ALA A O 1
ATOM 4336 N N . TRP A 1 538 ? 28.979 4.782 6.971 1.00 94.19 538 TRP A N 1
ATOM 4337 C CA . TRP A 1 538 ? 29.948 4.384 7.996 1.00 94.19 538 TRP A CA 1
ATOM 4338 C C . TRP A 1 538 ? 31.182 3.705 7.392 1.00 94.19 538 TRP A C 1
ATOM 4340 O O . TRP A 1 538 ? 32.309 4.135 7.638 1.00 94.19 538 TRP A O 1
ATOM 4350 N N . HIS A 1 539 ? 30.991 2.692 6.543 1.00 91.69 539 HIS A N 1
ATOM 4351 C CA . HIS A 1 539 ? 32.104 1.988 5.905 1.00 91.69 539 HIS A CA 1
ATOM 4352 C C . HIS A 1 539 ? 32.920 2.889 4.967 1.00 91.69 539 HIS A C 1
ATOM 4354 O O . HIS A 1 539 ? 34.144 2.760 4.906 1.00 91.69 539 HIS A O 1
ATOM 4360 N N . ALA A 1 540 ? 32.280 3.826 4.260 1.00 91.06 540 ALA A N 1
ATOM 4361 C CA . ALA A 1 540 ? 32.978 4.802 3.424 1.00 91.06 540 ALA A CA 1
ATOM 4362 C C . ALA A 1 540 ? 33.862 5.745 4.259 1.00 91.06 540 ALA A C 1
ATOM 4364 O O . ALA A 1 540 ? 35.012 5.998 3.890 1.00 91.06 540 ALA A O 1
ATOM 4365 N N . LEU A 1 541 ? 33.358 6.220 5.402 1.00 92.31 541 LEU A N 1
ATOM 4366 C CA . LEU A 1 541 ? 34.122 7.039 6.345 1.00 92.31 541 LEU A CA 1
ATOM 4367 C C . LEU A 1 541 ? 35.297 6.253 6.933 1.00 92.31 541 LEU A C 1
ATOM 4369 O O . LEU A 1 541 ? 36.429 6.727 6.869 1.00 92.31 541 LEU A O 1
ATOM 4373 N N . ALA A 1 542 ? 35.055 5.027 7.405 1.00 88.81 542 ALA A N 1
ATOM 4374 C CA . ALA A 1 542 ? 36.093 4.154 7.950 1.00 88.81 542 ALA A CA 1
ATOM 4375 C C . ALA A 1 542 ? 37.206 3.871 6.926 1.00 88.81 542 ALA A C 1
ATOM 4377 O O . ALA A 1 542 ? 38.388 3.902 7.263 1.00 88.81 542 ALA A O 1
ATOM 4378 N N . LYS A 1 543 ? 36.848 3.663 5.651 1.00 89.56 543 LYS A N 1
ATOM 4379 C CA . LYS A 1 543 ? 37.816 3.492 4.558 1.00 89.56 543 LYS A CA 1
ATOM 4380 C C . LYS A 1 543 ? 38.661 4.748 4.320 1.00 89.56 543 LYS A C 1
ATOM 4382 O O . LYS A 1 543 ? 39.852 4.617 4.067 1.00 89.56 543 LYS A O 1
ATOM 4387 N N . THR A 1 544 ? 38.052 5.930 4.414 1.00 88.56 544 THR A N 1
ATOM 4388 C CA . THR A 1 544 ? 38.725 7.228 4.211 1.00 88.56 544 THR A CA 1
ATOM 4389 C C . THR A 1 544 ? 39.723 7.519 5.339 1.00 88.56 544 THR A C 1
ATOM 4391 O O . THR A 1 544 ? 40.847 7.957 5.102 1.00 88.56 544 THR A O 1
ATOM 4394 N N . GLU A 1 545 ? 39.347 7.201 6.579 1.00 86.62 545 GLU A N 1
ATOM 4395 C CA . GLU A 1 545 ? 40.248 7.305 7.732 1.00 86.62 545 GLU A CA 1
ATOM 4396 C C . GLU A 1 545 ? 41.383 6.273 7.663 1.00 86.62 545 GLU A C 1
ATOM 4398 O O . GLU A 1 545 ? 42.534 6.595 7.961 1.00 86.62 545 GLU A O 1
ATOM 4403 N N . ALA A 1 546 ? 41.088 5.047 7.215 1.00 85.88 546 ALA A N 1
ATOM 4404 C CA . ALA A 1 546 ? 42.091 4.001 7.023 1.00 85.88 546 ALA A CA 1
ATOM 4405 C C . ALA A 1 546 ? 43.117 4.352 5.931 1.00 85.88 546 ALA A C 1
ATOM 4407 O O . ALA A 1 546 ? 44.276 3.952 6.034 1.00 85.88 546 ALA A O 1
ATOM 4408 N N . SER A 1 547 ? 42.728 5.130 4.914 1.00 86.12 547 SER A N 1
ATOM 4409 C CA . SER A 1 547 ? 43.649 5.675 3.908 1.00 86.12 547 SER A CA 1
ATOM 4410 C C . SER A 1 547 ? 44.449 6.895 4.385 1.00 86.12 547 SER A C 1
ATOM 4412 O O . SER A 1 547 ? 45.177 7.475 3.585 1.00 86.12 547 SER A O 1
ATOM 4414 N N . GLN A 1 548 ? 44.356 7.273 5.669 1.00 75.50 548 GLN A N 1
ATOM 4415 C CA . GLN A 1 548 ? 45.005 8.455 6.262 1.00 75.50 548 GLN A CA 1
ATOM 4416 C C . GLN A 1 548 ? 44.607 9.787 5.601 1.00 75.50 548 GLN A C 1
ATOM 4418 O O . GLN A 1 548 ? 45.313 10.789 5.729 1.00 75.50 548 GLN A O 1
ATOM 4423 N N . GLU A 1 549 ? 43.469 9.821 4.907 1.00 80.81 549 GLU A N 1
ATOM 4424 C CA . GLU A 1 549 ? 42.927 11.051 4.341 1.00 80.81 549 GLU A CA 1
ATOM 4425 C C . GLU A 1 549 ? 42.178 11.832 5.429 1.00 80.81 549 GLU A C 1
ATOM 4427 O O . GLU A 1 549 ? 41.474 11.262 6.266 1.00 80.81 549 GLU A O 1
ATOM 4432 N N . LEU A 1 550 ? 42.325 13.160 5.431 1.00 82.56 550 LEU A N 1
ATOM 4433 C CA . LEU A 1 550 ? 41.575 14.018 6.346 1.00 82.56 550 LEU A CA 1
ATOM 4434 C C . LEU A 1 550 ? 40.101 14.031 5.937 1.00 82.56 550 LEU A C 1
ATOM 4436 O O . LEU A 1 550 ? 39.768 14.370 4.800 1.00 82.56 550 LEU A O 1
ATOM 4440 N N . LEU A 1 551 ? 39.214 13.720 6.883 1.00 85.06 551 LEU A N 1
ATOM 4441 C CA . LEU A 1 551 ? 37.782 13.868 6.667 1.00 85.06 551 LEU A CA 1
ATOM 4442 C C . LEU A 1 551 ? 37.438 15.343 6.431 1.00 85.06 551 LEU A C 1
ATOM 4444 O O . LEU A 1 551 ? 37.872 16.250 7.143 1.00 85.06 551 LEU A O 1
ATOM 4448 N N . THR A 1 552 ? 36.593 15.591 5.440 1.00 89.19 552 THR A N 1
ATOM 4449 C CA . THR A 1 552 ? 35.984 16.906 5.237 1.00 89.19 552 THR A CA 1
ATOM 4450 C C . THR A 1 552 ? 35.062 17.265 6.408 1.00 89.19 552 THR A C 1
ATOM 4452 O O . THR A 1 552 ? 34.541 16.398 7.111 1.00 89.19 552 THR A O 1
ATOM 4455 N N . MET A 1 553 ? 34.762 18.557 6.584 1.00 88.62 553 MET A N 1
ATOM 4456 C CA . MET A 1 553 ? 33.808 19.016 7.608 1.00 88.62 553 MET A CA 1
ATOM 4457 C C . MET A 1 553 ? 32.432 18.336 7.512 1.00 88.62 553 MET A C 1
ATOM 4459 O O . MET A 1 553 ? 31.794 18.084 8.533 1.00 88.62 553 MET A O 1
ATOM 4463 N N . ASN A 1 554 ? 31.973 18.022 6.298 1.00 89.88 554 ASN A N 1
ATOM 4464 C CA . ASN A 1 554 ? 30.707 17.318 6.093 1.00 89.88 554 ASN A CA 1
ATOM 4465 C C . ASN A 1 554 ? 30.795 15.855 6.544 1.00 89.88 554 ASN A C 1
ATOM 4467 O O . ASN A 1 554 ? 29.870 15.362 7.180 1.00 89.88 554 ASN A O 1
ATOM 4471 N N . GLN A 1 555 ? 31.915 15.183 6.268 1.00 90.06 555 GLN A N 1
ATOM 4472 C CA . GLN A 1 555 ? 32.167 13.813 6.719 1.00 90.06 555 GLN A CA 1
ATOM 4473 C C . GLN A 1 555 ? 32.300 13.723 8.243 1.00 90.06 555 GLN A C 1
ATOM 4475 O O . GLN A 1 555 ? 31.783 12.782 8.836 1.00 90.06 555 GLN A O 1
ATOM 4480 N N . HIS A 1 556 ? 32.915 14.717 8.891 1.00 89.06 556 HIS A N 1
ATOM 4481 C CA . HIS A 1 556 ? 32.951 14.796 10.353 1.00 89.06 556 HIS A CA 1
ATOM 4482 C C . HIS A 1 556 ? 31.551 14.920 10.961 1.00 89.06 556 HIS A C 1
ATOM 4484 O O . HIS A 1 556 ? 31.205 14.140 11.844 1.00 89.06 556 HIS A O 1
ATOM 4490 N N . ARG A 1 557 ? 30.719 15.835 10.447 1.00 92.62 557 ARG A N 1
ATOM 4491 C CA . ARG A 1 557 ? 29.322 15.981 10.897 1.00 92.62 557 ARG A CA 1
ATOM 4492 C C . ARG A 1 557 ? 28.509 14.711 10.681 1.00 92.62 557 ARG A C 1
ATOM 4494 O O . ARG A 1 557 ? 27.696 14.346 11.523 1.00 92.62 557 ARG A O 1
ATOM 4501 N N . GLU A 1 558 ? 28.729 14.037 9.558 1.00 92.56 558 GLU A N 1
ATOM 4502 C CA . GLU A 1 558 ? 28.050 12.781 9.262 1.00 92.56 558 GLU A CA 1
ATOM 4503 C C . GLU A 1 558 ? 28.497 11.660 10.205 1.00 92.56 558 GLU A C 1
ATOM 4505 O O . GLU A 1 558 ? 27.661 10.924 10.725 1.00 92.56 558 GLU A O 1
ATOM 4510 N N . LYS A 1 559 ? 29.794 11.577 10.521 1.00 91.50 559 LYS A N 1
ATOM 4511 C CA . LYS A 1 559 ? 30.316 10.643 11.523 1.00 91.50 559 LYS A CA 1
ATOM 4512 C C . LYS A 1 559 ? 29.725 10.910 12.908 1.00 91.50 559 LYS A C 1
ATOM 4514 O O . LYS A 1 559 ? 29.296 9.970 13.570 1.00 91.50 559 LYS A O 1
ATOM 4519 N N . GLU A 1 560 ? 29.652 12.171 13.333 1.00 93.19 560 GLU A N 1
ATOM 4520 C CA . GLU A 1 560 ? 29.001 12.562 14.592 1.00 93.19 560 GLU A CA 1
ATOM 4521 C C . GLU A 1 560 ? 27.524 12.154 14.615 1.00 93.19 560 GLU A C 1
ATOM 4523 O O . GLU A 1 560 ? 27.060 11.575 15.597 1.00 93.19 560 GLU A O 1
ATOM 4528 N N . ARG A 1 561 ? 26.794 12.377 13.513 1.00 95.50 561 ARG A N 1
ATOM 4529 C CA . ARG A 1 561 ? 25.398 11.944 13.369 1.00 95.50 561 ARG A CA 1
ATOM 4530 C C . ARG A 1 561 ? 25.256 10.425 13.502 1.00 95.50 561 ARG A C 1
ATOM 4532 O O . ARG A 1 561 ? 24.342 9.964 14.180 1.00 95.50 561 ARG A O 1
ATOM 4539 N N . LEU A 1 562 ? 26.135 9.647 12.869 1.00 94.31 562 LEU A N 1
ATOM 4540 C CA . LEU A 1 562 ? 26.116 8.180 12.938 1.00 94.31 562 LEU A CA 1
ATOM 4541 C C . LEU A 1 562 ? 26.451 7.664 14.344 1.00 94.31 562 LEU A C 1
ATOM 4543 O O . LEU A 1 562 ? 25.790 6.742 14.824 1.00 94.31 562 LEU A O 1
ATOM 4547 N N . LEU A 1 563 ? 27.417 8.287 15.023 1.00 94.19 563 LEU A N 1
ATOM 4548 C CA . LEU A 1 563 ? 27.797 7.949 16.399 1.00 94.19 563 LEU A CA 1
ATOM 4549 C C . LEU A 1 563 ? 26.722 8.325 17.426 1.00 94.19 563 LEU A C 1
ATOM 4551 O O . LEU A 1 563 ? 26.601 7.662 18.453 1.00 94.19 563 LEU A O 1
ATOM 4555 N N . ALA A 1 564 ? 25.922 9.357 17.147 1.00 94.69 564 ALA A N 1
ATOM 4556 C CA . ALA A 1 564 ? 24.761 9.704 17.963 1.00 94.69 564 ALA A CA 1
ATOM 4557 C C . ALA A 1 564 ? 23.628 8.671 17.845 1.00 94.69 564 ALA A C 1
ATOM 4559 O O . ALA A 1 564 ? 22.838 8.522 18.774 1.00 94.69 564 ALA A O 1
ATOM 4560 N N . LEU A 1 565 ? 23.538 7.965 16.712 1.00 92.38 565 LEU A N 1
ATOM 4561 C CA . LEU A 1 565 ? 22.550 6.905 16.519 1.00 92.38 565 LEU A CA 1
ATOM 4562 C C . LEU A 1 565 ? 22.980 5.601 17.184 1.00 92.38 565 LEU A C 1
ATOM 4564 O O . LEU A 1 565 ? 22.152 4.951 17.819 1.00 92.38 565 LEU A O 1
ATOM 4568 N N . ARG A 1 566 ? 24.239 5.195 16.990 1.00 93.50 566 ARG A N 1
ATOM 4569 C CA . ARG A 1 566 ? 24.787 3.936 17.508 1.00 93.50 566 ARG A CA 1
ATOM 4570 C C . ARG A 1 566 ? 26.290 4.058 17.772 1.00 93.50 566 ARG A C 1
ATOM 4572 O O . ARG A 1 566 ? 26.979 4.744 17.013 1.00 93.50 566 ARG A O 1
ATOM 4579 N N . PRO A 1 567 ? 26.831 3.362 18.786 1.00 93.56 567 PRO A N 1
ATOM 4580 C CA . PRO A 1 567 ? 28.271 3.287 19.007 1.00 93.56 567 PRO A CA 1
ATOM 4581 C C . PRO A 1 567 ? 29.018 2.667 17.815 1.00 93.56 567 PRO A C 1
ATOM 4583 O O . PRO A 1 567 ? 28.497 1.785 17.136 1.00 93.56 567 PRO A O 1
ATOM 4586 N N . ALA A 1 568 ? 30.279 3.062 17.611 1.00 91.06 568 ALA A N 1
ATOM 4587 C CA . ALA A 1 568 ? 31.138 2.553 16.530 1.00 91.06 568 ALA A CA 1
ATOM 4588 C C . ALA A 1 568 ? 31.208 1.014 16.473 1.00 91.06 568 ALA A C 1
ATOM 4590 O O . ALA A 1 568 ? 31.050 0.420 15.413 1.00 91.06 568 ALA A O 1
ATOM 4591 N N . GLN A 1 569 ? 31.364 0.366 17.632 1.00 90.88 569 GLN A N 1
ATOM 4592 C CA . GLN A 1 569 ? 31.434 -1.094 17.732 1.00 90.88 569 GLN A CA 1
ATOM 4593 C C . GLN A 1 569 ? 30.160 -1.781 17.219 1.00 90.88 569 GLN A C 1
ATOM 4595 O O . GLN A 1 569 ? 30.223 -2.871 16.653 1.00 90.88 569 GLN A O 1
ATOM 4600 N N . GLU A 1 570 ? 29.001 -1.153 17.416 1.00 91.69 570 GLU A N 1
ATOM 4601 C CA . GLU A 1 570 ? 27.744 -1.677 16.897 1.00 91.69 570 GLU A CA 1
ATOM 4602 C C . GLU A 1 570 ? 27.730 -1.576 15.370 1.00 91.69 570 GLU A C 1
ATOM 4604 O O . GLU A 1 570 ? 27.447 -2.567 14.706 1.00 91.69 570 GLU A O 1
ATOM 4609 N N . TRP A 1 571 ? 28.141 -0.437 14.800 1.00 92.44 571 TRP A N 1
ATOM 4610 C CA . TRP A 1 571 ? 28.253 -0.282 13.346 1.00 92.44 571 TRP A CA 1
ATOM 4611 C C . TRP A 1 571 ? 29.149 -1.339 12.693 1.00 92.44 571 TRP A C 1
ATOM 4613 O O . TRP A 1 571 ? 28.793 -1.879 11.647 1.00 92.44 571 TRP A O 1
ATOM 4623 N N . ASP A 1 572 ? 30.265 -1.683 13.331 1.00 89.56 572 ASP A N 1
ATOM 4624 C CA . ASP A 1 572 ? 31.216 -2.672 12.812 1.00 89.56 572 ASP A CA 1
ATOM 4625 C C . ASP A 1 572 ? 30.713 -4.124 12.909 1.00 89.56 572 ASP A C 1
ATOM 4627 O O . ASP A 1 572 ? 31.256 -5.014 12.253 1.00 89.56 572 ASP A O 1
ATOM 4631 N N . THR A 1 573 ? 29.675 -4.381 13.712 1.00 91.62 573 THR A N 1
ATOM 4632 C CA . THR A 1 573 ? 29.144 -5.731 13.977 1.00 91.62 573 THR A CA 1
ATOM 4633 C C . THR A 1 573 ? 27.754 -5.978 13.393 1.00 91.62 573 THR A C 1
ATOM 4635 O O . THR A 1 573 ? 27.249 -7.098 13.486 1.00 91.62 573 THR A O 1
ATOM 4638 N N . ILE A 1 574 ? 27.135 -4.978 12.753 1.00 91.06 574 ILE A N 1
ATOM 4639 C CA . ILE A 1 574 ? 25.827 -5.131 12.107 1.00 91.06 574 ILE A CA 1
ATOM 4640 C C . ILE A 1 574 ? 25.911 -6.165 10.976 1.00 91.06 574 ILE A C 1
ATOM 4642 O O . ILE A 1 574 ? 26.557 -5.967 9.945 1.00 91.06 574 ILE A O 1
ATOM 4646 N N . ILE A 1 575 ? 25.175 -7.260 11.154 1.00 87.38 575 ILE A N 1
ATOM 4647 C CA . ILE A 1 575 ? 24.922 -8.258 10.117 1.00 87.38 575 ILE A CA 1
ATOM 4648 C C . ILE A 1 575 ? 23.608 -7.885 9.438 1.00 87.38 575 ILE A C 1
ATOM 4650 O O . ILE A 1 575 ? 22.594 -7.682 10.105 1.00 87.38 575 ILE A O 1
ATOM 4654 N N . VAL A 1 576 ? 23.625 -7.799 8.109 1.00 89.19 576 VAL A N 1
ATOM 4655 C CA . VAL A 1 576 ? 22.424 -7.516 7.320 1.00 89.19 576 VAL A CA 1
ATOM 4656 C C . VAL A 1 576 ? 22.113 -8.701 6.426 1.00 89.19 576 VAL A C 1
ATOM 4658 O O . VAL A 1 576 ? 23.013 -9.244 5.789 1.00 89.19 576 VAL A O 1
ATOM 4661 N N . ASP A 1 577 ? 20.835 -9.065 6.383 1.00 88.19 577 ASP A N 1
ATOM 4662 C CA . ASP A 1 577 ? 20.303 -10.075 5.478 1.00 88.19 577 ASP A CA 1
ATOM 4663 C C . ASP A 1 577 ? 20.593 -9.722 4.006 1.00 88.19 577 ASP A C 1
ATOM 4665 O O . ASP A 1 577 ? 20.447 -8.572 3.576 1.00 88.19 577 ASP A O 1
ATOM 4669 N N . GLU A 1 578 ? 21.031 -10.714 3.228 1.00 86.50 578 GLU A N 1
ATOM 4670 C CA . GLU A 1 578 ? 21.445 -10.485 1.841 1.00 86.50 578 GLU A CA 1
ATOM 4671 C C . GLU A 1 578 ? 20.246 -10.161 0.938 1.00 86.50 578 GLU A C 1
ATOM 4673 O O . GLU A 1 578 ? 20.373 -9.316 0.052 1.00 86.50 578 GLU A O 1
ATOM 4678 N N . ASN A 1 579 ? 19.058 -10.723 1.207 1.00 84.88 579 ASN A N 1
ATOM 4679 C CA . ASN A 1 579 ? 17.856 -10.392 0.433 1.00 84.88 579 ASN A CA 1
ATOM 4680 C C . ASN A 1 579 ? 17.456 -8.929 0.647 1.00 84.88 579 ASN A C 1
ATOM 4682 O O . ASN A 1 579 ? 17.059 -8.249 -0.304 1.00 84.88 579 ASN A O 1
ATOM 4686 N N . LEU A 1 580 ? 17.612 -8.407 1.868 1.00 89.00 580 LEU A N 1
ATOM 4687 C CA . LEU A 1 580 ? 17.384 -6.991 2.154 1.00 89.00 580 LEU A CA 1
ATOM 4688 C C . LEU A 1 580 ? 18.365 -6.099 1.375 1.00 89.00 580 LEU A C 1
ATOM 4690 O O . LEU A 1 580 ? 17.944 -5.099 0.787 1.00 89.00 580 LEU A O 1
ATOM 4694 N N . ARG A 1 581 ? 19.657 -6.461 1.329 1.00 86.81 581 ARG A N 1
ATOM 4695 C CA . ARG A 1 581 ? 20.679 -5.733 0.551 1.00 86.81 581 ARG A CA 1
ATOM 4696 C C . ARG A 1 581 ? 20.395 -5.759 -0.946 1.00 86.81 581 ARG A C 1
ATOM 4698 O O . ARG A 1 581 ? 20.474 -4.715 -1.597 1.00 86.81 581 ARG A O 1
ATOM 4705 N N . GLU A 1 582 ? 20.064 -6.924 -1.498 1.00 85.12 582 GLU A N 1
ATOM 4706 C CA . GLU A 1 582 ? 19.722 -7.064 -2.915 1.00 85.12 582 GLU A CA 1
ATOM 4707 C C . GLU A 1 582 ? 18.476 -6.238 -3.251 1.00 85.12 582 GLU A C 1
ATOM 4709 O O . GLU A 1 582 ? 18.485 -5.471 -4.217 1.00 85.12 582 GLU A O 1
ATOM 4714 N N . THR A 1 583 ? 17.439 -6.320 -2.412 1.00 86.50 583 THR A N 1
ATOM 4715 C CA . THR A 1 583 ? 16.204 -5.552 -2.596 1.00 86.50 583 THR A CA 1
ATOM 4716 C C . THR A 1 583 ? 16.487 -4.056 -2.561 1.00 86.50 583 THR A C 1
ATOM 4718 O O . THR A 1 583 ? 16.065 -3.347 -3.471 1.00 86.50 583 THR A O 1
ATOM 4721 N N . TRP A 1 584 ? 17.248 -3.569 -1.576 1.00 89.31 584 TRP A N 1
ATOM 4722 C CA . TRP A 1 584 ? 17.635 -2.160 -1.471 1.00 89.31 584 TRP A CA 1
ATOM 4723 C C . TRP A 1 584 ? 18.335 -1.654 -2.742 1.00 89.31 584 TRP A C 1
ATOM 4725 O O . TRP A 1 584 ? 17.921 -0.639 -3.310 1.00 89.31 584 TRP A O 1
ATOM 4735 N N . ARG A 1 585 ? 19.335 -2.388 -3.255 1.00 84.25 585 ARG A N 1
ATOM 4736 C CA . ARG A 1 585 ? 20.027 -2.032 -4.511 1.00 84.25 585 ARG A CA 1
ATOM 4737 C C . ARG A 1 585 ? 19.065 -1.990 -5.693 1.00 84.25 585 ARG A C 1
ATOM 4739 O O . ARG A 1 585 ? 19.093 -1.049 -6.487 1.00 84.25 585 ARG A O 1
ATOM 4746 N N . HIS A 1 586 ? 18.214 -3.006 -5.802 1.00 80.81 586 HIS A N 1
ATOM 4747 C CA . HIS A 1 586 ? 17.278 -3.165 -6.906 1.00 80.81 586 HIS A CA 1
ATOM 4748 C C . HIS A 1 586 ? 16.253 -2.028 -6.955 1.00 80.81 586 HIS A C 1
ATOM 4750 O O . HIS A 1 586 ? 16.155 -1.318 -7.956 1.00 80.81 586 HIS A O 1
ATOM 4756 N N . VAL A 1 587 ? 15.529 -1.788 -5.858 1.00 81.69 587 VAL A N 1
ATOM 4757 C CA . VAL A 1 587 ? 14.449 -0.789 -5.827 1.00 81.69 587 VAL A CA 1
ATOM 4758 C C . VAL A 1 587 ? 14.970 0.641 -5.997 1.00 81.69 587 VAL A C 1
ATOM 4760 O O . VAL A 1 587 ? 14.285 1.484 -6.580 1.00 81.69 587 VAL A O 1
ATOM 4763 N N . ARG A 1 588 ? 16.206 0.923 -5.558 1.00 80.25 588 ARG A N 1
ATOM 4764 C CA . ARG A 1 588 ? 16.887 2.206 -5.798 1.00 80.25 588 ARG A CA 1
ATOM 4765 C C . ARG A 1 588 ? 17.303 2.385 -7.260 1.00 80.25 588 ARG A C 1
ATOM 4767 O O . ARG A 1 588 ? 17.264 3.510 -7.755 1.00 80.25 588 ARG A O 1
ATOM 4774 N N . ALA A 1 589 ? 17.680 1.310 -7.954 1.00 74.88 589 ALA A N 1
ATOM 4775 C CA . ALA A 1 589 ? 18.011 1.349 -9.379 1.00 74.88 589 ALA A CA 1
ATOM 4776 C C . ALA A 1 589 ? 16.770 1.528 -10.272 1.00 74.88 589 ALA A C 1
ATOM 4778 O O . ALA A 1 589 ? 16.861 2.134 -11.341 1.00 74.88 589 ALA A O 1
ATOM 4779 N N . GLU A 1 590 ? 15.617 1.015 -9.837 1.00 68.12 590 GLU A N 1
ATOM 4780 C CA . GLU A 1 590 ? 14.352 1.097 -10.575 1.00 68.12 590 GLU A CA 1
ATOM 4781 C C . GLU A 1 590 ? 13.580 2.403 -10.366 1.00 68.12 590 GLU A C 1
ATOM 4783 O O . GLU A 1 590 ? 12.709 2.731 -11.178 1.00 68.12 590 GLU A O 1
ATOM 4788 N N . LEU A 1 591 ? 13.880 3.165 -9.309 1.00 63.53 591 LEU A N 1
ATOM 4789 C CA . LEU A 1 591 ? 13.219 4.442 -9.065 1.00 63.53 591 LEU A CA 1
ATOM 4790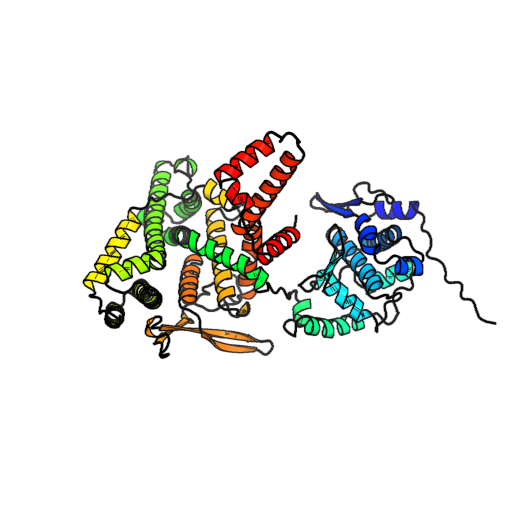 C C . LEU A 1 591 ? 13.538 5.412 -10.224 1.00 63.53 591 LEU A C 1
ATOM 4792 O O . LEU A 1 591 ? 14.716 5.674 -10.490 1.00 63.53 591 LEU A O 1
ATOM 4796 N N . PRO A 1 592 ? 12.529 5.963 -10.928 1.00 52.28 592 PRO A N 1
ATOM 4797 C CA . PRO A 1 592 ? 12.771 6.964 -11.959 1.00 52.28 592 PRO A CA 1
ATOM 4798 C C . PRO A 1 592 ? 13.524 8.148 -11.344 1.00 52.28 592 PRO A C 1
ATOM 4800 O O . PRO A 1 592 ? 13.025 8.755 -10.395 1.00 52.28 592 PRO A O 1
ATOM 4803 N N . ARG A 1 593 ? 14.723 8.436 -11.863 1.00 44.34 593 ARG A N 1
ATOM 4804 C CA . ARG A 1 593 ? 15.493 9.631 -11.496 1.00 44.34 593 ARG A CA 1
ATOM 4805 C C . ARG A 1 593 ? 14.839 10.897 -12.031 1.00 44.34 593 ARG A C 1
ATOM 4807 O O . ARG A 1 593 ? 14.359 10.861 -13.192 1.00 44.34 593 ARG A O 1
#

Secondary structure (DSSP, 8-state):
------PPP-----HHHHHHHHHHSTTB-S--TTSSEEEEE-TT--EEEEESHHHHHHHHTTHHHHHHHT--HHHHHHHHHHHHHTTS-GGGHHHHHHHHHHHHHHHHHTT-SSB-TTTHHHHHHHHHHEEE-SS-EEE-SSPPPHHHHTSS-HHHHHHHHHHTT---B-TT--HHHHHHHHHHHHHHHTTTSS-HHHHHTT-------HHHHHHHHHHHHHHHHHHHHHHHHHHHHHHTHHHHHHHHTS-HHHHHHHHHHHHTT--HHHH-SS-HHHHHHHHHHHHHHHHHHHHHHHHHHHTTSHHHHHHHHHHTT----HHHHHHHHHHHHHHHHH--HHHHHHHHHTSSSPPPHHHHHHHHHHHHHHHHHS---PPPHHHHHHTT--PPSSS---HHHHHHHHHHHHHHHHHHHHH---GGGGG-BGGGEEEEE---TTTTTT--EEEEEEEEEEETTEEEEEEEEE-HHHHHHHHHHHHHHT--TTSBSSSPPPTT-S-TT--HHHHHHHHHTTHHHHHHH-HHHHHHHHHHHHHHHHHHHHTTPPPPHHHHHHHHHHHHHS-HHHHHH----HHHHHHHHHHHHHS--